Protein AF-0000000075742825 (afdb_homodimer)

Foldseek 3Di:
DAEEEEQPFFADPHDPLVLRLVLLVVCVVLPHQAYEYEDDDDDDTRGDHQLVVLLVSLVSDQGHAYEYAADLCLLDQLLVVLVSQQNSLVSNVRRYAYEYELDDQVDPSVVSPGDSVCSVVSRLLSLVQSLQLQAPDQFGAHDDPVDGDDGHGHDDHGNDPPGHFYEYEDQDLVSLLVCLVRGQEYEYELQDALVSLLVSLVSNVVSCVVVVHDVVRYAYAYEAEEFADQAQVVFQVQSVVLVCSVPNPDPPNSRRHQTYHLVSNLVRVLSSVVSPHPYYHYYYRGPDSVVSSVRSVCCSPRRPVSND/DAEEEEQPFFADPHDPLVLRLVLLVVCVVLPHQAYEYEDDPDDDTRGDHQLVVLLVSLVSDQGHAYEYAADLCLLDQLLVVLVSQQNSLVSNVRRYAYEYELDDPVDPSVVSPGDSVCSVVSRLLSLVQSLQLQAPDQFGAHDDPVDGDDGHGHDDHGNDPPGHFYEYEDQDLVSLLVCLVRGQEYEYELQDALVSLLVSLVSNVVSCVVVVHDVVRYAYAYEAEEFADQAQVVFQVQSVVLVCSVPNPDPPNSRRHQTYHLVRNLVRVLSSVVSPHPYYHYYYRGPDSVRSSVRSVCCSPRRVVSSD

Structure (mmCIF, N/CA/C/O backbone):
data_AF-0000000075742825-model_v1
#
loop_
_entity.id
_entity.type
_entity.pdbx_description
1 polymer 'Flavin-dependent oxidoreductase'
#
loop_
_atom_site.group_PDB
_atom_site.id
_atom_site.type_symbol
_atom_site.label_atom_id
_atom_site.label_alt_id
_atom_site.label_comp_id
_atom_site.label_asym_id
_atom_site.label_entity_id
_atom_site.label_seq_id
_atom_site.pdbx_PDB_ins_code
_atom_site.Cartn_x
_atom_site.Cartn_y
_atom_site.Cartn_z
_atom_site.occupancy
_atom_site.B_iso_or_equiv
_atom_site.auth_seq_id
_atom_site.auth_comp_id
_atom_site.auth_asym_id
_atom_site.auth_atom_id
_atom_site.pdbx_PDB_model_num
ATOM 1 N N . MET A 1 1 ? 10.305 21.297 21.188 1 94.44 1 MET A N 1
ATOM 2 C CA . MET A 1 1 ? 9.633 21.359 19.891 1 94.44 1 MET A CA 1
ATOM 3 C C . MET A 1 1 ? 10.164 20.297 18.938 1 94.44 1 MET A C 1
ATOM 5 O O . MET A 1 1 ? 11.375 20.062 18.875 1 94.44 1 MET A O 1
ATOM 9 N N . ARG A 1 2 ? 9.289 19.562 18.297 1 96.12 2 ARG A N 1
ATOM 10 C CA . ARG A 1 2 ? 9.656 18.547 17.312 1 96.12 2 ARG A CA 1
ATOM 11 C C . ARG A 1 2 ? 9.328 19.016 15.898 1 96.12 2 ARG A C 1
ATOM 13 O O . ARG A 1 2 ? 8.352 19.734 15.688 1 96.12 2 ARG A O 1
ATOM 20 N N . PHE A 1 3 ? 10.227 18.656 14.945 1 98.69 3 PHE A N 1
ATOM 21 C CA . PHE A 1 3 ? 10.047 19.078 13.555 1 98.69 3 PHE A CA 1
ATOM 22 C C . PHE A 1 3 ? 10.047 17.875 12.625 1 98.69 3 PHE A C 1
ATOM 24 O O . PHE A 1 3 ? 10.922 17.016 12.711 1 98.69 3 PHE A O 1
ATOM 31 N N . SER A 1 4 ? 9.062 17.781 11.844 1 98.88 4 SER A N 1
ATOM 32 C CA . SER A 1 4 ? 8.969 16.828 10.742 1 98.88 4 SER A CA 1
ATOM 33 C C . SER A 1 4 ? 8.945 17.531 9.398 1 98.88 4 SER A C 1
ATOM 35 O O . SER A 1 4 ? 8.773 18.75 9.336 1 98.88 4 SER A O 1
ATOM 37 N N . ILE A 1 5 ? 9.164 16.828 8.352 1 98.94 5 ILE A N 1
ATOM 38 C CA . ILE A 1 5 ? 9.25 17.406 7.02 1 98.94 5 ILE A CA 1
ATOM 39 C C . ILE A 1 5 ? 8.375 16.625 6.051 1 98.94 5 ILE A C 1
ATOM 41 O O . ILE A 1 5 ? 8.25 15.398 6.176 1 98.94 5 ILE A O 1
ATOM 45 N N . ALA A 1 6 ? 7.785 17.297 5.133 1 98.69 6 ALA A N 1
ATOM 46 C CA . ALA A 1 6 ? 7 16.609 4.105 1 98.69 6 ALA A CA 1
ATOM 47 C C . ALA A 1 6 ? 7.906 15.875 3.121 1 98.69 6 ALA A C 1
ATOM 49 O O . ALA A 1 6 ? 8.922 16.406 2.678 1 98.69 6 ALA A O 1
ATOM 50 N N . ILE A 1 7 ? 7.512 14.672 2.793 1 98.69 7 ILE A N 1
ATOM 51 C CA . ILE A 1 7 ? 8.203 13.891 1.774 1 98.69 7 ILE A CA 1
ATOM 52 C C . ILE A 1 7 ? 7.734 14.32 0.386 1 98.69 7 ILE A C 1
ATOM 54 O O . ILE A 1 7 ? 6.531 14.43 0.139 1 98.69 7 ILE A O 1
ATOM 58 N N . PRO A 1 8 ? 8.703 14.648 -0.526 1 96.69 8 PRO A N 1
ATOM 59 C CA . PRO A 1 8 ? 8.266 14.914 -1.898 1 96.69 8 PRO A CA 1
ATOM 60 C C . PRO A 1 8 ? 7.453 13.758 -2.486 1 96.69 8 PRO A C 1
ATOM 62 O O . PRO A 1 8 ? 7.961 12.641 -2.592 1 96.69 8 PRO A O 1
ATOM 65 N N . GLN A 1 9 ? 6.234 14.055 -2.83 1 95.5 9 GLN A N 1
ATOM 66 C CA . GLN A 1 9 ? 5.293 13 -3.191 1 95.5 9 GLN A CA 1
ATOM 67 C C . GLN A 1 9 ? 4.777 13.18 -4.617 1 95.5 9 GLN A C 1
ATOM 69 O O . GLN A 1 9 ? 4.25 12.242 -5.219 1 95.5 9 GLN A O 1
ATOM 74 N N . LEU A 1 10 ? 4.828 14.391 -5.152 1 92.88 10 LEU A N 1
ATOM 75 C CA . LEU A 1 10 ? 4.379 14.695 -6.504 1 92.88 10 LEU A CA 1
ATOM 76 C C . LEU A 1 10 ? 5.281 14.031 -7.539 1 92.88 10 LEU A C 1
ATOM 78 O O . LEU A 1 10 ? 6.492 14.266 -7.551 1 92.88 10 LEU A O 1
ATOM 82 N N . ASP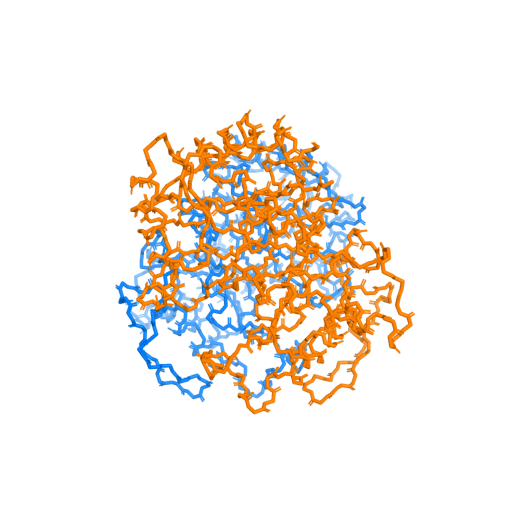 A 1 11 ? 4.699 13.188 -8.391 1 93.25 11 ASP A N 1
ATOM 83 C CA . ASP A 1 11 ? 5.449 12.492 -9.438 1 93.25 11 ASP A CA 1
ATOM 84 C C . ASP A 1 11 ? 4.992 12.938 -10.828 1 93.25 11 ASP A C 1
ATOM 86 O O . ASP A 1 11 ? 4.242 12.219 -11.5 1 93.25 11 ASP A O 1
ATOM 90 N N . THR A 1 12 ? 5.516 14.008 -11.32 1 86.62 12 THR A N 1
ATOM 91 C CA . THR A 1 12 ? 5.07 14.648 -12.547 1 86.62 12 THR A CA 1
ATOM 92 C C . THR A 1 12 ? 5.781 14.055 -13.766 1 86.62 12 THR A C 1
ATOM 94 O O . THR A 1 12 ? 5.141 13.734 -14.766 1 86.62 12 THR A O 1
ATOM 97 N N . ASP A 1 13 ? 7.121 13.938 -13.68 1 86.75 13 ASP A N 1
ATOM 98 C CA . ASP A 1 13 ? 7.934 13.586 -14.836 1 86.75 13 ASP A CA 1
ATOM 99 C C . ASP A 1 13 ? 8.633 12.242 -14.633 1 86.75 13 ASP A C 1
ATOM 101 O O . ASP A 1 13 ? 9.719 12.016 -15.164 1 86.75 13 ASP A O 1
ATOM 105 N N . GLY A 1 14 ? 8.117 11.469 -13.836 1 93.56 14 GLY A N 1
ATOM 106 C CA . GLY A 1 14 ? 8.797 10.211 -13.531 1 93.56 14 GLY A CA 1
ATOM 107 C C . GLY A 1 14 ? 9.352 10.172 -12.117 1 93.56 14 GLY A C 1
ATOM 108 O O . GLY A 1 14 ? 9.789 11.188 -11.586 1 93.56 14 GLY A O 1
ATOM 109 N N . PHE A 1 15 ? 9.43 9.039 -11.594 1 96.81 15 PHE A N 1
ATOM 110 C CA . PHE A 1 15 ? 9.828 8.875 -10.195 1 96.81 15 PHE A CA 1
ATOM 111 C C . PHE A 1 15 ? 11.32 9.102 -10.031 1 96.81 15 PHE A C 1
ATOM 113 O O . PHE A 1 15 ? 12.133 8.359 -10.578 1 96.81 15 PHE A O 1
ATOM 120 N N . ASP A 1 16 ? 11.711 10.117 -9.289 1 97.31 16 ASP A N 1
ATOM 121 C CA . ASP A 1 16 ? 13.102 10.461 -9.008 1 97.31 16 ASP A CA 1
ATOM 122 C C . ASP A 1 16 ? 13.625 9.688 -7.805 1 97.31 16 ASP A C 1
ATOM 124 O O . ASP A 1 16 ? 13.812 10.25 -6.727 1 97.31 16 ASP A O 1
ATOM 128 N N . ALA A 1 17 ? 14.008 8.453 -8.055 1 97.75 17 ALA A N 1
ATOM 129 C CA . ALA A 1 17 ? 14.438 7.551 -6.988 1 97.75 17 ALA A CA 1
ATOM 130 C C . ALA A 1 17 ? 15.68 8.094 -6.281 1 97.75 17 ALA A C 1
ATOM 132 O O . ALA A 1 17 ? 15.734 8.125 -5.051 1 97.75 17 ALA A O 1
ATOM 133 N N . ALA A 1 18 ? 16.641 8.5 -7.043 1 97.94 18 ALA A N 1
ATOM 134 C CA . ALA A 1 18 ? 17.891 8.992 -6.473 1 97.94 18 ALA A CA 1
ATOM 135 C C . ALA A 1 18 ? 17.656 10.258 -5.648 1 97.94 18 ALA A C 1
ATOM 137 O O . ALA A 1 18 ? 18.203 10.398 -4.551 1 97.94 18 ALA A O 1
ATOM 138 N N . GLY A 1 19 ? 16.844 11.156 -6.203 1 98.25 19 GLY A N 1
ATOM 139 C CA . GLY A 1 19 ? 16.516 12.383 -5.488 1 98.25 19 GLY A CA 1
ATOM 140 C C . GLY A 1 19 ? 15.797 12.141 -4.176 1 98.25 19 GLY A C 1
ATOM 141 O O . GLY A 1 19 ? 16.125 12.758 -3.162 1 98.25 19 GLY A O 1
ATOM 142 N N . LEU A 1 20 ? 14.875 11.219 -4.176 1 98.56 20 LEU A N 1
ATOM 143 C CA . LEU A 1 20 ? 14.125 10.914 -2.963 1 98.56 20 LEU A CA 1
ATOM 144 C C . LEU A 1 20 ? 15.023 10.273 -1.911 1 98.56 20 LEU A C 1
ATOM 146 O O . LEU A 1 20 ? 14.953 10.625 -0.73 1 98.56 20 LEU A O 1
ATOM 150 N N . ARG A 1 21 ? 15.844 9.344 -2.346 1 98.56 21 ARG A N 1
ATOM 151 C CA . ARG A 1 21 ? 16.766 8.695 -1.412 1 98.56 21 ARG A CA 1
ATOM 152 C C . ARG A 1 21 ? 17.688 9.711 -0.751 1 98.56 21 ARG A C 1
ATOM 154 O O . ARG A 1 21 ? 17.906 9.656 0.46 1 98.56 21 ARG A O 1
ATOM 161 N N . ALA A 1 22 ? 18.203 10.602 -1.573 1 98.81 22 ALA A N 1
ATOM 162 C CA . ALA A 1 22 ? 19.062 11.648 -1.041 1 98.81 22 ALA A CA 1
ATOM 163 C C . ALA A 1 22 ? 18.297 12.555 -0.08 1 98.81 22 ALA A C 1
ATOM 165 O O . ALA A 1 22 ? 18.828 12.953 0.96 1 98.81 22 ALA A O 1
ATOM 166 N N . TYR A 1 23 ? 17.078 12.883 -0.437 1 98.88 23 TYR A N 1
ATOM 167 C CA . TYR A 1 23 ? 16.203 13.711 0.397 1 98.88 23 TYR A CA 1
ATOM 168 C C . TYR A 1 23 ? 15.992 13.062 1.763 1 98.88 23 TYR A C 1
ATOM 170 O O . TYR A 1 23 ? 16.156 13.719 2.795 1 98.88 23 TYR A O 1
ATOM 178 N N . LEU A 1 24 ? 15.68 11.82 1.766 1 98.94 24 LEU A N 1
ATOM 179 C CA . LEU A 1 24 ? 15.375 11.094 2.992 1 98.94 24 LEU A CA 1
ATOM 180 C C . LEU A 1 24 ? 16.625 10.953 3.863 1 98.94 24 LEU A C 1
ATOM 182 O O . LEU A 1 24 ? 16.547 11.141 5.082 1 98.94 24 LEU A O 1
ATOM 186 N N . ALA A 1 25 ? 17.688 10.602 3.223 1 98.75 25 ALA A N 1
ATOM 187 C CA . ALA A 1 25 ? 18.953 10.5 3.957 1 98.75 25 ALA A CA 1
ATOM 188 C C . ALA A 1 25 ? 19.297 11.828 4.633 1 98.75 25 ALA A C 1
ATOM 190 O O . ALA A 1 25 ? 19.703 11.844 5.797 1 98.75 25 ALA A O 1
ATOM 191 N N . ARG A 1 26 ? 19.141 12.891 3.914 1 98.88 26 ARG A N 1
ATOM 192 C CA . ARG A 1 26 ? 19.453 14.211 4.441 1 98.88 26 ARG A CA 1
ATOM 193 C C . ARG A 1 26 ? 18.516 14.594 5.582 1 98.88 26 ARG A C 1
ATOM 195 O O . ARG A 1 26 ? 18.953 15.188 6.574 1 98.88 26 ARG A O 1
ATOM 202 N N . ALA A 1 27 ? 17.25 14.266 5.441 1 98.88 27 ALA A N 1
ATOM 203 C CA . ALA A 1 27 ? 16.281 14.523 6.508 1 98.88 27 ALA A CA 1
ATOM 204 C C . ALA A 1 27 ? 16.703 13.844 7.809 1 98.88 27 ALA A C 1
ATOM 206 O O . ALA A 1 27 ? 16.625 14.445 8.883 1 98.88 27 ALA A O 1
ATOM 207 N N . GLU A 1 28 ? 17.203 12.617 7.742 1 98.69 28 GLU A N 1
ATOM 208 C CA . GLU A 1 28 ? 17.703 11.914 8.914 1 98.69 28 GLU A CA 1
ATOM 209 C C . GLU A 1 28 ? 18.938 12.609 9.484 1 98.69 28 GLU A C 1
ATOM 211 O O . GLU A 1 28 ? 19.062 12.781 10.695 1 98.69 28 GLU A O 1
ATOM 216 N N . GLU A 1 29 ? 19.781 12.938 8.578 1 98.56 29 GLU A N 1
ATOM 217 C CA . GLU A 1 29 ? 21.031 13.578 8.984 1 98.56 29 GLU A CA 1
ATOM 218 C C . GLU A 1 29 ? 20.781 14.891 9.719 1 98.56 29 GLU A C 1
ATOM 220 O O . GLU A 1 29 ? 21.484 15.227 10.672 1 98.56 29 GLU A O 1
ATOM 225 N N . LEU A 1 30 ? 19.766 15.617 9.258 1 98.62 30 LEU A N 1
ATOM 226 C CA . LEU A 1 30 ? 19.469 16.938 9.812 1 98.62 30 LEU A CA 1
ATOM 227 C C . LEU A 1 30 ? 18.656 16.812 11.094 1 98.62 30 LEU A C 1
ATOM 229 O O . LEU A 1 30 ? 18.375 17.828 11.75 1 98.62 30 LEU A O 1
ATOM 233 N N . GLY A 1 31 ? 18.219 15.648 11.422 1 97.94 31 GLY A N 1
ATOM 234 C CA . GLY A 1 31 ? 17.609 15.398 12.719 1 97.94 31 GLY A CA 1
ATOM 235 C C . GLY A 1 31 ? 16.094 15.602 12.711 1 97.94 31 GLY A C 1
ATOM 236 O O . GLY A 1 31 ? 15.492 15.805 13.758 1 97.94 31 GLY A O 1
ATOM 237 N N . PHE A 1 32 ? 15.469 15.555 11.555 1 98.81 32 PHE A N 1
ATOM 238 C CA . PHE A 1 32 ? 14.016 15.594 11.523 1 98.81 32 PHE A CA 1
ATOM 239 C C . PHE A 1 32 ? 13.422 14.359 12.203 1 98.81 32 PHE A C 1
ATOM 241 O O . PHE A 1 32 ? 13.945 13.258 12.055 1 98.81 32 PHE A O 1
ATOM 248 N N . GLU A 1 33 ? 12.32 14.609 12.875 1 98.31 33 GLU A N 1
ATOM 249 C CA . GLU A 1 33 ? 11.648 13.531 13.602 1 98.31 33 GLU A CA 1
ATOM 250 C C . GLU A 1 33 ? 10.969 12.562 12.641 1 98.31 33 GLU A C 1
ATOM 252 O O . GLU A 1 33 ? 11.023 11.344 12.828 1 98.31 33 GLU A O 1
ATOM 257 N N . GLY A 1 34 ? 10.32 13.086 11.648 1 98.69 34 GLY A N 1
ATOM 258 C CA . GLY A 1 34 ? 9.57 12.242 10.734 1 98.69 34 GLY A CA 1
ATOM 259 C C . GLY A 1 34 ? 9.406 12.859 9.359 1 98.69 34 GLY A C 1
ATOM 260 O O . GLY A 1 34 ? 9.609 14.062 9.18 1 98.69 34 GLY A O 1
ATOM 261 N N . GLY A 1 35 ? 9.195 12.055 8.391 1 98.88 35 GLY A N 1
ATOM 262 C CA . GLY A 1 35 ? 8.727 12.414 7.062 1 98.88 35 GLY A CA 1
ATOM 263 C C . GLY A 1 35 ? 7.277 12.031 6.824 1 98.88 35 GLY A C 1
ATOM 264 O O . GLY A 1 35 ? 6.855 10.922 7.168 1 98.88 35 GLY A O 1
ATOM 265 N N . TRP A 1 36 ? 6.512 12.984 6.227 1 98.88 36 TRP A N 1
ATOM 266 C CA . TRP A 1 36 ? 5.07 12.781 6.137 1 98.88 36 TRP A CA 1
ATOM 267 C C . TRP A 1 36 ? 4.59 12.922 4.695 1 98.88 36 TRP A C 1
ATOM 269 O O . TRP A 1 36 ? 5.16 13.688 3.914 1 98.88 36 TRP A O 1
ATOM 279 N N . VAL A 1 37 ? 3.58 12.141 4.387 1 98.25 37 VAL A N 1
ATOM 280 C CA . VAL A 1 37 ? 2.902 12.195 3.098 1 98.25 37 VAL A CA 1
ATOM 281 C C . VAL A 1 37 ? 1.412 12.453 3.307 1 98.25 37 VAL A C 1
ATOM 283 O O . VAL A 1 37 ? 0.957 12.609 4.441 1 98.25 37 VAL A O 1
ATOM 286 N N . LEU A 1 38 ? 0.661 12.641 2.227 1 95.44 38 LEU A N 1
ATOM 287 C CA . LEU A 1 38 ? -0.788 12.812 2.256 1 95.44 38 LEU A CA 1
ATOM 288 C C . LEU A 1 38 ? -1.465 11.859 1.276 1 95.44 38 LEU A C 1
ATOM 290 O O . LEU A 1 38 ? -0.793 11.203 0.475 1 95.44 38 LEU A O 1
ATOM 294 N N . GLU A 1 39 ? -2.785 11.758 1.361 1 95.38 39 GLU A N 1
ATOM 295 C CA . GLU A 1 39 ? -3.547 10.914 0.442 1 95.38 39 GLU A CA 1
ATOM 296 C C . GLU A 1 39 ? -4.379 11.766 -0.52 1 95.38 39 GLU A C 1
ATOM 298 O O . GLU A 1 39 ? -5.004 12.742 -0.11 1 95.38 39 GLU A O 1
ATOM 303 N N . GLN A 1 40 ? -4.312 11.406 -1.759 1 90.88 40 GLN A N 1
ATOM 304 C CA . GLN A 1 40 ? -5.207 11.906 -2.801 1 90.88 40 GLN A CA 1
ATOM 305 C C . GLN A 1 40 ? -5.473 10.828 -3.854 1 90.88 40 GLN A C 1
ATOM 307 O O . GLN A 1 40 ? -4.605 10.531 -4.68 1 90.88 40 GLN A O 1
ATOM 312 N N . ILE A 1 41 ? -6.641 10.289 -3.861 1 88.06 41 ILE A N 1
ATOM 313 C CA . ILE A 1 41 ? -6.961 9.25 -4.832 1 88.06 41 ILE A CA 1
ATOM 314 C C . ILE A 1 41 ? -7.578 9.875 -6.078 1 88.06 41 ILE A C 1
ATOM 316 O O . ILE A 1 41 ? -7.262 9.484 -7.203 1 88.06 41 ILE A O 1
ATOM 320 N N . ILE A 1 42 ? -8.477 10.812 -5.801 1 90.19 42 ILE A N 1
ATOM 321 C CA . ILE A 1 42 ? -9.133 11.539 -6.883 1 90.19 42 ILE A CA 1
ATOM 322 C C . ILE A 1 42 ? -8.625 12.977 -6.918 1 90.19 42 ILE A C 1
ATOM 324 O O . ILE A 1 42 ? -8.734 13.711 -5.934 1 90.19 42 ILE A O 1
ATOM 328 N N . GLY A 1 43 ? -8.008 13.352 -7.941 1 89.31 43 GLY A N 1
ATOM 329 C CA . GLY A 1 43 ? -7.469 14.688 -8.125 1 89.31 43 GLY A CA 1
ATOM 330 C C . GLY A 1 43 ? -6.578 14.805 -9.352 1 89.31 43 GLY A C 1
ATOM 331 O O . GLY A 1 43 ? -6.172 13.797 -9.93 1 89.31 43 GLY A O 1
ATOM 332 N N . SER A 1 44 ? -6.234 16.016 -9.672 1 88.69 44 SER A N 1
ATOM 333 C CA . SER A 1 44 ? -5.453 16.25 -10.875 1 88.69 44 SER A CA 1
ATOM 334 C C . SER A 1 44 ? -3.955 16.25 -10.578 1 88.69 44 SER A C 1
ATOM 336 O O . SER A 1 44 ? -3.135 16.172 -11.492 1 88.69 44 SER A O 1
ATOM 338 N N . SER A 1 45 ? -3.604 16.375 -9.32 1 90.25 45 SER A N 1
ATOM 339 C CA . SER A 1 45 ? -2.188 16.344 -8.961 1 90.25 45 SER A CA 1
ATOM 340 C C . SER A 1 45 ? -1.659 14.914 -8.922 1 90.25 45 SER A C 1
ATOM 342 O O . SER A 1 45 ? -2.305 14.023 -8.367 1 90.25 45 SER A O 1
ATOM 344 N N . PRO A 1 46 ? -0.515 14.672 -9.523 1 93.12 46 PRO A N 1
ATOM 345 C CA . PRO A 1 46 ? 0.043 13.32 -9.57 1 93.12 46 PRO A CA 1
ATOM 346 C C . PRO A 1 46 ? 0.712 12.906 -8.258 1 93.12 46 PRO A C 1
ATOM 348 O O . PRO A 1 46 ? 1.939 12.805 -8.195 1 93.12 46 PRO A O 1
ATOM 351 N N . LEU A 1 47 ? -0.071 12.617 -7.254 1 95.06 47 LEU A N 1
ATOM 352 C CA . LEU A 1 47 ? 0.408 12.211 -5.938 1 95.06 47 LEU A CA 1
ATOM 353 C C . LEU A 1 47 ? 0.458 10.695 -5.824 1 95.06 47 LEU A C 1
ATOM 355 O O . LEU A 1 47 ? -0.533 10.016 -6.098 1 95.06 47 LEU A O 1
ATOM 359 N N . LEU A 1 48 ? 1.567 10.195 -5.441 1 97.31 48 LEU A N 1
ATOM 360 C CA . LEU A 1 48 ? 1.709 8.758 -5.234 1 97.31 48 LEU A CA 1
ATOM 361 C C . LEU A 1 48 ? 0.916 8.305 -4.012 1 97.31 48 LEU A C 1
ATOM 363 O O . LEU A 1 48 ? 0.853 9.023 -3.01 1 97.31 48 LEU A O 1
ATOM 367 N N . ALA A 1 49 ? 0.32 7.113 -4.09 1 98.31 49 ALA A N 1
ATOM 368 C CA . ALA A 1 49 ? -0.385 6.555 -2.941 1 98.31 49 ALA A CA 1
ATOM 369 C C . ALA A 1 49 ? 0.521 6.5 -1.714 1 98.31 49 ALA A C 1
ATOM 371 O O . ALA A 1 49 ? 1.675 6.078 -1.805 1 98.31 49 ALA A O 1
ATOM 372 N N . PRO A 1 50 ? 0.04 6.898 -0.623 1 98.5 50 PRO A N 1
ATOM 373 C CA . PRO A 1 50 ? 0.899 7.219 0.52 1 98.5 50 PRO A CA 1
ATOM 374 C C . PRO A 1 50 ? 1.506 5.977 1.167 1 98.5 50 PRO A C 1
ATOM 376 O O . PRO A 1 50 ? 2.691 5.969 1.51 1 98.5 50 PRO A O 1
ATOM 379 N N . LEU A 1 51 ? 0.745 4.871 1.344 1 98.88 51 LEU A N 1
ATOM 380 C CA . LEU A 1 51 ? 1.271 3.744 2.105 1 98.88 51 LEU A CA 1
ATOM 381 C C . LEU A 1 51 ? 2.352 3.012 1.317 1 98.88 51 LEU A C 1
ATOM 383 O O . LEU A 1 51 ? 3.354 2.574 1.888 1 98.88 51 LEU A O 1
ATOM 387 N N . GLU A 1 52 ? 2.174 2.895 0.006 1 98.88 52 GLU A N 1
ATOM 388 C CA . GLU A 1 52 ? 3.215 2.312 -0.834 1 98.88 52 GLU A CA 1
ATOM 389 C C . GLU A 1 52 ? 4.473 3.174 -0.832 1 98.88 52 GLU A C 1
ATOM 391 O O . GLU A 1 52 ? 5.586 2.656 -0.725 1 98.88 52 GLU A O 1
ATOM 396 N N . LEU A 1 53 ? 4.277 4.469 -0.9 1 98.94 53 LEU A N 1
ATOM 397 C CA . LEU A 1 53 ? 5.434 5.355 -0.852 1 98.94 53 LEU A CA 1
ATOM 398 C C . LEU A 1 53 ? 6.137 5.254 0.497 1 98.94 53 LEU A C 1
ATOM 400 O O . LEU A 1 53 ? 7.371 5.238 0.559 1 98.94 53 LEU A O 1
ATOM 404 N N . LEU A 1 54 ? 5.383 5.199 1.562 1 98.94 54 LEU A N 1
ATOM 405 C CA . LEU A 1 54 ? 5.984 5.078 2.885 1 98.94 54 LEU A CA 1
ATOM 406 C C . LEU A 1 54 ? 6.73 3.756 3.025 1 98.94 54 LEU A C 1
ATOM 408 O O . LEU A 1 54 ? 7.766 3.689 3.689 1 98.94 54 LEU A O 1
ATOM 412 N N . ALA A 1 55 ? 6.191 2.678 2.432 1 98.94 55 ALA A N 1
ATOM 413 C CA . ALA A 1 55 ? 6.91 1.405 2.43 1 98.94 55 ALA A CA 1
ATOM 414 C C . ALA A 1 55 ? 8.242 1.527 1.702 1 98.94 55 ALA A C 1
ATOM 416 O O . ALA A 1 55 ? 9.266 1.016 2.172 1 98.94 55 ALA A O 1
ATOM 417 N N . TYR A 1 56 ? 8.234 2.193 0.543 1 98.94 56 TYR A N 1
ATOM 418 C CA . TYR A 1 56 ? 9.469 2.488 -0.182 1 98.94 56 TYR A CA 1
ATOM 419 C C . TYR A 1 56 ? 10.438 3.268 0.692 1 98.94 56 TYR A C 1
ATOM 421 O O . TYR A 1 56 ? 11.625 2.936 0.758 1 98.94 56 TYR A O 1
ATOM 429 N N . CYS A 1 57 ? 9.93 4.281 1.434 1 98.94 57 CYS A N 1
ATOM 430 C CA . CYS A 1 57 ? 10.742 5.121 2.303 1 98.94 57 CYS A CA 1
ATOM 431 C C . CYS A 1 57 ? 11.305 4.312 3.467 1 98.94 57 CYS A C 1
ATOM 433 O O . CYS A 1 57 ? 12.414 4.582 3.936 1 98.94 57 CYS A O 1
ATOM 435 N N . ALA A 1 58 ? 10.539 3.348 3.951 1 98.94 58 ALA A N 1
ATOM 436 C CA . ALA A 1 58 ? 11.023 2.482 5.023 1 98.94 58 ALA A CA 1
ATOM 437 C C . ALA A 1 58 ? 12.312 1.771 4.617 1 98.94 58 ALA A C 1
ATOM 439 O O . ALA A 1 58 ? 13.203 1.569 5.445 1 98.94 58 ALA A O 1
ATOM 440 N N . ALA A 1 59 ? 12.43 1.393 3.355 1 98.88 59 ALA A N 1
ATOM 441 C CA . ALA A 1 59 ? 13.617 0.721 2.846 1 98.88 59 ALA A CA 1
ATOM 442 C C . ALA A 1 59 ? 14.797 1.686 2.76 1 98.88 59 ALA A C 1
ATOM 444 O O . ALA A 1 59 ? 15.953 1.261 2.721 1 98.88 59 ALA A O 1
ATOM 445 N N . CYS A 1 60 ? 14.523 3.014 2.762 1 98.69 60 CYS A N 1
ATOM 446 C CA . CYS A 1 60 ? 15.539 4.023 2.498 1 98.69 60 CYS A CA 1
ATOM 447 C C . CYS A 1 60 ? 15.984 4.699 3.789 1 98.69 60 CYS A C 1
ATOM 449 O O . CYS A 1 60 ? 16.891 5.539 3.775 1 98.69 60 CYS A O 1
ATOM 451 N N . THR A 1 61 ? 15.336 4.395 4.91 1 98.75 61 THR A N 1
ATOM 452 C CA . THR A 1 61 ? 15.602 5.105 6.156 1 98.75 61 THR A CA 1
ATOM 453 C C . THR A 1 61 ? 15.742 4.125 7.32 1 98.75 61 THR A C 1
ATOM 455 O O . THR A 1 61 ? 15.328 2.967 7.211 1 98.75 61 THR A O 1
ATOM 458 N N . ASN A 1 62 ? 16.281 4.621 8.422 1 97.62 62 ASN A N 1
ATOM 459 C CA . ASN A 1 62 ? 16.5 3.764 9.586 1 97.62 62 ASN A CA 1
ATOM 460 C C . ASN A 1 62 ? 15.883 4.367 10.844 1 97.62 62 ASN A C 1
ATOM 462 O O . ASN A 1 62 ? 15.562 3.648 11.789 1 97.62 62 ASN A O 1
ATOM 466 N N . ARG A 1 63 ? 15.742 5.691 10.859 1 98.06 63 ARG A N 1
ATOM 467 C CA . ARG A 1 63 ? 15.352 6.336 12.109 1 98.06 63 ARG A CA 1
ATOM 468 C C . ARG A 1 63 ? 14.141 7.238 11.906 1 98.06 63 ARG A C 1
ATOM 470 O O . ARG A 1 63 ? 13.352 7.441 12.828 1 98.06 63 ARG A O 1
ATOM 477 N N . LEU A 1 64 ? 14.062 7.812 10.711 1 98.81 64 LEU A N 1
ATOM 478 C CA . LEU A 1 64 ? 12.992 8.758 10.391 1 98.81 64 LEU A CA 1
ATOM 479 C C . LEU A 1 64 ? 11.625 8.117 10.586 1 98.81 64 LEU A C 1
ATOM 481 O O . LEU A 1 64 ? 11.352 7.047 10.039 1 98.81 64 LEU A O 1
ATOM 485 N N . ARG A 1 65 ? 10.789 8.656 11.484 1 98.88 65 ARG A N 1
ATOM 486 C CA . ARG A 1 65 ? 9.414 8.188 11.516 1 98.88 65 ARG A CA 1
ATOM 487 C C . ARG A 1 65 ? 8.711 8.469 10.188 1 98.88 65 ARG A C 1
ATOM 489 O O . ARG A 1 65 ? 9.094 9.383 9.461 1 98.88 65 ARG A O 1
ATOM 496 N N . LEU A 1 66 ? 7.785 7.664 9.875 1 98.94 66 LEU A N 1
ATOM 497 C CA . LEU A 1 66 ? 7.062 7.73 8.609 1 98.94 66 LEU A CA 1
ATOM 498 C C . LEU A 1 66 ? 5.574 7.973 8.844 1 98.94 66 LEU A C 1
ATOM 500 O O . LEU A 1 66 ? 4.883 7.125 9.406 1 98.94 66 LEU A O 1
ATOM 504 N N . GLY A 1 67 ? 5.078 9.141 8.398 1 98.88 67 GLY A N 1
ATOM 505 C CA . GLY A 1 67 ? 3.707 9.5 8.719 1 98.88 67 GLY A CA 1
ATOM 506 C C . GLY A 1 67 ? 2.854 9.758 7.492 1 98.88 67 GLY A C 1
ATOM 507 O O . GLY A 1 67 ? 3.375 10.102 6.43 1 98.88 67 GLY A O 1
ATOM 508 N N . VAL A 1 68 ? 1.587 9.531 7.59 1 98.75 68 VAL A N 1
ATOM 509 C CA . VAL A 1 68 ? 0.591 9.953 6.609 1 98.75 68 VAL A CA 1
ATOM 510 C C . VAL A 1 68 ? -0.474 10.805 7.289 1 98.75 68 VAL A C 1
ATOM 512 O O . VAL A 1 68 ? -1.079 10.391 8.281 1 98.75 68 VAL A O 1
ATOM 515 N N . ALA A 1 69 ? -0.665 12.07 6.809 1 97.06 69 ALA A N 1
ATOM 516 C CA . ALA A 1 69 ? -1.646 13 7.367 1 97.06 69 ALA A CA 1
ATOM 517 C C . ALA A 1 69 ? -2.469 13.656 6.262 1 97.06 69 ALA A C 1
ATOM 519 O O . ALA A 1 69 ? -2.037 14.641 5.652 1 97.06 69 ALA A O 1
ATOM 520 N N . VAL A 1 70 ? -3.482 13.055 5.941 1 96.25 70 VAL A N 1
ATOM 521 C CA . VAL A 1 70 ? -4.176 11.938 6.562 1 96.25 70 VAL A CA 1
ATOM 522 C C . VAL A 1 70 ? -4.703 10.992 5.48 1 96.25 70 VAL A C 1
ATOM 524 O O . VAL A 1 70 ? -4.797 11.367 4.312 1 96.25 70 VAL A O 1
ATOM 527 N N . LEU A 1 71 ? -4.949 9.75 5.867 1 97.81 71 LEU A N 1
ATOM 528 C CA . LEU A 1 71 ? -5.828 8.867 5.105 1 97.81 71 LEU A CA 1
ATOM 529 C C . LEU A 1 71 ? -7.293 9.203 5.363 1 97.81 71 LEU A C 1
ATOM 531 O O . LEU A 1 71 ? -7.703 9.367 6.52 1 97.81 71 LEU A O 1
ATOM 535 N N . VAL A 1 72 ? -8.039 9.383 4.297 1 96.81 72 VAL A N 1
ATOM 536 C CA . VAL A 1 72 ? -9.484 9.453 4.453 1 96.81 72 VAL A CA 1
ATOM 537 C C . VAL A 1 72 ? -10.062 8.047 4.555 1 96.81 72 VAL A C 1
ATOM 539 O O . VAL A 1 72 ? -10.523 7.484 3.557 1 96.81 72 VAL A O 1
ATOM 542 N N . THR A 1 73 ? -10.117 7.496 5.73 1 97.31 73 THR A N 1
ATOM 543 C CA . THR A 1 73 ? -10.289 6.059 5.934 1 97.31 73 THR A CA 1
ATOM 544 C C . THR A 1 73 ? -11.719 5.633 5.625 1 97.31 73 THR A C 1
ATOM 546 O O . THR A 1 73 ? -11.992 4.449 5.426 1 97.31 73 THR A O 1
ATOM 549 N N . SER A 1 74 ? -12.68 6.629 5.523 1 96.38 74 SER A N 1
ATOM 550 C CA . SER A 1 74 ? -14.047 6.316 5.125 1 96.38 74 SER A CA 1
ATOM 551 C C . SER A 1 74 ? -14.109 5.824 3.684 1 96.38 74 SER A C 1
ATOM 553 O O . SER A 1 74 ? -15.109 5.238 3.264 1 96.38 74 SER A O 1
ATOM 555 N N . LEU A 1 75 ? -13.055 6.039 2.973 1 95.88 75 LEU A N 1
ATOM 556 C CA . LEU A 1 75 ? -13.031 5.637 1.57 1 95.88 75 LEU A CA 1
ATOM 557 C C . LEU A 1 75 ? -12.328 4.293 1.401 1 95.88 75 LEU A C 1
ATOM 559 O O . LEU A 1 75 ? -12.219 3.783 0.284 1 95.88 75 LEU A O 1
ATOM 563 N N . HIS A 1 76 ? -11.859 3.748 2.477 1 96.88 76 HIS A N 1
ATOM 564 C CA . HIS A 1 76 ? -11.117 2.496 2.453 1 96.88 76 HIS A CA 1
ATOM 565 C C . HIS A 1 76 ? -11.922 1.359 3.07 1 96.88 76 HIS A C 1
ATOM 567 O O . HIS A 1 76 ? -12.82 1.6 3.883 1 96.88 76 HIS A O 1
ATOM 573 N N . ASP A 1 77 ? -11.609 0.142 2.645 1 96.69 77 ASP A N 1
ATOM 574 C CA . ASP A 1 77 ? -12.023 -1.014 3.436 1 96.69 77 ASP A CA 1
ATOM 575 C C . ASP A 1 77 ? -11.18 -1.139 4.703 1 96.69 77 ASP A C 1
ATOM 577 O O . ASP A 1 77 ? -9.953 -1.209 4.633 1 96.69 77 ASP A O 1
ATOM 581 N N . PRO A 1 78 ? -11.828 -1.253 5.824 1 97.31 78 PRO A N 1
ATOM 582 C CA . PRO A 1 78 ? -11.07 -1.187 7.078 1 97.31 78 PRO A CA 1
ATOM 583 C C . PRO A 1 78 ? -10.102 -2.355 7.242 1 97.31 78 PRO A C 1
ATOM 585 O O . PRO A 1 78 ? -8.984 -2.174 7.738 1 97.31 78 PRO A O 1
ATOM 588 N N . LEU A 1 79 ? -10.469 -3.547 6.836 1 97.19 79 LEU A N 1
ATOM 589 C CA . LEU A 1 79 ? -9.594 -4.699 7.039 1 97.19 79 LEU A CA 1
ATOM 590 C C . LEU A 1 79 ? -8.414 -4.664 6.07 1 97.19 79 LEU A C 1
ATOM 592 O O . LEU A 1 79 ? -7.285 -4.984 6.449 1 97.19 79 LEU A O 1
ATOM 596 N N . GLN A 1 80 ? -8.688 -4.289 4.828 1 97.31 80 GLN A N 1
ATOM 597 C CA . GLN A 1 80 ? -7.59 -4.09 3.885 1 97.31 80 GLN A CA 1
ATOM 598 C C . GLN A 1 80 ? -6.613 -3.035 4.391 1 97.31 80 GLN A C 1
ATOM 600 O O . GLN A 1 80 ? -5.398 -3.236 4.352 1 97.31 80 GLN A O 1
ATOM 605 N N . LEU A 1 81 ? -7.203 -1.976 4.867 1 98.31 81 LEU A N 1
ATOM 606 C CA . LEU A 1 81 ? -6.367 -0.878 5.348 1 98.31 81 LEU A CA 1
ATOM 607 C C . LEU A 1 81 ? -5.57 -1.298 6.574 1 98.31 81 LEU A C 1
ATOM 609 O O . LEU A 1 81 ? -4.391 -0.953 6.703 1 98.31 81 LEU A O 1
ATOM 613 N N . ALA A 1 82 ? -6.184 -2.023 7.469 1 98.31 82 ALA A N 1
ATOM 614 C CA . ALA A 1 82 ? -5.48 -2.514 8.648 1 98.31 82 ALA A CA 1
ATOM 615 C C . ALA A 1 82 ? -4.262 -3.348 8.258 1 98.31 82 ALA A C 1
ATOM 617 O O . ALA A 1 82 ? -3.197 -3.227 8.867 1 98.31 82 ALA A O 1
ATOM 618 N N . SER A 1 83 ? -4.414 -4.168 7.27 1 98.12 83 SER A N 1
ATOM 619 C CA . SER A 1 83 ? -3.318 -5.012 6.801 1 98.12 83 SER A CA 1
ATOM 620 C C . SER A 1 83 ? -2.197 -4.176 6.191 1 98.12 83 SER A C 1
ATOM 622 O O . SER A 1 83 ? -1.02 -4.414 6.469 1 98.12 83 SER A O 1
ATOM 624 N N . SER A 1 84 ? -2.543 -3.213 5.375 1 98.69 84 SER A N 1
ATOM 625 C CA . SER A 1 84 ? -1.561 -2.332 4.754 1 98.69 84 SER A CA 1
ATOM 626 C C . SER A 1 84 ? -0.788 -1.538 5.805 1 98.69 84 SER A C 1
ATOM 628 O O . SER A 1 84 ? 0.436 -1.413 5.719 1 98.69 84 SER A O 1
ATOM 630 N N . VAL A 1 85 ? -1.505 -1.026 6.758 1 98.88 85 VAL A N 1
ATOM 631 C CA . VAL A 1 85 ? -0.908 -0.264 7.852 1 98.88 85 VAL A CA 1
ATOM 632 C C . VAL A 1 85 ? 0.069 -1.147 8.625 1 98.88 85 VAL A C 1
ATOM 634 O O . VAL A 1 85 ? 1.191 -0.731 8.922 1 98.88 85 VAL A O 1
ATOM 637 N N . THR A 1 86 ? -0.361 -2.33 8.922 1 98.62 86 THR A N 1
ATOM 638 C CA . THR A 1 86 ? 0.502 -3.277 9.617 1 98.62 86 THR A CA 1
ATOM 639 C C . THR A 1 86 ? 1.776 -3.537 8.82 1 98.62 86 THR A C 1
ATOM 641 O O . THR A 1 86 ? 2.873 -3.564 9.383 1 98.62 86 THR A O 1
ATOM 644 N N . ALA A 1 87 ? 1.616 -3.721 7.527 1 98.75 87 ALA A N 1
ATOM 645 C CA . ALA A 1 87 ? 2.777 -3.982 6.68 1 98.75 87 ALA A CA 1
ATOM 646 C C . ALA A 1 87 ? 3.789 -2.844 6.773 1 98.75 87 ALA A C 1
ATOM 648 O O . ALA A 1 87 ? 4.98 -3.08 6.984 1 98.75 87 ALA A O 1
ATOM 649 N N . VAL A 1 88 ? 3.344 -1.601 6.672 1 98.94 88 VAL A N 1
ATOM 650 C CA . VAL A 1 88 ? 4.262 -0.467 6.711 1 98.94 88 VAL A CA 1
ATOM 651 C C . VAL A 1 88 ? 4.898 -0.365 8.094 1 98.94 88 VAL A C 1
ATOM 653 O O . VAL A 1 88 ? 6.09 -0.069 8.219 1 98.94 88 VAL A O 1
ATOM 656 N N . ASP A 1 89 ? 4.098 -0.568 9.125 1 98.88 89 ASP A N 1
ATOM 657 C CA . ASP A 1 89 ? 4.625 -0.546 10.492 1 98.88 89 ASP A CA 1
ATOM 658 C C . ASP A 1 89 ? 5.734 -1.579 10.664 1 98.88 89 ASP A C 1
ATOM 660 O O . ASP A 1 89 ? 6.777 -1.283 11.25 1 98.88 89 ASP A O 1
ATOM 664 N N . ARG A 1 90 ? 5.531 -2.734 10.148 1 98.81 90 ARG A N 1
ATOM 665 C CA . ARG A 1 90 ? 6.508 -3.809 10.297 1 98.81 90 ARG A CA 1
ATOM 666 C C . ARG A 1 90 ? 7.73 -3.566 9.414 1 98.81 90 ARG A C 1
ATOM 668 O O . ARG A 1 90 ? 8.867 -3.715 9.867 1 98.81 90 ARG A O 1
ATOM 675 N N . LEU A 1 91 ? 7.496 -3.125 8.156 1 98.81 91 LEU A N 1
ATOM 676 C CA . LEU A 1 91 ? 8.586 -2.867 7.227 1 98.81 91 LEU A CA 1
ATOM 677 C C . LEU A 1 91 ? 9.492 -1.752 7.746 1 98.81 91 LEU A C 1
ATOM 679 O O . LEU A 1 91 ? 10.68 -1.708 7.422 1 98.81 91 LEU A O 1
ATOM 683 N N . SER A 1 92 ? 8.953 -0.85 8.57 1 98.75 92 SER A N 1
ATOM 684 C CA . SER A 1 92 ? 9.703 0.265 9.133 1 98.75 92 SER A CA 1
ATOM 685 C C . SER A 1 92 ? 10.188 -0.051 10.547 1 98.75 92 SER A C 1
ATOM 687 O O . SER A 1 92 ? 10.852 0.775 11.18 1 98.75 92 SER A O 1
ATOM 689 N N . ASN A 1 93 ? 9.867 -1.195 11.055 1 98.38 93 ASN A N 1
ATOM 690 C CA . ASN A 1 93 ? 10.211 -1.637 12.398 1 98.38 93 ASN A CA 1
ATOM 691 C C . ASN A 1 93 ? 9.617 -0.717 13.461 1 98.38 93 ASN A C 1
ATOM 693 O O . ASN A 1 93 ? 10.312 -0.306 14.391 1 98.38 93 ASN A O 1
ATOM 697 N N . GLY A 1 94 ? 8.367 -0.33 13.25 1 98.56 94 GLY A N 1
ATOM 698 C CA . GLY A 1 94 ? 7.613 0.372 14.281 1 98.56 94 GLY A CA 1
ATOM 699 C C . GLY A 1 94 ? 7.785 1.878 14.219 1 98.56 94 GLY A C 1
ATOM 700 O O . GLY A 1 94 ? 7.824 2.543 15.258 1 98.56 94 GLY A O 1
ATOM 701 N N . ARG A 1 95 ? 7.84 2.449 13.047 1 98.81 95 ARG A N 1
ATOM 702 C CA . ARG A 1 95 ? 8.094 3.883 12.945 1 98.81 95 ARG A CA 1
ATOM 703 C C . ARG A 1 95 ? 6.922 4.605 12.305 1 98.81 95 ARG A C 1
ATOM 705 O O . ARG A 1 95 ? 7.023 5.785 11.961 1 98.81 95 ARG A O 1
ATOM 712 N N . LEU A 1 96 ? 5.773 3.949 12.117 1 98.88 96 LEU A N 1
ATOM 713 C CA . LEU A 1 96 ? 4.648 4.52 11.383 1 98.88 96 LEU A CA 1
ATOM 714 C C . LEU A 1 96 ? 3.801 5.406 12.289 1 98.88 96 LEU A C 1
ATOM 716 O O . LEU A 1 96 ? 3.518 5.043 13.43 1 98.88 96 LEU A O 1
ATOM 720 N N . ASP A 1 97 ? 3.441 6.598 11.836 1 98.94 97 ASP A N 1
ATOM 721 C CA . ASP A 1 97 ? 2.381 7.438 12.383 1 98.94 97 ASP A CA 1
ATOM 722 C C . ASP A 1 97 ? 1.188 7.5 11.43 1 98.94 97 ASP A C 1
ATOM 724 O O . ASP A 1 97 ? 1.333 7.879 10.266 1 98.94 97 ASP A O 1
ATOM 728 N N . LEU A 1 98 ? 0.032 7.145 11.922 1 98.88 98 LEU A N 1
ATOM 729 C CA . LEU A 1 98 ? -1.141 6.98 11.07 1 98.88 98 LEU A CA 1
ATOM 730 C C . LEU A 1 98 ? -2.117 8.141 11.258 1 98.88 98 LEU A C 1
ATOM 732 O O . LEU A 1 98 ? -2.822 8.203 12.273 1 98.88 98 LEU A O 1
ATOM 736 N N . GLY A 1 99 ? -2.176 9.016 10.305 1 98.75 99 GLY A N 1
ATOM 737 C CA . GLY A 1 99 ? -3.211 10.039 10.297 1 98.75 99 GLY A CA 1
ATOM 738 C C . GLY A 1 99 ? -4.496 9.586 9.633 1 98.75 99 GLY A C 1
ATOM 739 O O . GLY A 1 99 ? -4.469 9.016 8.539 1 98.75 99 GLY A O 1
ATOM 740 N N . VAL A 1 100 ? -5.629 9.859 10.266 1 98.56 100 VAL A N 1
ATOM 741 C CA . VAL A 1 100 ? -6.922 9.43 9.75 1 98.56 100 VAL A CA 1
ATOM 742 C C . VAL A 1 100 ? -7.91 10.594 9.797 1 98.56 100 VAL A C 1
ATOM 744 O O . VAL A 1 100 ? -7.781 11.492 10.625 1 98.56 100 VAL A O 1
ATOM 747 N N . ALA A 1 101 ? -8.844 10.57 8.922 1 97 101 ALA A N 1
ATOM 748 C CA . ALA A 1 101 ? -9.984 11.477 8.914 1 97 101 ALA A CA 1
ATOM 749 C C . ALA A 1 101 ? -11.195 10.844 8.227 1 97 101 ALA A C 1
ATOM 751 O O . ALA A 1 101 ? -11.047 9.906 7.438 1 97 101 ALA A O 1
ATOM 752 N N . ALA A 1 102 ? -12.391 11.359 8.461 1 95.56 102 ALA A N 1
ATOM 753 C CA . ALA A 1 102 ? -13.625 10.875 7.84 1 95.56 102 ALA A CA 1
ATOM 754 C C . ALA A 1 102 ? -13.82 11.477 6.453 1 95.56 102 ALA A C 1
ATOM 756 O O . ALA A 1 102 ? -14.477 10.883 5.594 1 95.56 102 ALA A O 1
ATOM 757 N N . GLY A 1 103 ? -13.195 12.539 6.277 1 91.19 103 GLY A N 1
ATOM 758 C CA . GLY A 1 103 ? -13.391 13.258 5.027 1 91.19 103 GLY A CA 1
ATOM 759 C C . GLY A 1 103 ? -14.562 14.219 5.074 1 91.19 103 GLY A C 1
ATOM 760 O O . GLY A 1 103 ? -15.531 13.992 5.793 1 91.19 103 GLY A O 1
ATOM 761 N N . GLY A 1 104 ? -14.492 15.312 4.289 1 83.19 104 GLY A N 1
ATOM 762 C CA . GLY A 1 104 ? -15.516 16.344 4.266 1 83.19 104 GLY A CA 1
ATOM 763 C C . GLY A 1 104 ? -16.578 16.109 3.209 1 83.19 104 GLY A C 1
ATOM 764 O O . GLY A 1 104 ? -16.516 15.133 2.465 1 83.19 104 GLY A O 1
ATOM 765 N N . GLY A 1 105 ? -17.562 16.906 3.229 1 73.62 105 GLY A N 1
ATOM 766 C CA . GLY A 1 105 ? -18.75 16.75 2.414 1 73.62 105 GLY A CA 1
ATOM 767 C C . GLY A 1 105 ? -18.484 16.875 0.926 1 73.62 105 GLY A C 1
ATOM 768 O O . GLY A 1 105 ? -19.312 16.469 0.103 1 73.62 105 GLY A O 1
ATOM 769 N N . SER A 1 106 ? -17.359 17.359 0.479 1 79.06 106 SER A N 1
ATOM 770 C CA . SER A 1 106 ? -17.094 17.547 -0.942 1 79.06 106 SER A CA 1
ATOM 771 C C . SER A 1 106 ? -16.438 16.312 -1.548 1 79.06 106 SER A C 1
ATOM 773 O O . SER A 1 106 ? -16.25 16.234 -2.764 1 79.06 106 SER A O 1
ATOM 775 N N . ARG A 1 107 ? -16.266 15.367 -0.773 1 83 107 ARG A N 1
ATOM 776 C CA . ARG A 1 107 ? -15.617 14.148 -1.253 1 83 107 ARG A CA 1
ATOM 777 C C . ARG A 1 107 ? -16.562 13.328 -2.123 1 83 107 ARG A C 1
ATOM 779 O O . ARG A 1 107 ? -17.781 13.344 -1.916 1 83 107 ARG A O 1
ATOM 786 N N . LYS A 1 108 ? -15.984 12.625 -3.031 1 89.75 108 LYS A N 1
ATOM 787 C CA . LYS A 1 108 ? -16.75 11.766 -3.932 1 89.75 108 LYS A CA 1
ATOM 788 C C . LYS A 1 108 ? -16.984 10.398 -3.307 1 89.75 108 LYS A C 1
ATOM 790 O O . LYS A 1 108 ? -16.578 9.375 -3.855 1 89.75 108 LYS A O 1
ATOM 795 N N . PHE A 1 109 ? -17.75 10.359 -2.297 1 92.94 109 PHE A N 1
ATOM 796 C CA . PHE A 1 109 ? -17.984 9.148 -1.513 1 92.94 109 PHE A CA 1
ATOM 797 C C . PHE A 1 109 ? -18.578 8.047 -2.383 1 92.94 109 PHE A C 1
ATOM 799 O O . PHE A 1 109 ? -18.172 6.887 -2.279 1 92.94 109 PHE A O 1
ATOM 806 N N . ALA A 1 110 ? -19.422 8.438 -3.283 1 91.94 110 ALA A N 1
ATOM 807 C CA . ALA A 1 110 ? -20.125 7.465 -4.117 1 91.94 110 ALA A CA 1
ATOM 808 C C . ALA A 1 110 ? -19.156 6.711 -5.02 1 91.94 110 ALA A C 1
ATOM 810 O O . ALA A 1 110 ? -19.344 5.527 -5.309 1 91.94 110 ALA A O 1
ATOM 811 N N . ALA A 1 111 ? -18.078 7.355 -5.398 1 94.19 111 ALA A N 1
ATOM 812 C CA . ALA A 1 111 ? -17.062 6.727 -6.25 1 94.19 111 ALA A CA 1
ATOM 813 C C . ALA A 1 111 ? -16.391 5.562 -5.531 1 94.19 111 ALA A C 1
ATOM 815 O O . ALA A 1 111 ? -15.789 4.695 -6.172 1 94.19 111 ALA A O 1
ATOM 816 N N . PHE A 1 112 ? -16.547 5.527 -4.223 1 94.69 112 PHE A N 1
ATOM 817 C CA . PHE A 1 112 ? -15.914 4.492 -3.412 1 94.69 112 PHE A CA 1
ATOM 818 C C . PHE A 1 112 ? -16.969 3.594 -2.77 1 94.69 112 PHE A C 1
ATOM 820 O O . PHE A 1 112 ? -16.656 2.795 -1.886 1 94.69 112 PHE A O 1
ATOM 827 N N . GLY A 1 113 ? -18.203 3.748 -3.137 1 92.5 113 GLY A N 1
ATOM 828 C CA . GLY A 1 113 ? -19.281 2.928 -2.615 1 92.5 113 GLY A CA 1
ATOM 829 C C . GLY A 1 113 ? -19.672 3.293 -1.197 1 92.5 113 GLY A C 1
ATOM 830 O O . GLY A 1 113 ? -20.219 2.463 -0.465 1 92.5 113 GLY A O 1
ATOM 831 N N . VAL A 1 114 ? -19.344 4.449 -0.774 1 93.88 114 VAL A N 1
ATOM 832 C CA . VAL A 1 114 ? -19.656 4.914 0.576 1 93.88 114 VAL A CA 1
ATOM 833 C C . VAL A 1 114 ? -20.828 5.875 0.537 1 93.88 114 VAL A C 1
ATOM 835 O O . VAL A 1 114 ? -20.906 6.754 -0.328 1 93.88 114 VAL A O 1
ATOM 838 N N . ASP A 1 115 ? -21.797 5.66 1.45 1 94.25 115 ASP A N 1
ATOM 839 C CA . ASP A 1 115 ? -22.922 6.566 1.587 1 94.25 115 ASP A CA 1
ATOM 840 C C . ASP A 1 115 ? -22.531 7.836 2.336 1 94.25 115 ASP A C 1
ATOM 842 O O . ASP A 1 115 ? -22.109 7.777 3.494 1 94.25 115 ASP A O 1
ATOM 846 N N . ARG A 1 116 ? -22.734 8.938 1.664 1 94.69 116 ARG A N 1
ATOM 847 C CA . ARG A 1 116 ? -22.375 10.227 2.25 1 94.69 116 ARG A CA 1
ATOM 848 C C . ARG A 1 116 ? -23.094 10.438 3.582 1 94.69 116 ARG A C 1
ATOM 850 O O . ARG A 1 116 ? -22.516 11 4.516 1 94.69 116 ARG A O 1
ATOM 857 N N . ALA A 1 117 ? -24.266 9.922 3.707 1 95.25 117 ALA A N 1
ATOM 858 C CA . ALA A 1 117 ? -25.109 10.164 4.879 1 95.25 117 ALA A CA 1
ATOM 859 C C . ALA A 1 117 ? -24.531 9.453 6.109 1 95.25 117 ALA A C 1
ATOM 861 O O . ALA A 1 117 ? -24.797 9.867 7.242 1 95.25 117 ALA A O 1
ATOM 862 N N . THR A 1 118 ? -23.734 8.445 5.867 1 95.5 118 THR A N 1
ATOM 863 C CA . THR A 1 118 ? -23.297 7.645 7.004 1 95.5 118 THR A CA 1
ATOM 864 C C . THR A 1 118 ? -21.766 7.57 7.055 1 95.5 118 THR A C 1
ATOM 866 O O . THR A 1 118 ? -21.203 6.711 7.738 1 95.5 118 THR A O 1
ATOM 869 N N . HIS A 1 119 ? -21.078 8.453 6.297 1 96.12 119 HIS A N 1
ATOM 870 C CA . HIS A 1 119 ? -19.641 8.305 6.121 1 96.12 119 HIS A CA 1
ATOM 871 C C . HIS A 1 119 ? -18.906 8.484 7.445 1 96.12 119 HIS A C 1
ATOM 873 O O . HIS A 1 119 ? -17.891 7.824 7.688 1 96.12 119 HIS A O 1
ATOM 879 N N . VAL A 1 120 ? -19.438 9.305 8.375 1 96.88 120 VAL A N 1
ATOM 880 C CA . VAL A 1 120 ? -18.766 9.523 9.648 1 96.88 120 VAL A CA 1
ATOM 881 C C . VAL A 1 120 ? -18.906 8.281 10.523 1 96.88 120 VAL A C 1
ATOM 883 O O . VAL A 1 120 ? -17.938 7.855 11.164 1 96.88 120 VAL A O 1
ATOM 886 N N . SER A 1 121 ? -20.156 7.703 10.539 1 97.12 121 SER A N 1
ATOM 887 C CA . SER A 1 121 ? -20.359 6.465 11.289 1 97.12 121 SER A CA 1
ATOM 888 C C . SER A 1 121 ? -19.516 5.328 10.711 1 97.12 121 SER A C 1
ATOM 890 O O . SER A 1 121 ? -18.953 4.523 11.461 1 97.12 121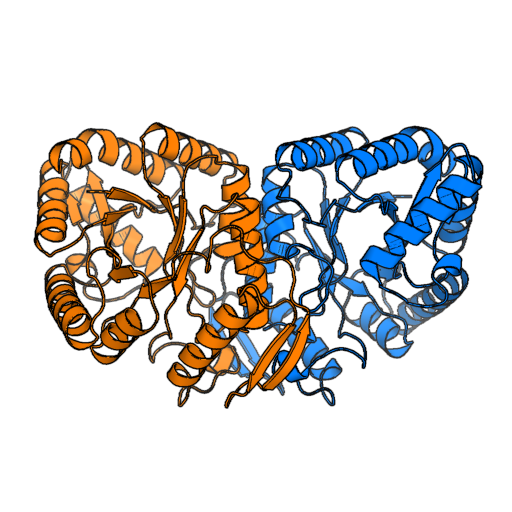 SER A O 1
ATOM 892 N N . TYR A 1 122 ? -19.484 5.324 9.398 1 97 122 TYR A N 1
ATOM 893 C CA . TYR A 1 122 ? -18.672 4.316 8.734 1 97 122 TYR A CA 1
ATOM 894 C C . TYR A 1 122 ? -17.203 4.48 9.102 1 97 122 TYR A C 1
ATOM 896 O O . TYR A 1 122 ? -16.516 3.498 9.398 1 97 122 TYR A O 1
ATOM 904 N N . PHE A 1 123 ? -16.766 5.668 9.188 1 98 123 PHE A N 1
ATOM 905 C CA . PHE A 1 123 ? -15.398 6.008 9.594 1 98 123 PHE A CA 1
ATOM 906 C C . PHE A 1 123 ? -15.117 5.516 11.008 1 98 123 PHE A C 1
ATOM 908 O O . PHE A 1 123 ? -14.125 4.82 11.242 1 98 123 PHE A O 1
ATOM 915 N N . THR A 1 124 ? -15.922 5.844 11.922 1 98.06 124 THR A N 1
ATOM 916 C CA . THR A 1 124 ? -15.703 5.523 13.328 1 98.06 124 THR A CA 1
ATOM 917 C C . THR A 1 124 ? -15.727 4.016 13.555 1 98.06 124 THR A C 1
ATOM 919 O O . THR A 1 124 ? -14.836 3.469 14.211 1 98.06 124 THR A O 1
ATOM 922 N N . GLU A 1 125 ? -16.75 3.365 12.961 1 97.94 125 GLU A N 1
ATOM 923 C CA . GLU A 1 125 ? -16.828 1.911 13.078 1 97.94 125 GLU A CA 1
ATOM 924 C C . GLU A 1 125 ? -15.625 1.238 12.414 1 97.94 125 GLU A C 1
ATOM 926 O O . GLU A 1 125 ? -15.094 0.257 12.93 1 97.94 125 GLU A O 1
ATOM 931 N N . GLY A 1 126 ? -15.211 1.761 11.258 1 98.12 126 GLY A N 1
ATOM 932 C CA . GLY A 1 126 ? -14.031 1.237 10.586 1 98.12 126 GLY A CA 1
ATOM 933 C C . GLY A 1 126 ? -12.781 1.318 11.43 1 98.12 126 GLY A C 1
ATOM 934 O O . GLY A 1 126 ? -12 0.366 11.484 1 98.12 126 GLY A O 1
ATOM 935 N N . LEU A 1 127 ? -12.609 2.428 12.07 1 98.62 127 LEU A N 1
ATOM 936 C CA . LEU A 1 127 ? -11.461 2.602 12.961 1 98.62 127 LEU A CA 1
ATOM 937 C C . LEU A 1 127 ? -11.5 1.59 14.102 1 98.62 127 LEU A C 1
ATOM 939 O O . LEU A 1 127 ? -10.461 1.02 14.461 1 98.62 127 LEU A O 1
ATOM 943 N N . GLN A 1 128 ? -12.672 1.351 14.648 1 98.19 128 GLN A N 1
ATOM 944 C CA . GLN A 1 128 ? -12.82 0.363 15.711 1 98.19 128 GLN A CA 1
ATOM 945 C C . GLN A 1 128 ? -12.469 -1.037 15.211 1 98.19 128 GLN A C 1
ATOM 947 O O . GLN A 1 128 ? -11.82 -1.809 15.93 1 98.19 128 GLN A O 1
ATOM 952 N N . LEU A 1 129 ? -12.906 -1.326 14.039 1 97.94 129 LEU A N 1
ATOM 953 C CA . LEU A 1 129 ? -12.586 -2.623 13.453 1 97.94 129 LEU A CA 1
ATOM 954 C C . 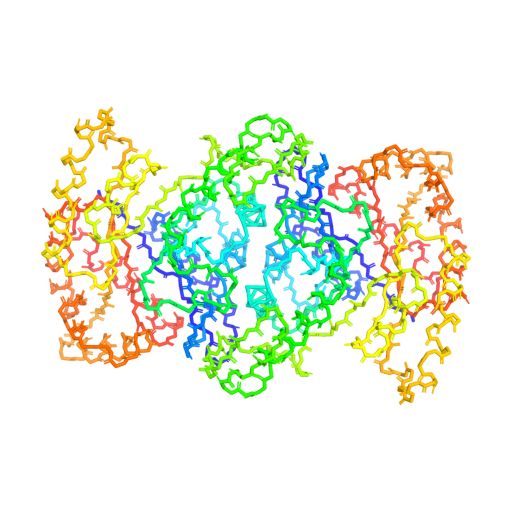LEU A 1 129 ? -11.086 -2.762 13.211 1 97.94 129 LEU A C 1
ATOM 956 O O . LEU A 1 129 ? -10.516 -3.824 13.461 1 97.94 129 LEU A O 1
ATOM 960 N N . MET A 1 130 ? -10.438 -1.722 12.742 1 98.5 130 MET A N 1
ATOM 961 C CA . MET A 1 130 ? -8.992 -1.739 12.555 1 98.5 130 MET A CA 1
ATOM 962 C C . MET A 1 130 ? -8.273 -1.976 13.875 1 98.5 130 MET A C 1
ATOM 964 O O . MET A 1 130 ? -7.336 -2.777 13.945 1 98.5 130 MET A O 1
ATOM 968 N N . LYS A 1 131 ? -8.695 -1.302 14.93 1 98.38 131 LYS A N 1
ATOM 969 C CA . LYS A 1 131 ? -8.102 -1.495 16.25 1 98.38 131 LYS A CA 1
ATOM 970 C C . LYS A 1 131 ? -8.273 -2.934 16.719 1 98.38 131 LYS A C 1
ATOM 972 O O . LYS A 1 131 ? -7.355 -3.516 17.312 1 98.38 131 LYS A O 1
ATOM 977 N N . ALA A 1 132 ? -9.445 -3.51 16.438 1 97.75 132 ALA A N 1
ATOM 978 C CA . ALA A 1 132 ? -9.68 -4.91 16.781 1 97.75 132 ALA A CA 1
ATOM 979 C C . ALA A 1 132 ? -8.719 -5.828 16.016 1 97.75 132 ALA A C 1
ATOM 981 O O . ALA A 1 132 ? -8.156 -6.762 16.594 1 97.75 132 ALA A O 1
ATOM 982 N N . ALA A 1 133 ? -8.531 -5.531 14.773 1 97.31 133 ALA A N 1
ATOM 983 C CA . ALA A 1 133 ? -7.633 -6.32 13.93 1 97.31 133 ALA A CA 1
ATOM 984 C C . ALA A 1 133 ? -6.195 -6.23 14.438 1 97.31 133 ALA A C 1
ATOM 986 O O . ALA A 1 133 ? -5.422 -7.176 14.281 1 97.31 133 ALA A O 1
ATOM 987 N N . TRP A 1 134 ? -5.824 -5.09 15.055 1 98 134 TRP A N 1
ATOM 988 C CA . TRP A 1 134 ? -4.457 -4.84 15.5 1 98 134 TRP A CA 1
ATOM 989 C C . TRP A 1 134 ? -4.246 -5.363 16.922 1 98 134 TRP A C 1
ATOM 991 O O . TRP A 1 134 ? -3.107 -5.473 17.375 1 98 134 TRP A O 1
ATOM 1001 N N . SER A 1 135 ? -5.32 -5.691 17.594 1 96.88 135 SER A N 1
ATOM 1002 C CA . SER A 1 135 ? -5.23 -6.09 19 1 96.88 135 SER A CA 1
ATOM 1003 C C . SER A 1 135 ? -4.477 -7.406 19.156 1 96.88 135 SER A C 1
ATOM 1005 O O . SER A 1 135 ? -4.141 -8.055 18.156 1 96.88 135 SER A O 1
ATOM 1007 N N . ASP A 1 136 ? -4.227 -7.816 20.344 1 94.75 136 ASP A N 1
ATOM 1008 C CA . ASP A 1 136 ? -3.475 -9.031 20.641 1 94.75 136 ASP A CA 1
ATOM 1009 C C . ASP A 1 136 ? -4.352 -10.273 20.484 1 94.75 136 ASP A C 1
ATOM 1011 O O . ASP A 1 136 ? -3.861 -11.398 20.562 1 94.75 136 ASP A O 1
ATOM 1015 N N . GLU A 1 137 ? -5.609 -10.086 20.219 1 91.81 137 GLU A N 1
ATOM 1016 C CA . GLU A 1 137 ? -6.504 -11.219 20.016 1 91.81 137 GLU A CA 1
ATOM 1017 C C . GLU A 1 137 ? -6.203 -11.938 18.703 1 91.81 137 GLU A C 1
ATOM 1019 O O . GLU A 1 137 ? -6.223 -11.32 17.641 1 91.81 137 GLU A O 1
ATOM 1024 N N . PRO A 1 138 ? -5.938 -13.188 18.75 1 87.31 138 PRO A N 1
ATOM 1025 C CA . PRO A 1 138 ? -5.562 -13.906 17.531 1 87.31 138 PRO A CA 1
ATOM 1026 C C . PRO A 1 138 ? -6.715 -14.016 16.531 1 87.31 138 PRO A C 1
ATOM 1028 O O . PRO A 1 138 ? -6.48 -14.234 15.344 1 87.31 138 PRO A O 1
ATOM 1031 N N . ARG A 1 139 ? -7.957 -14.008 1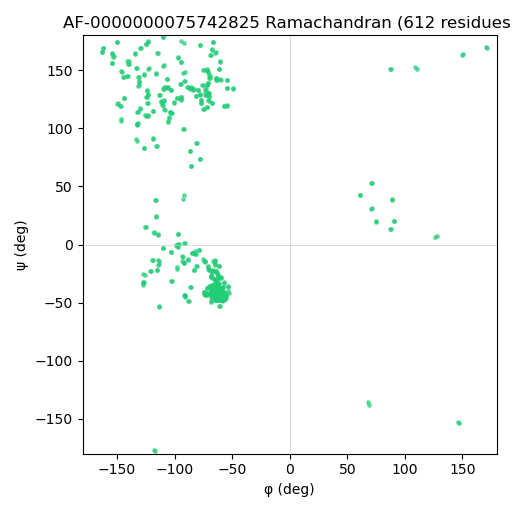7.062 1 94.31 139 ARG A N 1
ATOM 1032 C CA . ARG A 1 139 ? -9.148 -14.039 16.219 1 94.31 139 ARG A CA 1
ATOM 1033 C C . ARG A 1 139 ? -10.062 -12.852 16.516 1 94.31 139 ARG A C 1
ATOM 1035 O O . ARG A 1 139 ? -10.367 -12.578 17.672 1 94.31 139 ARG A O 1
ATOM 1042 N N . VAL A 1 140 ? -10.477 -12.227 15.484 1 95 140 VAL A N 1
ATOM 1043 C CA . VAL A 1 140 ? -11.203 -10.969 15.602 1 95 140 VAL A CA 1
ATOM 1044 C C . VAL A 1 140 ? -12.711 -11.242 15.594 1 95 140 VAL A C 1
ATOM 1046 O O . VAL A 1 140 ? -13.203 -11.992 14.75 1 95 140 VAL A O 1
ATOM 1049 N N . ARG A 1 141 ? -13.453 -10.812 16.562 1 95.69 141 ARG A N 1
ATOM 1050 C CA . ARG A 1 141 ? -14.914 -10.711 16.609 1 95.69 141 ARG A CA 1
ATOM 1051 C C . ARG A 1 141 ? -15.359 -9.25 16.625 1 95.69 141 ARG A C 1
ATOM 1053 O O . ARG A 1 141 ? -14.852 -8.445 17.406 1 95.69 141 ARG A O 1
ATOM 1060 N N . PHE A 1 142 ? -16.156 -8.805 15.711 1 96.69 142 PHE A N 1
ATOM 1061 C CA . PHE A 1 142 ? -16.641 -7.438 15.57 1 96.69 142 PHE A CA 1
ATOM 1062 C C . PHE A 1 142 ? -18.062 -7.414 15.008 1 96.69 142 PHE A C 1
ATOM 1064 O O . PHE A 1 142 ? -18.297 -7.918 13.906 1 96.69 142 PHE A O 1
ATOM 1071 N N . HIS A 1 143 ? -18.984 -6.875 15.75 1 96.06 143 HIS A N 1
ATOM 1072 C CA . HIS A 1 143 ? -20.391 -6.789 15.336 1 96.06 143 HIS A CA 1
ATOM 1073 C C . HIS A 1 143 ? -20.844 -5.336 15.25 1 96.06 143 HIS A C 1
ATOM 1075 O O . HIS A 1 143 ? -21.328 -4.773 16.234 1 96.06 143 HIS A O 1
ATOM 1081 N N . GLY A 1 144 ? -20.703 -4.781 14.039 1 96.12 144 GLY A N 1
ATOM 1082 C CA . GLY A 1 144 ? -21.125 -3.404 13.82 1 96.12 144 GLY A CA 1
ATOM 1083 C C . GLY A 1 144 ? -22.234 -3.275 12.805 1 96.12 144 GLY A C 1
ATOM 1084 O O . GLY A 1 144 ? -22.75 -4.281 12.305 1 96.12 144 GLY A O 1
ATOM 1085 N N . ARG A 1 145 ? -22.609 -2.041 12.523 1 96.19 145 ARG A N 1
ATOM 1086 C CA . ARG A 1 145 ? -23.656 -1.712 11.562 1 96.19 145 ARG A CA 1
ATOM 1087 C C . ARG A 1 145 ? -23.219 -2.039 10.141 1 96.19 145 ARG A C 1
ATOM 1089 O O . ARG A 1 145 ? -24.016 -2.518 9.336 1 96.19 145 ARG A O 1
ATOM 1096 N N . PHE A 1 146 ? -21.953 -1.823 9.852 1 96 146 PHE A N 1
ATOM 1097 C CA . PHE A 1 146 ? -21.469 -1.903 8.484 1 96 146 PHE A CA 1
ATOM 1098 C C . PHE A 1 146 ? -20.734 -3.215 8.242 1 96 146 PHE A C 1
ATOM 1100 O O . PHE A 1 146 ? -20.672 -3.699 7.109 1 96 146 PHE A O 1
ATOM 1107 N N . ARG A 1 147 ? -20.109 -3.711 9.281 1 96.25 147 ARG A N 1
ATOM 1108 C CA . ARG A 1 147 ? -19.344 -4.953 9.188 1 96.25 147 ARG A CA 1
ATOM 1109 C C . ARG A 1 147 ? -19.719 -5.906 10.32 1 96.25 147 ARG A C 1
ATOM 1111 O O . ARG A 1 147 ? -19.922 -5.477 11.461 1 96.25 147 ARG A O 1
ATOM 1118 N N . ASP A 1 148 ? -19.781 -7.164 9.922 1 94.5 148 ASP A N 1
ATOM 1119 C CA . ASP A 1 148 ? -20.031 -8.242 10.867 1 94.5 148 ASP A CA 1
ATOM 1120 C C . ASP A 1 148 ? -19.047 -9.391 10.656 1 94.5 148 ASP A C 1
ATOM 1122 O O . ASP A 1 148 ? -19.141 -10.117 9.664 1 94.5 148 ASP A O 1
ATOM 1126 N N . VAL A 1 149 ? -18.094 -9.461 11.539 1 92.81 149 VAL A N 1
ATOM 1127 C CA . VAL A 1 149 ? -17.031 -10.445 11.43 1 92.81 149 VAL A CA 1
ATOM 1128 C C . VAL A 1 149 ? -16.984 -11.305 12.688 1 92.81 149 VAL A C 1
ATOM 1130 O O . VAL A 1 149 ? -17.094 -10.789 13.805 1 92.81 149 VAL A O 1
ATOM 1133 N N . ASP A 1 150 ? -16.984 -12.641 12.438 1 90.88 150 ASP A N 1
ATOM 1134 C CA . ASP A 1 150 ? -16.953 -13.57 13.57 1 90.88 150 ASP A CA 1
ATOM 1135 C C . ASP A 1 150 ? -15.797 -14.555 13.438 1 90.88 150 ASP A C 1
ATOM 1137 O O . ASP A 1 150 ? -15.766 -15.359 12.508 1 90.88 150 ASP A O 1
ATOM 1141 N N . ASP A 1 151 ? -14.812 -14.367 14.367 1 92.44 151 ASP A N 1
ATOM 1142 C CA . ASP A 1 151 ? -13.766 -15.367 14.547 1 92.44 151 ASP A CA 1
ATOM 1143 C C . ASP A 1 151 ? -12.812 -15.383 13.352 1 92.44 151 ASP A C 1
ATOM 1145 O O . ASP A 1 151 ? -12.547 -16.438 12.773 1 92.44 151 ASP A O 1
ATOM 1149 N N . LEU A 1 152 ? -12.281 -14.273 13.008 1 93.81 152 LEU A N 1
ATOM 1150 C CA . LEU A 1 152 ? -11.375 -14.172 11.867 1 93.81 152 LEU A CA 1
ATOM 1151 C C . LEU A 1 152 ? -9.922 -14.133 12.328 1 93.81 152 LEU A C 1
ATOM 1153 O O . LEU A 1 152 ? -9.555 -13.305 13.164 1 93.81 152 LEU A O 1
ATOM 1157 N N . PRO A 1 153 ? -9.172 -15.109 11.828 1 93.56 153 PRO A N 1
ATOM 1158 C CA . PRO A 1 153 ? -7.734 -14.953 12.078 1 93.56 153 PRO A CA 1
ATOM 1159 C C . PRO A 1 153 ? -7.117 -13.805 11.281 1 93.56 153 PRO A C 1
ATOM 1161 O O . PRO A 1 153 ? -7.355 -13.688 10.078 1 93.56 153 PRO A O 1
ATOM 1164 N N . ILE A 1 154 ? -6.395 -12.898 11.969 1 93.88 154 ILE A N 1
ATOM 1165 C CA . ILE A 1 154 ? -5.715 -11.789 11.305 1 93.88 154 ILE A CA 1
ATOM 1166 C C . ILE A 1 154 ? -4.277 -11.688 11.805 1 93.88 154 ILE A C 1
ATOM 1168 O O . ILE A 1 154 ? -4.043 -11.484 13 1 93.88 154 ILE A O 1
ATOM 1172 N N . GLN A 1 155 ? -3.396 -11.93 10.938 1 93.75 155 GLN A N 1
ATOM 1173 C CA . GLN A 1 155 ? -1.957 -11.828 11.164 1 93.75 155 GLN A CA 1
ATOM 1174 C C . GLN A 1 155 ? -1.254 -11.234 9.945 1 93.75 155 GLN A C 1
ATOM 1176 O O . GLN A 1 155 ? -1.742 -11.344 8.82 1 93.75 155 GLN A O 1
ATOM 1181 N N . PRO A 1 156 ? -0.102 -10.633 10.148 1 95.44 156 PRO A N 1
ATOM 1182 C CA . PRO A 1 156 ? 0.574 -10.328 11.414 1 95.44 156 PRO A CA 1
ATOM 1183 C C . PRO A 1 156 ? -0.021 -9.117 12.125 1 95.44 156 PRO A C 1
ATOM 1185 O O . PRO A 1 156 ? -0.899 -8.445 11.578 1 95.44 156 PRO A O 1
ATOM 1188 N N . LYS A 1 157 ? 0.418 -8.875 13.375 1 97.12 157 LYS A N 1
ATOM 1189 C CA . LYS A 1 157 ? 0.077 -7.684 14.141 1 97.12 157 LYS A CA 1
ATOM 1190 C C . LYS A 1 157 ? 1.149 -6.609 13.992 1 97.12 157 LYS A C 1
ATOM 1192 O O . LYS A 1 157 ? 2.291 -6.91 13.641 1 97.12 157 LYS A O 1
ATOM 1197 N N . PRO A 1 158 ? 0.808 -5.332 14.219 1 97.88 158 PRO A N 1
ATOM 1198 C CA . PRO A 1 158 ? 1.828 -4.281 14.18 1 97.88 158 PRO A CA 1
ATOM 1199 C C . PRO A 1 158 ? 2.928 -4.488 15.219 1 97.88 158 PRO A C 1
ATOM 1201 O O . PRO A 1 158 ? 2.727 -5.211 16.203 1 97.88 158 PRO A O 1
ATOM 1204 N N . VAL A 1 159 ? 4.094 -3.879 14.961 1 98.31 159 VAL A N 1
ATOM 1205 C CA . VAL A 1 159 ? 5.195 -3.84 15.914 1 98.31 159 VAL A CA 1
ATOM 1206 C C . VAL A 1 159 ? 4.816 -2.963 17.109 1 98.31 159 VAL A C 1
ATOM 1208 O O . VAL A 1 159 ? 4.984 -3.365 18.266 1 98.31 159 VAL A O 1
ATOM 1211 N N . GLN A 1 160 ? 4.324 -1.807 16.797 1 98.38 160 GLN A N 1
ATOM 1212 C CA . GLN A 1 160 ? 3.941 -0.859 17.844 1 98.38 160 GLN A CA 1
ATOM 1213 C C . GLN A 1 160 ? 2.688 -1.325 18.578 1 98.38 160 GLN A C 1
ATOM 1215 O O . GLN A 1 160 ? 1.759 -1.85 17.953 1 98.38 160 GLN A O 1
ATOM 1220 N N . ARG A 1 161 ? 2.707 -1.167 19.812 1 97.38 161 ARG A N 1
ATOM 1221 C CA . ARG A 1 161 ? 1.566 -1.549 20.641 1 97.38 161 ARG A CA 1
ATOM 1222 C C . ARG A 1 161 ? 0.955 -0.332 21.328 1 97.38 161 ARG A C 1
ATOM 1224 O O . ARG A 1 161 ? 1.675 0.564 21.766 1 97.38 161 ARG A O 1
ATOM 1231 N N . PRO A 1 162 ? -0.327 -0.307 21.547 1 97.25 162 PRO A N 1
ATOM 1232 C CA . PRO A 1 162 ? -1.322 -1.266 21.062 1 97.25 162 PRO A CA 1
ATOM 1233 C C . PRO A 1 162 ? -1.492 -1.224 19.547 1 97.25 162 PRO A C 1
ATOM 1235 O O . PRO A 1 162 ? -2.023 -2.166 18.953 1 97.25 162 PRO A O 1
ATOM 1238 N N . HIS A 1 163 ? -1.207 -0.269 18.859 1 98.19 163 HIS A N 1
ATOM 1239 C CA . HIS A 1 163 ? -1.156 -0.005 17.422 1 98.19 163 HIS A CA 1
ATOM 1240 C C . HIS A 1 163 ? -0.323 1.236 17.109 1 98.19 163 HIS A C 1
ATOM 1242 O O . HIS A 1 163 ? 0.112 1.937 18.031 1 98.19 163 HIS A O 1
ATOM 1248 N N . PRO A 1 164 ? 0.006 1.493 15.797 1 98.69 164 PRO A N 1
ATOM 1249 C CA . PRO A 1 164 ? 0.655 2.773 15.508 1 98.69 164 PRO A CA 1
ATOM 1250 C C . PRO A 1 164 ? -0.141 3.969 16.031 1 98.69 164 PRO A C 1
ATOM 1252 O O . PRO A 1 164 ? -1.374 3.941 16.031 1 98.69 164 PRO A O 1
ATOM 1255 N N . PRO A 1 165 ? 0.598 4.984 16.547 1 98.69 165 PRO A N 1
ATOM 1256 C CA . PRO A 1 165 ? -0.131 6.18 16.969 1 98.69 165 PRO A CA 1
ATOM 1257 C C . PRO A 1 165 ? -1.101 6.699 15.914 1 98.69 165 PRO A C 1
ATOM 1259 O O . PRO A 1 165 ? -0.748 6.777 14.734 1 98.69 165 PRO A O 1
ATOM 1262 N N . ILE A 1 166 ? -2.262 7.004 16.359 1 98.81 166 ILE A N 1
ATOM 1263 C CA . ILE A 1 166 ? -3.314 7.465 15.469 1 98.81 166 ILE A CA 1
ATOM 1264 C C . ILE A 1 166 ? -3.486 8.977 15.609 1 98.81 166 ILE A C 1
ATOM 1266 O O . ILE A 1 166 ? -3.887 9.469 16.672 1 98.81 166 ILE A O 1
ATOM 1270 N N . TRP A 1 167 ? -3.166 9.664 14.562 1 98.81 167 TRP A N 1
ATOM 1271 C CA . TRP A 1 167 ? -3.357 11.102 14.438 1 98.81 167 TRP A CA 1
ATOM 1272 C C . TRP A 1 167 ? -4.684 11.422 13.758 1 98.81 167 TRP A C 1
ATOM 1274 O O . TRP A 1 167 ? -5.074 10.742 12.805 1 98.81 167 TRP A O 1
ATOM 1284 N N . PHE A 1 168 ? -5.367 12.422 14.281 1 98.5 168 PHE A N 1
ATOM 1285 C CA . PHE A 1 168 ? -6.621 12.828 13.648 1 98.5 168 PHE A CA 1
ATOM 1286 C C . PHE A 1 168 ? -6.465 14.172 12.953 1 98.5 168 PHE A C 1
ATOM 1288 O O . PHE A 1 168 ? -5.805 15.078 13.469 1 98.5 168 PHE A O 1
ATOM 1295 N N . GLY A 1 169 ? -6.98 14.273 11.773 1 96.12 169 GLY A N 1
ATOM 1296 C CA . GLY A 1 169 ? -7.285 15.562 11.164 1 96.12 169 GLY A CA 1
ATOM 1297 C C . GLY A 1 169 ? -8.742 15.961 11.32 1 96.12 169 GLY A C 1
ATOM 1298 O O . GLY A 1 169 ? -9.594 15.125 11.617 1 96.12 169 GLY A O 1
ATOM 1299 N N . GLY A 1 170 ? -9.023 17.234 11.148 1 93.19 170 GLY A N 1
ATOM 1300 C CA . GLY A 1 170 ? -10.375 17.75 11.25 1 93.19 170 GLY A CA 1
ATOM 1301 C C . GLY A 1 170 ? -10.438 19.188 11.75 1 93.19 170 GLY A C 1
ATOM 1302 O O . GLY A 1 170 ? -9.469 19.688 12.328 1 93.19 170 GLY A O 1
ATOM 1303 N N . ARG A 1 171 ? -11.625 19.797 11.516 1 92.19 171 ARG A N 1
ATOM 1304 C CA . ARG A 1 171 ? -11.766 21.188 11.922 1 92.19 171 ARG A CA 1
ATOM 1305 C C . ARG A 1 171 ? -13.008 21.391 12.789 1 92.19 171 ARG A C 1
ATOM 1307 O O . ARG A 1 171 ? -13 22.188 13.719 1 92.19 171 ARG A O 1
ATOM 1314 N N . ALA A 1 172 ? -14.023 20.594 12.469 1 93.5 172 ALA A N 1
ATOM 1315 C CA . ALA A 1 172 ? -15.297 20.766 13.164 1 93.5 172 ALA A CA 1
ATOM 1316 C C . ALA A 1 172 ? -15.203 20.312 14.609 1 93.5 172 ALA A C 1
ATOM 1318 O O . ALA A 1 172 ? -14.508 19.344 14.922 1 93.5 172 ALA A O 1
ATOM 1319 N N . PRO A 1 173 ? -15.945 21.016 15.492 1 96.06 173 PRO A N 1
ATOM 1320 C CA . PRO A 1 173 ? -15.898 20.656 16.906 1 96.06 173 PRO A CA 1
ATOM 1321 C C . PRO A 1 173 ? -16.203 19.172 17.156 1 96.06 173 PRO A C 1
ATOM 1323 O O . PRO A 1 173 ? -15.516 18.531 17.953 1 96.06 173 PRO A O 1
ATOM 1326 N N . LYS A 1 174 ? -17.141 18.625 16.469 1 95.75 174 LYS A N 1
ATOM 1327 C CA . LYS A 1 174 ? -17.469 17.219 16.641 1 95.75 174 LYS A CA 1
ATOM 1328 C C . LYS A 1 174 ? -16.297 16.328 16.203 1 95.75 174 LYS A C 1
ATOM 1330 O O . LYS A 1 174 ? -16.078 15.266 16.781 1 95.75 174 LYS A O 1
ATOM 1335 N N . ALA A 1 175 ? -15.617 16.766 15.156 1 96.25 175 ALA A N 1
ATOM 1336 C CA . ALA A 1 175 ? -14.438 16.031 14.703 1 96.25 175 ALA A CA 1
ATOM 1337 C C . ALA A 1 175 ? -13.32 16.078 15.742 1 96.25 175 ALA A C 1
ATOM 1339 O O . ALA A 1 175 ? -12.617 15.094 15.961 1 96.25 175 ALA A O 1
ATOM 1340 N N . LEU A 1 176 ? -13.156 17.219 16.391 1 98.31 176 LEU A N 1
ATOM 1341 C CA . LEU A 1 176 ? -12.133 17.391 17.406 1 98.31 176 LEU A CA 1
ATOM 1342 C C . LEU A 1 176 ? -12.461 16.547 18.641 1 98.31 176 LEU A C 1
ATOM 1344 O O . LEU A 1 176 ? -11.57 15.938 19.25 1 98.31 176 LEU A O 1
ATOM 1348 N N . ALA A 1 177 ? -13.711 16.516 18.984 1 98.31 177 ALA A N 1
ATOM 1349 C CA . ALA A 1 177 ? -14.133 15.656 20.078 1 98.31 177 ALA A CA 1
ATOM 1350 C C . ALA A 1 177 ? -13.844 14.188 19.766 1 98.31 177 ALA A C 1
ATOM 1352 O O . ALA A 1 177 ? -13.375 13.445 20.625 1 98.31 177 ALA A O 1
ATOM 1353 N N . ARG A 1 178 ? -14.102 13.789 18.531 1 97.5 178 ARG A N 1
ATOM 1354 C CA . ARG A 1 178 ? -13.82 12.422 18.094 1 97.5 178 ARG A CA 1
ATOM 1355 C C . ARG A 1 178 ? -12.32 12.133 18.141 1 97.5 178 ARG A C 1
ATOM 1357 O O . ARG A 1 178 ? -11.914 11.016 18.469 1 97.5 178 ARG A O 1
ATOM 1364 N N . ALA A 1 179 ? -11.516 13.102 17.75 1 98.31 179 ALA A N 1
ATOM 1365 C CA . ALA A 1 179 ? -10.062 12.961 17.797 1 98.31 179 ALA A CA 1
ATOM 1366 C C . ALA A 1 179 ? -9.594 12.609 19.203 1 98.31 179 ALA A C 1
ATOM 1368 O O . ALA A 1 179 ? -8.781 11.695 19.391 1 98.31 179 ALA A O 1
ATOM 1369 N N . VAL A 1 180 ? -10.102 13.312 20.156 1 98.56 180 VAL A N 1
ATOM 1370 C CA . VAL A 1 180 ? -9.711 13.086 21.547 1 98.56 180 VAL A CA 1
ATOM 1371 C C . VAL A 1 180 ? -10.203 11.719 22.016 1 98.56 180 VAL A C 1
ATOM 1373 O O . VAL A 1 180 ? -9.477 10.984 22.688 1 98.56 180 VAL A O 1
ATOM 1376 N N . ARG A 1 181 ? -11.383 11.352 21.594 1 97.88 181 ARG A N 1
ATOM 1377 C CA . ARG A 1 181 ? -12.016 10.117 22.062 1 97.88 181 ARG A CA 1
ATOM 1378 C C . ARG A 1 181 ? -11.297 8.891 21.5 1 97.88 181 ARG A C 1
ATOM 1380 O O . ARG A 1 181 ? -11.148 7.887 22.203 1 97.88 181 ARG A O 1
ATOM 1387 N N . HIS A 1 182 ? -10.82 9.016 20.234 1 97.75 182 HIS A N 1
ATOM 1388 C CA . HIS A 1 182 ? -10.398 7.797 19.547 1 97.75 182 HIS A CA 1
ATOM 1389 C C . HIS A 1 182 ? -8.922 7.855 19.172 1 97.75 182 HIS A C 1
ATOM 1391 O O . HIS A 1 182 ? -8.328 6.836 18.828 1 97.75 182 HIS A O 1
ATOM 1397 N N . GLY A 1 183 ? -8.344 9.023 19.25 1 98.06 183 GLY A N 1
ATOM 1398 C CA . GLY A 1 183 ? -7.008 9.188 18.703 1 98.06 183 GLY A CA 1
ATOM 1399 C C . GLY A 1 183 ? -5.949 9.383 19.766 1 98.06 183 GLY A C 1
ATOM 1400 O O . GLY A 1 183 ? -6.246 9.32 20.969 1 98.06 183 GLY A O 1
ATOM 1401 N N . ASP A 1 184 ? -4.711 9.5 19.297 1 98.38 184 ASP A N 1
ATOM 1402 C CA . ASP A 1 184 ? -3.545 9.703 20.156 1 98.38 184 ASP A CA 1
ATOM 1403 C C . ASP A 1 184 ? -2.928 11.078 19.922 1 98.38 184 ASP A C 1
ATOM 1405 O O . ASP A 1 184 ? -2.1 11.539 20.719 1 98.38 184 ASP A O 1
ATOM 1409 N N . ALA A 1 185 ? -3.318 11.68 18.891 1 98.69 185 ALA A N 1
ATOM 1410 C CA . ALA A 1 185 ? -2.727 12.953 18.484 1 98.69 185 ALA A CA 1
ATOM 1411 C C . ALA A 1 185 ? -3.627 13.68 17.484 1 98.69 185 ALA A C 1
ATOM 1413 O O . ALA A 1 185 ? -4.609 13.117 17 1 98.69 185 ALA A O 1
ATOM 1414 N N . PHE A 1 186 ? -3.338 14.922 17.281 1 98.75 186 PHE A N 1
ATOM 1415 C CA . PHE A 1 186 ? -4.039 15.773 16.328 1 98.75 186 PHE A CA 1
ATOM 1416 C C . PHE A 1 186 ? -3.049 16.516 15.445 1 98.75 186 PHE A C 1
ATOM 1418 O O . PHE A 1 186 ? -2.018 17 15.922 1 98.75 186 PHE A O 1
ATOM 1425 N N . LEU A 1 187 ? -3.373 16.562 14.141 1 98.62 187 LEU A N 1
ATOM 1426 C CA . LEU A 1 187 ? -2.57 17.359 13.219 1 98.62 187 LEU A CA 1
ATOM 1427 C C . LEU A 1 187 ? -3.438 18.391 12.492 1 98.62 187 LEU A C 1
ATOM 1429 O O . LEU A 1 187 ? -4.254 18.016 11.641 1 98.62 187 LEU A O 1
ATOM 1433 N N . GLY A 1 188 ? -3.232 19.625 12.82 1 97.69 188 GLY A N 1
ATOM 1434 C CA . GLY A 1 188 ? -3.912 20.688 12.094 1 97.69 188 GLY A CA 1
ATOM 1435 C C . GLY A 1 188 ? -3.521 20.75 10.633 1 97.69 188 GLY A C 1
ATOM 1436 O O . GLY A 1 188 ? -2.344 20.625 10.289 1 97.69 188 GLY A O 1
ATOM 1437 N N . ALA A 1 189 ? -4.516 21.031 9.812 1 94.31 189 ALA A N 1
ATOM 1438 C CA . ALA A 1 189 ? -4.324 21.031 8.367 1 94.31 189 ALA A CA 1
ATOM 1439 C C . ALA A 1 189 ? -3.5 22.234 7.922 1 94.31 189 ALA A C 1
ATOM 1441 O O . ALA A 1 189 ? -3.566 23.297 8.539 1 94.31 189 ALA A O 1
ATOM 1442 N N . GLY A 1 190 ? -2.789 21.984 6.801 1 92.44 190 GLY A N 1
ATOM 1443 C CA . GLY A 1 190 ? -2.074 23.094 6.199 1 92.44 190 GLY A CA 1
ATOM 1444 C C . GLY A 1 190 ? -2.992 24.188 5.691 1 92.44 190 GLY A C 1
ATOM 1445 O O . GLY A 1 190 ? -2.596 25.359 5.609 1 92.44 190 GLY A O 1
ATOM 1446 N N . SER A 1 191 ? -4.215 23.828 5.43 1 90.5 191 SER A N 1
ATOM 1447 C CA . SER A 1 191 ? -5.191 24.766 4.887 1 90.5 191 SER A CA 1
ATOM 1448 C C . SER A 1 191 ? -5.855 25.578 5.996 1 90.5 191 SER A C 1
ATOM 1450 O O . SER A 1 191 ? -6.641 26.484 5.723 1 90.5 191 SER A O 1
ATOM 1452 N N . SER A 1 192 ? -5.613 25.281 7.195 1 92.25 192 SER A N 1
ATOM 1453 C CA . SER A 1 192 ? -6.148 26.031 8.328 1 92.25 192 SER A CA 1
ATOM 1454 C C . SER A 1 192 ? -5.227 27.172 8.727 1 92.25 192 SER A C 1
ATOM 1456 O O . SER A 1 192 ? -4.008 27 8.797 1 92.25 192 SER A O 1
ATOM 1458 N N . THR A 1 193 ? -5.805 28.328 8.977 1 95.19 193 THR A N 1
ATOM 1459 C CA . THR A 1 193 ? -5.008 29.469 9.422 1 95.19 193 THR A CA 1
ATOM 1460 C C . THR A 1 193 ? -4.473 29.234 10.836 1 95.19 193 THR A C 1
ATOM 1462 O O . THR A 1 193 ? -4.969 28.359 11.547 1 95.19 193 THR A O 1
ATOM 1465 N N . THR A 1 194 ? -3.488 30.016 11.203 1 96.88 194 THR A N 1
ATOM 1466 C CA . THR A 1 194 ? -2.963 29.922 12.562 1 96.88 194 THR A CA 1
ATOM 1467 C C . THR A 1 194 ? -4.047 30.25 13.586 1 96.88 194 THR A C 1
ATOM 1469 O O . THR A 1 194 ? -4.129 29.609 14.633 1 96.88 194 THR A O 1
ATOM 1472 N N . ALA A 1 195 ? -4.879 31.219 13.289 1 96.75 195 ALA A N 1
ATOM 1473 C CA . ALA A 1 195 ? -5.973 31.578 14.18 1 96.75 195 ALA A CA 1
ATOM 1474 C C . ALA A 1 195 ? -6.961 30.422 14.344 1 96.75 195 ALA A C 1
ATOM 1476 O O . ALA A 1 195 ? -7.387 30.125 15.461 1 96.75 195 ALA A O 1
ATOM 1477 N N . ASP A 1 196 ? -7.352 29.812 13.242 1 96.5 196 ASP A N 1
ATOM 1478 C CA . ASP A 1 196 ? -8.242 28.656 13.297 1 96.5 196 ASP A CA 1
ATOM 1479 C C . ASP A 1 196 ? -7.609 27.5 14.07 1 96.5 196 ASP A C 1
ATOM 1481 O O . ASP A 1 196 ? -8.289 26.797 14.812 1 96.5 196 ASP A O 1
ATOM 1485 N N . PHE A 1 197 ? -6.316 27.344 13.852 1 97.94 197 PHE A N 1
ATOM 1486 C CA . PHE A 1 197 ? -5.586 26.312 14.586 1 97.94 197 PHE A CA 1
ATOM 1487 C C . PHE A 1 197 ? -5.617 26.594 16.078 1 97.94 197 PHE A C 1
ATOM 1489 O O . PHE A 1 197 ? -5.844 25.688 16.891 1 97.94 197 PHE A O 1
ATOM 1496 N N . ALA A 1 198 ? -5.43 27.812 16.469 1 98.5 198 ALA A N 1
ATOM 1497 C CA . ALA A 1 198 ? -5.492 28.188 17.875 1 98.5 198 ALA A CA 1
ATOM 1498 C C . ALA A 1 198 ? -6.859 27.859 18.469 1 98.5 198 ALA A C 1
ATOM 1500 O O . ALA A 1 198 ? -6.949 27.391 19.609 1 98.5 198 ALA A O 1
ATOM 1501 N N . THR A 1 199 ? -7.859 28.125 17.734 1 98.38 199 THR A N 1
ATOM 1502 C CA . THR A 1 199 ? -9.211 27.781 18.156 1 98.38 199 THR A CA 1
ATOM 1503 C C . THR A 1 199 ? -9.367 26.281 18.344 1 98.38 199 THR A C 1
ATOM 1505 O O . THR A 1 199 ? -9.953 25.812 19.328 1 98.38 199 THR A O 1
ATOM 1508 N N . ALA A 1 200 ? -8.828 25.516 17.375 1 98.56 200 ALA A N 1
ATOM 1509 C CA . ALA A 1 200 ? -8.867 24.062 17.484 1 98.56 200 ALA A CA 1
ATOM 1510 C C . ALA A 1 200 ? -8.141 23.562 18.719 1 98.56 200 ALA A C 1
ATOM 1512 O O . ALA A 1 200 ? -8.625 22.672 19.422 1 98.56 200 ALA A O 1
ATOM 1513 N N . VAL A 1 201 ? -6.988 24.188 19.016 1 98.69 201 VAL A N 1
ATOM 1514 C CA . VAL A 1 201 ? -6.191 23.797 20.172 1 98.69 201 VAL A CA 1
ATOM 1515 C C . VAL A 1 201 ? -7.004 24.016 21.453 1 98.69 201 VAL A C 1
ATOM 1517 O O . VAL A 1 201 ? -7.027 23.156 22.344 1 98.69 201 VAL A O 1
ATOM 1520 N N . THR A 1 202 ? -7.648 25.141 21.516 1 98.56 202 THR A N 1
ATOM 1521 C CA . THR A 1 202 ? -8.484 25.438 22.672 1 98.56 202 THR A CA 1
ATOM 1522 C C . THR A 1 202 ? -9.578 24.391 22.828 1 98.56 202 THR A C 1
ATOM 1524 O O . THR A 1 202 ? -9.805 23.875 23.938 1 98.56 202 THR A O 1
ATOM 1527 N N . THR A 1 203 ? -10.211 24.047 21.734 1 98.62 203 THR A N 1
ATOM 1528 C CA . THR A 1 203 ? -11.266 23.031 21.75 1 98.62 203 THR A CA 1
ATOM 1529 C C . THR A 1 203 ? -10.711 21.672 22.156 1 98.62 203 THR A C 1
ATOM 1531 O O . THR A 1 203 ? -11.328 20.969 22.953 1 98.62 203 THR A O 1
ATOM 1534 N N . LEU A 1 204 ? -9.562 21.297 21.656 1 98.81 204 LEU A N 1
ATOM 1535 C CA . LEU A 1 204 ? -8.93 20.016 21.969 1 98.81 204 LEU A CA 1
ATOM 1536 C C . LEU A 1 204 ? -8.617 19.922 23.469 1 98.81 204 LEU A C 1
ATOM 1538 O O . LEU A 1 204 ? -8.891 18.906 24.094 1 98.81 204 LEU A O 1
ATOM 1542 N N . ARG A 1 205 ? -8.039 21.016 24.016 1 98.5 205 ARG A N 1
ATOM 1543 C CA . ARG A 1 205 ? -7.711 21.031 25.438 1 98.5 205 ARG A CA 1
ATOM 1544 C C . ARG A 1 205 ? -8.969 20.891 26.297 1 98.5 205 ARG A C 1
ATOM 1546 O O . ARG A 1 205 ? -8.961 20.188 27.297 1 98.5 205 ARG A O 1
ATOM 1553 N N . HIS A 1 206 ? -9.969 21.578 25.859 1 98.5 206 HIS A N 1
ATOM 1554 C CA . HIS A 1 206 ? -11.25 21.453 26.547 1 98.5 206 HIS A CA 1
ATOM 1555 C C . HIS A 1 206 ? -11.758 20.016 26.5 1 98.5 206 HIS A C 1
ATOM 1557 O O . HIS A 1 206 ? -12.18 19.469 27.516 1 98.5 206 HIS A O 1
ATOM 1563 N N . GLU A 1 207 ? -11.734 19.406 25.312 1 98.69 207 GLU A N 1
ATOM 1564 C CA . GLU A 1 207 ? -12.211 18.047 25.141 1 98.69 207 GLU A CA 1
ATOM 1565 C C . GLU A 1 207 ? -11.367 17.047 25.922 1 98.69 207 GLU A C 1
ATOM 1567 O O . GLU A 1 207 ? -11.891 16.078 26.469 1 98.69 207 GLU A O 1
ATOM 1572 N N . LEU A 1 208 ? -10.055 17.266 25.984 1 98.69 208 LEU A N 1
ATOM 1573 C CA . LEU A 1 208 ? -9.18 16.406 26.766 1 98.69 208 LEU A CA 1
ATOM 1574 C C . LEU A 1 208 ? -9.594 16.406 28.234 1 98.69 208 LEU A C 1
ATOM 1576 O O . LEU A 1 208 ? -9.688 15.344 28.859 1 98.69 208 LEU A O 1
ATOM 1580 N N . ALA A 1 209 ? -9.844 17.578 28.719 1 98.56 209 ALA A N 1
ATOM 1581 C CA . ALA A 1 209 ? -10.289 17.719 30.109 1 98.56 209 ALA A CA 1
ATOM 1582 C C . ALA A 1 209 ? -11.648 17.062 30.312 1 98.56 209 ALA A C 1
ATOM 1584 O O . ALA A 1 209 ? -11.836 16.281 31.25 1 98.56 209 ALA A O 1
ATOM 1585 N N . GLU A 1 210 ? -12.578 17.312 29.469 1 98.44 210 GLU A N 1
ATOM 1586 C CA . GLU A 1 210 ? -13.945 16.828 29.578 1 98.44 210 GLU A CA 1
ATOM 1587 C C . GLU A 1 210 ? -14 15.305 29.516 1 98.44 210 GLU A C 1
ATOM 1589 O O . GLU A 1 210 ? -14.812 14.672 30.188 1 98.44 210 GLU A O 1
ATOM 1594 N N . GLN A 1 211 ? -13.117 14.742 28.75 1 98.31 211 GLN A N 1
ATOM 1595 C CA . GLN A 1 211 ? -13.148 13.305 28.531 1 98.31 211 GLN A CA 1
ATOM 1596 C C . GLN A 1 211 ? -12.164 12.586 29.453 1 98.31 211 GLN A C 1
ATOM 1598 O O . GLN A 1 211 ? -12.008 11.367 29.375 1 98.31 211 GLN A O 1
ATOM 1603 N N . GLY A 1 212 ? -11.5 13.297 30.25 1 98.31 212 GLY A N 1
ATOM 1604 C CA . GLY A 1 212 ? -10.594 12.734 31.234 1 98.31 212 GLY A CA 1
ATOM 1605 C C . GLY A 1 212 ? -9.344 12.133 30.625 1 98.31 212 GLY A C 1
ATOM 1606 O O . GLY A 1 212 ? -8.828 11.125 31.125 1 98.31 212 GLY A O 1
ATOM 1607 N N . ARG A 1 213 ? -8.906 12.672 29.531 1 97.81 213 ARG A N 1
ATOM 1608 C CA . ARG A 1 213 ? -7.699 12.203 28.844 1 97.81 213 ARG A CA 1
ATOM 1609 C C . ARG A 1 213 ? -6.469 12.961 29.328 1 97.81 213 ARG A C 1
ATOM 1611 O O . ARG A 1 213 ? -6.527 14.172 29.562 1 97.81 213 ARG A O 1
ATOM 1618 N N . ASP A 1 214 ? -5.363 12.273 29.484 1 97.25 214 ASP A N 1
ATOM 1619 C CA . ASP A 1 214 ? -4.098 12.898 29.859 1 97.25 214 ASP A CA 1
ATOM 1620 C C . ASP A 1 214 ? -3.518 13.711 28.703 1 97.25 214 ASP A C 1
ATOM 1622 O O . ASP A 1 214 ? -3.164 13.156 27.672 1 97.25 214 ASP A O 1
ATOM 1626 N N . PRO A 1 215 ? -3.359 14.992 28.875 1 96.62 215 PRO A N 1
ATOM 1627 C CA . PRO A 1 215 ? -2.811 15.82 27.797 1 96.62 215 PRO A CA 1
ATOM 1628 C C . PRO A 1 215 ? -1.406 15.391 27.375 1 96.62 215 PRO A C 1
ATOM 1630 O O . PRO A 1 215 ? -1.018 15.578 26.219 1 96.62 215 PRO A O 1
ATOM 1633 N N . ALA A 1 216 ? -0.669 14.844 28.25 1 95.5 216 ALA A N 1
ATOM 1634 C CA . ALA A 1 216 ? 0.694 14.414 27.953 1 95.5 216 ALA A CA 1
ATOM 1635 C C . ALA A 1 216 ? 0.699 13.266 26.953 1 95.5 216 ALA A C 1
ATOM 1637 O O . ALA A 1 216 ? 1.703 13.023 26.281 1 95.5 216 ALA A O 1
ATOM 1638 N N . GLY A 1 217 ? -0.397 12.57 26.859 1 95.88 217 GLY A N 1
ATOM 1639 C CA . GLY A 1 217 ? -0.502 11.445 25.953 1 95.88 217 GLY A CA 1
ATOM 1640 C C . GLY A 1 217 ? -1.165 11.797 24.625 1 95.88 217 GLY A C 1
ATOM 1641 O O . GLY A 1 217 ? -1.483 10.914 23.828 1 95.88 217 GLY A O 1
ATOM 1642 N N . PHE A 1 218 ? -1.393 13.07 24.391 1 98.25 218 PHE A N 1
ATO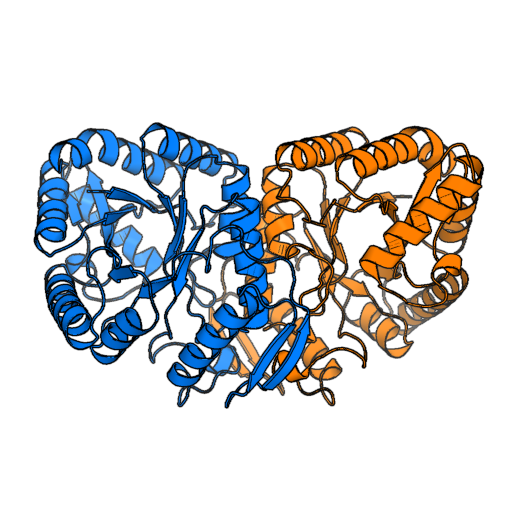M 1643 C CA . PHE A 1 218 ? -2.078 13.547 23.188 1 98.25 218 PHE A CA 1
ATOM 1644 C C . PHE A 1 218 ? -1.312 14.695 22.562 1 98.25 218 PHE A C 1
ATOM 1646 O O . PHE A 1 218 ? -1.485 15.852 22.938 1 98.25 218 PHE A O 1
ATOM 1653 N N . THR A 1 219 ? -0.61 14.391 21.516 1 98.31 219 THR A N 1
ATOM 1654 C CA . THR A 1 219 ? 0.248 15.383 20.875 1 98.31 219 THR A CA 1
ATOM 1655 C C . THR A 1 219 ? -0.55 16.234 19.875 1 98.31 219 THR A C 1
ATOM 1657 O O . THR A 1 219 ? -1.361 15.711 19.109 1 98.31 219 THR A O 1
ATOM 1660 N N . ILE A 1 220 ? -0.338 17.5 19.922 1 98.69 220 ILE A N 1
ATOM 1661 C CA . ILE A 1 220 ? -0.963 18.438 18.984 1 98.69 220 ILE A CA 1
ATOM 1662 C C . ILE A 1 220 ? 0.091 19 18.047 1 98.69 220 ILE A C 1
ATOM 1664 O O . ILE A 1 220 ? 1.068 19.609 18.484 1 98.69 220 ILE A O 1
ATOM 1668 N N . GLY A 1 221 ? -0.103 18.766 16.734 1 98.62 221 GLY A N 1
ATOM 1669 C CA . GLY A 1 221 ? 0.81 19.281 15.727 1 98.62 221 GLY A CA 1
ATOM 1670 C C . GLY A 1 221 ? 0.116 20.109 14.664 1 98.62 221 GLY A C 1
ATOM 1671 O O . GLY A 1 221 ? -1.109 20.234 14.672 1 98.62 221 GLY A O 1
ATOM 1672 N N . LYS A 1 222 ? 0.904 20.719 13.812 1 98.56 222 LYS A N 1
ATOM 1673 C CA . LYS A 1 222 ? 0.396 21.562 12.727 1 98.56 222 LYS A CA 1
ATOM 1674 C C . LYS A 1 222 ? 1.257 21.406 11.477 1 98.56 222 LYS A C 1
ATOM 1676 O O . LYS A 1 222 ? 2.484 21.5 11.547 1 98.56 222 LYS A O 1
ATOM 1681 N N . ARG A 1 223 ? 0.575 21.078 10.375 1 98.38 223 ARG A N 1
ATOM 1682 C CA . ARG A 1 223 ? 1.25 21.219 9.086 1 98.38 223 ARG A CA 1
ATOM 1683 C C . ARG A 1 223 ? 1.326 22.672 8.648 1 98.38 223 ARG A C 1
ATOM 1685 O O . ARG A 1 223 ? 0.349 23.406 8.773 1 98.38 223 ARG A O 1
ATOM 1692 N N . VAL A 1 224 ? 2.438 23.078 8.141 1 98.12 224 VAL A N 1
ATOM 1693 C CA . VAL A 1 224 ? 2.609 24.438 7.645 1 98.12 224 VAL A CA 1
ATOM 1694 C C . VAL A 1 224 ? 3.205 24.406 6.238 1 98.12 224 VAL A C 1
ATOM 1696 O O . VAL A 1 224 ? 4.32 23.922 6.039 1 98.12 224 VAL A O 1
ATOM 1699 N N . TYR A 1 225 ? 2.449 24.906 5.277 1 97.69 225 TYR A N 1
ATOM 1700 C CA . TYR A 1 225 ? 3.016 25.156 3.957 1 97.69 225 TYR A CA 1
ATOM 1701 C C . TYR A 1 225 ? 3.932 26.375 3.975 1 97.69 225 TYR A C 1
ATOM 1703 O O . TYR A 1 225 ? 3.588 27.406 4.547 1 97.69 225 TYR A O 1
ATOM 1711 N N . LEU A 1 226 ? 5.082 26.172 3.361 1 98 226 LEU A N 1
ATOM 1712 C CA . LEU A 1 226 ? 5.992 27.312 3.508 1 98 226 LEU A CA 1
ATOM 1713 C C . LEU A 1 226 ? 6.98 27.359 2.35 1 98 226 LEU A C 1
ATOM 1715 O O . LEU A 1 226 ? 7.078 26.422 1.565 1 98 226 LEU A O 1
ATOM 1719 N N . MET A 1 227 ? 7.625 28.5 2.205 1 98.44 227 MET A N 1
ATOM 1720 C CA . MET A 1 227 ? 8.688 28.766 1.241 1 98.44 227 MET A CA 1
ATOM 1721 C C . MET A 1 227 ? 9.672 29.797 1.789 1 98.44 227 MET A C 1
ATOM 1723 O O . MET A 1 227 ? 9.273 30.906 2.17 1 98.44 227 MET A O 1
ATOM 1727 N N . VAL A 1 228 ? 10.953 29.375 1.868 1 98.62 228 VAL A N 1
ATOM 1728 C CA . VAL A 1 228 ? 12.008 30.297 2.281 1 98.62 228 VAL A CA 1
ATOM 1729 C C . VAL A 1 228 ? 12.727 30.844 1.051 1 98.62 228 VAL A C 1
ATOM 1731 O O . VAL A 1 228 ? 13.133 30.078 0.172 1 98.62 228 VAL A O 1
ATOM 1734 N N . ASP A 1 229 ? 12.797 32.094 0.941 1 98.5 229 ASP A N 1
ATOM 1735 C CA . ASP A 1 229 ? 13.586 32.781 -0.082 1 98.5 229 ASP A CA 1
ATOM 1736 C C . ASP A 1 229 ? 14.164 34.094 0.449 1 98.5 229 ASP A C 1
ATOM 1738 O O . ASP A 1 229 ? 13.586 34.719 1.347 1 98.5 229 ASP A O 1
ATOM 1742 N N . ASP A 1 230 ? 15.352 34.5 -0.052 1 98.25 230 ASP A N 1
ATOM 1743 C CA . ASP A 1 230 ? 15.961 35.781 0.38 1 98.25 230 ASP A CA 1
ATOM 1744 C C . ASP A 1 230 ? 15.156 36.969 -0.123 1 98.25 230 ASP A C 1
ATOM 1746 O O . ASP A 1 230 ? 15.258 38.062 0.435 1 98.25 230 ASP A O 1
ATOM 1750 N N . ASP A 1 231 ? 14.422 36.75 -1.137 1 98.31 231 ASP A N 1
ATOM 1751 C CA . ASP A 1 231 ? 13.484 37.719 -1.658 1 98.31 231 ASP A CA 1
ATOM 1752 C C . ASP A 1 231 ? 12.047 37.375 -1.253 1 98.31 231 ASP A C 1
ATOM 1754 O O . ASP A 1 231 ? 11.469 36.438 -1.76 1 98.31 231 ASP A O 1
ATOM 1758 N N . PRO A 1 232 ? 11.422 38.219 -0.406 1 97 232 PRO A N 1
ATOM 1759 C CA . PRO A 1 232 ? 10.078 37.906 0.098 1 97 232 PRO A CA 1
ATOM 1760 C C . PRO A 1 232 ? 9.039 37.812 -1.013 1 97 232 PRO A C 1
ATOM 1762 O O . PRO A 1 232 ? 8.094 37.031 -0.918 1 97 232 PRO A O 1
ATOM 1765 N N . GLU A 1 233 ? 9.188 38.594 -2.035 1 97.12 233 GLU A N 1
ATOM 1766 C CA . GLU A 1 233 ? 8.234 38.562 -3.141 1 97.12 233 GLU A CA 1
ATOM 1767 C C . GLU A 1 233 ? 8.336 37.25 -3.912 1 97.12 233 GLU A C 1
ATOM 1769 O O . GLU A 1 233 ? 7.32 36.656 -4.293 1 97.12 233 GLU A O 1
ATOM 1774 N N . ARG A 1 234 ? 9.539 36.812 -4.121 1 97.56 234 ARG A N 1
ATOM 1775 C CA . ARG A 1 234 ? 9.742 35.531 -4.785 1 97.56 234 ARG A CA 1
ATOM 1776 C C . ARG A 1 234 ? 9.195 34.375 -3.939 1 97.56 234 ARG A C 1
ATOM 1778 O O . ARG A 1 234 ? 8.609 33.438 -4.469 1 97.56 234 ARG A O 1
ATOM 1785 N N . ALA A 1 235 ? 9.438 34.438 -2.641 1 97.62 235 ALA A N 1
ATOM 1786 C CA . ALA A 1 235 ? 8.906 33.406 -1.737 1 97.62 235 ALA A CA 1
ATOM 1787 C C . ALA A 1 235 ? 7.387 33.312 -1.867 1 97.62 235 ALA A C 1
ATOM 1789 O O . ALA A 1 235 ? 6.844 32.188 -1.949 1 97.62 235 ALA A O 1
ATOM 1790 N N . ARG A 1 236 ? 6.766 34.469 -1.901 1 95.56 236 ARG A N 1
ATOM 1791 C CA . ARG A 1 236 ? 5.309 34.5 -1.989 1 95.56 236 ARG A CA 1
ATOM 1792 C C . ARG A 1 236 ? 4.824 33.906 -3.312 1 95.56 236 ARG A C 1
ATOM 1794 O O . ARG A 1 236 ? 3.867 33.125 -3.34 1 95.56 236 ARG A O 1
ATOM 1801 N N . GLU A 1 237 ? 5.527 34.25 -4.352 1 95.62 237 GLU A N 1
ATOM 1802 C CA . GLU A 1 237 ? 5.156 33.719 -5.664 1 95.62 237 GLU A CA 1
ATOM 1803 C C . GLU A 1 237 ? 5.309 32.219 -5.719 1 95.62 237 GLU A C 1
ATOM 1805 O O . GLU A 1 237 ? 4.426 31.516 -6.215 1 95.62 237 GLU A O 1
ATOM 1810 N N . ARG A 1 238 ? 6.371 31.75 -5.184 1 95.75 238 ARG A N 1
ATOM 1811 C CA . ARG A 1 238 ? 6.688 30.328 -5.242 1 95.75 238 ARG A CA 1
ATOM 1812 C C . ARG A 1 238 ? 5.719 29.516 -4.387 1 95.75 238 ARG A C 1
ATOM 1814 O O . ARG A 1 238 ? 5.273 28.438 -4.789 1 95.75 238 ARG A O 1
ATOM 1821 N N . VAL A 1 239 ? 5.41 30.016 -3.215 1 96.06 239 VAL A N 1
ATOM 1822 C CA . VAL A 1 239 ? 4.539 29.266 -2.322 1 96.06 239 VAL A CA 1
ATOM 1823 C C . VAL A 1 239 ? 3.131 29.188 -2.908 1 96.06 239 VAL A C 1
ATOM 1825 O O . VAL A 1 239 ? 2.463 28.156 -2.811 1 96.06 239 VAL A O 1
ATOM 1828 N N . LEU A 1 240 ? 2.709 30.281 -3.523 1 93.88 240 LEU A N 1
ATOM 1829 C CA . LEU A 1 240 ? 1.383 30.312 -4.129 1 93.88 240 LEU A CA 1
ATOM 1830 C C . LEU A 1 240 ? 1.313 29.359 -5.316 1 93.88 240 LEU A C 1
ATOM 1832 O O . LEU A 1 240 ? 0.306 28.672 -5.512 1 93.88 240 LEU A O 1
ATOM 1836 N N . ALA A 1 241 ? 2.373 29.344 -6.086 1 92.56 241 ALA A N 1
ATOM 1837 C CA . ALA A 1 241 ? 2.439 28.391 -7.199 1 92.56 241 ALA A CA 1
ATOM 1838 C C . ALA A 1 241 ? 2.346 26.953 -6.699 1 92.56 241 ALA A C 1
ATOM 1840 O O . ALA A 1 241 ? 1.645 26.125 -7.289 1 92.56 241 ALA A O 1
ATOM 1841 N N . GLY A 1 242 ? 3.039 26.672 -5.645 1 92.5 242 GLY A N 1
ATOM 1842 C CA . GLY A 1 242 ? 2.994 25.344 -5.055 1 92.5 242 GLY A CA 1
ATOM 1843 C C . GLY A 1 242 ? 1.624 24.969 -4.52 1 92.5 242 GLY A C 1
ATOM 1844 O O . GLY A 1 242 ? 1.145 23.859 -4.746 1 92.5 242 GLY A O 1
ATOM 1845 N N . LEU A 1 243 ? 0.985 25.891 -3.844 1 91.38 243 LEU A N 1
ATOM 1846 C CA . LEU A 1 243 ? -0.335 25.656 -3.271 1 91.38 243 LEU A CA 1
ATOM 1847 C C . LEU A 1 243 ? -1.371 25.438 -4.371 1 91.38 243 LEU A C 1
ATOM 1849 O O . LEU A 1 243 ? -2.287 24.625 -4.211 1 91.38 243 LEU A O 1
ATOM 1853 N N . ARG A 1 244 ? -1.191 26.141 -5.426 1 86.62 244 ARG A N 1
ATOM 1854 C CA . ARG A 1 244 ? -2.096 25.953 -6.559 1 86.62 244 ARG A CA 1
ATOM 1855 C C . ARG A 1 244 ? -1.969 24.562 -7.145 1 86.62 244 ARG A C 1
ATOM 1857 O O . ARG A 1 244 ? -2.955 23.984 -7.613 1 86.62 244 ARG A O 1
ATOM 1864 N N . SER A 1 245 ? -0.805 24.062 -7.094 1 82.06 245 SER A N 1
ATOM 1865 C CA . SER A 1 245 ? -0.583 22.703 -7.586 1 82.06 245 SER A CA 1
ATOM 1866 C C . SER A 1 245 ? -1.261 21.672 -6.691 1 82.06 245 SER A C 1
ATOM 1868 O O . SER A 1 245 ? -1.646 20.594 -7.152 1 82.06 245 SER A O 1
ATOM 1870 N N . ILE A 1 246 ? -1.418 22 -5.484 1 81.12 246 ILE A N 1
ATOM 1871 C CA . ILE A 1 246 ? -1.991 21.094 -4.508 1 81.12 246 ILE A CA 1
ATOM 1872 C C . ILE A 1 246 ? -3.506 21.281 -4.449 1 81.12 246 ILE A C 1
ATOM 1874 O O . ILE A 1 246 ? -4.258 20.297 -4.469 1 81.12 246 ILE A O 1
ATOM 1878 N N . TYR A 1 247 ? -3.951 22.484 -4.422 1 79.44 247 TYR A N 1
ATOM 1879 C CA . TYR A 1 247 ? -5.352 22.766 -4.125 1 79.44 247 TYR A CA 1
ATOM 1880 C C . TYR A 1 247 ? -6.082 23.281 -5.363 1 79.44 247 TYR A C 1
ATOM 1882 O O . TYR A 1 247 ? -7.305 23.422 -5.352 1 79.44 247 TYR A O 1
ATOM 1890 N N . GLY A 1 248 ? -5.355 23.422 -6.363 1 77.06 248 GLY A N 1
ATOM 1891 C CA . GLY A 1 248 ? -5.973 24.078 -7.5 1 77.06 248 GLY A CA 1
ATOM 1892 C C . GLY A 1 248 ? -6.258 25.547 -7.25 1 77.06 248 GLY A C 1
ATOM 1893 O O . GLY A 1 248 ? -5.379 26.281 -6.801 1 77.06 248 GLY A O 1
ATOM 1894 N N . LYS A 1 249 ? -7.492 26.078 -7.688 1 71.44 249 LYS A N 1
ATOM 1895 C CA . LYS A 1 249 ? -7.871 27.484 -7.605 1 71.44 249 LYS A CA 1
ATOM 1896 C C . LYS A 1 249 ? -8.609 27.781 -6.301 1 71.44 249 LYS A C 1
ATOM 1898 O O . LYS A 1 249 ? -9.422 28.703 -6.238 1 71.44 249 LYS A O 1
ATOM 1903 N N . MET A 1 250 ? -8.156 27.25 -5.219 1 69.12 250 MET A N 1
ATOM 1904 C CA . MET A 1 250 ? -8.82 27.5 -3.943 1 69.12 250 MET A CA 1
ATOM 1905 C C . MET A 1 250 ? -8.539 28.922 -3.453 1 69.12 250 MET A C 1
ATOM 1907 O O . MET A 1 250 ? -7.398 29.375 -3.514 1 69.12 250 MET A O 1
ATOM 1911 N N . GLY A 1 251 ? -9.477 29.656 -3.064 1 70.12 251 GLY A N 1
ATOM 1912 C CA . GLY A 1 251 ? -9.312 30.984 -2.514 1 70.12 251 GLY A CA 1
ATOM 1913 C C . GLY A 1 251 ? -8.688 30.984 -1.129 1 70.12 251 GLY A C 1
ATOM 1914 O O . GLY A 1 251 ? -8.789 30 -0.399 1 70.12 251 GLY A O 1
ATOM 1915 N N . GLY A 1 252 ? -7.938 31.938 -0.696 1 78.06 252 GLY A N 1
ATOM 1916 C CA . GLY A 1 252 ? -7.445 32.156 0.657 1 78.06 252 GLY A CA 1
ATOM 1917 C C . GLY A 1 252 ? -6.145 31.422 0.938 1 78.06 252 GLY A C 1
ATOM 1918 O O . GLY A 1 252 ? -5.738 31.297 2.094 1 78.06 252 GLY A O 1
ATOM 1919 N N . LEU A 1 253 ? -5.578 30.969 -0.125 1 78.31 253 LEU A N 1
ATOM 1920 C CA . LEU A 1 253 ? -4.336 30.219 0.032 1 78.31 253 LEU A CA 1
ATOM 1921 C C . LEU A 1 253 ? -3.236 31.109 0.616 1 78.31 253 LEU A C 1
ATOM 1923 O O . LEU A 1 253 ? -2.354 30.609 1.324 1 78.31 253 LEU A O 1
ATOM 1927 N N . ASP A 1 254 ? -3.381 32.344 0.414 1 79.44 254 ASP A N 1
ATOM 1928 C CA . ASP A 1 254 ? -2.373 33.281 0.896 1 79.44 254 ASP A CA 1
ATOM 1929 C C . ASP A 1 254 ? -2.379 33.344 2.42 1 79.44 254 ASP A C 1
ATOM 1931 O O . ASP A 1 254 ? -1.352 33.656 3.035 1 79.44 254 ASP A O 1
ATOM 1935 N N . ALA A 1 255 ? -3.477 33.062 2.982 1 84.19 255 ALA A N 1
ATOM 1936 C CA . ALA A 1 255 ? -3.641 33.25 4.422 1 84.19 255 ALA A CA 1
ATOM 1937 C C . ALA A 1 255 ? -3.088 32.062 5.195 1 84.19 255 ALA A C 1
ATOM 1939 O O . ALA A 1 255 ? -2.918 32.125 6.418 1 84.19 255 ALA A O 1
ATOM 1940 N N . VAL A 1 256 ? -2.711 31.062 4.492 1 89.25 256 VAL A N 1
ATOM 1941 C CA . VAL A 1 256 ? -2.406 29.859 5.242 1 89.25 256 VAL A CA 1
ATOM 1942 C C . VAL A 1 256 ? -0.916 29.547 5.133 1 89.25 256 VAL A C 1
ATOM 1944 O O . VAL A 1 256 ? -0.365 28.828 5.969 1 89.25 256 VAL A O 1
ATOM 1947 N N . ALA A 1 257 ? -0.205 30.125 4.188 1 94.19 257 ALA A N 1
ATOM 1948 C CA . ALA A 1 257 ? 1.199 29.781 3.975 1 94.19 257 ALA A CA 1
ATOM 1949 C C . ALA A 1 257 ? 2.113 30.719 4.762 1 94.19 257 ALA A C 1
ATOM 1951 O O . ALA A 1 257 ? 1.728 31.844 5.09 1 94.19 257 ALA A O 1
ATOM 1952 N N . VAL A 1 258 ? 3.209 30.219 5.191 1 96.75 258 VAL A N 1
ATOM 1953 C CA . VAL A 1 258 ? 4.293 31 5.777 1 96.75 258 VAL A CA 1
ATOM 1954 C C . VAL A 1 258 ? 5.438 31.125 4.773 1 96.75 258 VAL A C 1
ATOM 1956 O O . VAL A 1 258 ? 6.141 30.156 4.492 1 96.75 258 VAL A O 1
ATOM 1959 N N . ALA A 1 259 ? 5.648 32.375 4.211 1 97.81 259 ALA A N 1
ATOM 1960 C CA . ALA A 1 259 ? 6.629 32.531 3.139 1 97.81 259 ALA A CA 1
ATOM 1961 C C . ALA A 1 259 ? 7.402 33.844 3.297 1 97.81 259 ALA A C 1
ATOM 1963 O O . ALA A 1 259 ? 6.852 34.844 3.748 1 97.81 259 ALA A O 1
ATOM 1964 N N . GLY A 1 260 ? 8.648 33.875 2.957 1 98.38 260 GLY A N 1
ATOM 1965 C CA . GLY A 1 260 ? 9.508 35.062 2.99 1 98.38 260 GLY A CA 1
ATOM 1966 C C . GLY A 1 260 ? 10.953 34.719 3.32 1 98.38 260 GLY A C 1
ATOM 1967 O O . GLY A 1 260 ? 11.461 33.656 2.936 1 98.38 260 GLY A O 1
ATOM 1968 N N . THR A 1 261 ? 11.617 35.719 3.9 1 98.5 261 THR A N 1
ATOM 1969 C CA . THR A 1 261 ? 12.977 35.5 4.375 1 98.5 261 THR A CA 1
ATOM 1970 C C . THR A 1 261 ? 13 34.531 5.551 1 98.5 261 THR A C 1
ATOM 1972 O O . THR A 1 261 ? 11.953 34.188 6.117 1 98.5 261 THR A O 1
ATOM 1975 N N . PRO A 1 262 ? 14.219 34.062 5.895 1 98.44 262 PRO A N 1
ATOM 1976 C CA . PRO A 1 262 ? 14.297 33.219 7.094 1 98.44 262 PRO A CA 1
ATOM 1977 C C . PRO A 1 262 ? 13.672 33.906 8.32 1 98.44 262 PRO A C 1
ATOM 1979 O O . PRO A 1 262 ? 13.023 33.219 9.125 1 98.44 262 PRO A O 1
ATOM 1982 N N . ASP A 1 263 ? 13.828 35.219 8.414 1 98.38 263 ASP A N 1
ATOM 1983 C CA . ASP A 1 263 ? 13.211 35.938 9.516 1 98.38 263 ASP A CA 1
ATOM 1984 C C . ASP A 1 263 ? 11.688 35.875 9.453 1 98.38 263 ASP A C 1
ATOM 1986 O O . ASP A 1 263 ? 11.031 35.656 10.477 1 98.38 263 ASP A O 1
ATOM 1990 N N . ASP A 1 264 ? 11.148 36 8.297 1 98.25 264 ASP A N 1
ATOM 1991 C CA . ASP A 1 264 ? 9.703 35.938 8.109 1 98.25 264 ASP A CA 1
ATOM 1992 C C . ASP A 1 264 ? 9.156 34.562 8.477 1 98.25 264 ASP A C 1
ATOM 1994 O O . ASP A 1 264 ? 8.156 34.438 9.188 1 98.25 264 ASP A O 1
ATOM 1998 N N . VAL A 1 265 ? 9.797 33.562 7.98 1 98.62 265 VAL A N 1
ATOM 1999 C CA . VAL A 1 265 ? 9.336 32.188 8.211 1 98.62 265 VAL A CA 1
ATOM 2000 C C . VAL A 1 265 ? 9.484 31.844 9.688 1 98.62 265 VAL A C 1
ATOM 2002 O O . VAL A 1 265 ? 8.594 31.203 10.273 1 98.62 265 VAL A O 1
ATOM 2005 N N . THR A 1 266 ? 10.578 32.281 10.297 1 98.69 266 THR A N 1
ATOM 2006 C CA . THR A 1 266 ? 10.766 32.062 11.727 1 98.69 266 THR A CA 1
ATOM 2007 C C . THR A 1 266 ? 9.625 32.688 12.523 1 98.69 266 THR A C 1
ATOM 2009 O O . THR A 1 266 ? 9.062 32.031 13.414 1 98.69 266 THR A O 1
ATOM 2012 N N . ARG A 1 267 ? 9.328 33.875 12.219 1 98.25 267 ARG A N 1
ATOM 2013 C CA . ARG A 1 267 ? 8.234 34.562 12.906 1 98.25 267 ARG A CA 1
ATOM 2014 C C . ARG A 1 267 ? 6.918 33.844 12.727 1 98.25 267 ARG A C 1
ATOM 2016 O O . ARG A 1 267 ? 6.176 33.625 13.688 1 98.25 267 ARG A O 1
ATOM 2023 N N . GLY A 1 268 ? 6.621 33.469 11.477 1 97.88 268 GLY A N 1
ATOM 2024 C CA . GLY A 1 268 ? 5.395 32.719 11.195 1 97.88 268 GLY A CA 1
ATOM 2025 C C . GLY A 1 268 ? 5.293 31.422 11.953 1 97.88 268 GLY A C 1
ATOM 2026 O O . GLY A 1 268 ? 4.242 31.109 12.523 1 97.88 268 GLY A O 1
ATOM 2027 N N . LEU A 1 269 ? 6.316 30.641 11.969 1 98.62 269 LEU A N 1
ATOM 2028 C CA . LEU A 1 269 ? 6.32 29.359 12.664 1 98.62 269 LEU A CA 1
ATOM 2029 C C . LEU A 1 269 ? 6.238 29.562 14.172 1 98.62 269 LEU A C 1
ATOM 2031 O O . LEU A 1 269 ? 5.617 28.766 14.875 1 98.62 269 LEU A O 1
ATOM 2035 N N . ALA A 1 270 ? 6.898 30.625 14.68 1 98.62 270 ALA A N 1
ATOM 2036 C CA . ALA A 1 270 ? 6.805 30.953 16.109 1 98.62 270 ALA A CA 1
ATOM 2037 C C . ALA A 1 270 ? 5.359 31.219 16.516 1 98.62 270 ALA A C 1
ATOM 2039 O O . ALA A 1 270 ? 4.941 30.859 17.609 1 98.62 270 ALA A O 1
ATOM 2040 N N . GLU A 1 271 ? 4.637 31.891 15.648 1 98.31 271 GLU A N 1
ATOM 2041 C CA . GLU A 1 271 ? 3.223 32.125 15.914 1 98.31 271 GLU A CA 1
ATOM 2042 C C . GLU A 1 271 ? 2.441 30.828 16.016 1 98.31 271 GLU A C 1
ATOM 2044 O O . GLU A 1 271 ? 1.545 30.688 16.859 1 98.31 271 GLU A O 1
ATOM 2049 N N . VAL A 1 272 ? 2.744 29.875 15.148 1 98.38 272 VAL A N 1
ATOM 2050 C CA . VAL A 1 272 ? 2.076 28.578 15.172 1 98.38 272 VAL A CA 1
ATOM 2051 C C . VAL A 1 272 ? 2.408 27.844 16.469 1 98.38 272 VAL A C 1
ATOM 2053 O O . VAL A 1 272 ? 1.534 27.219 17.078 1 98.38 272 VAL A O 1
ATOM 2056 N N . ILE A 1 273 ? 3.639 27.922 16.875 1 98.62 273 ILE A N 1
ATOM 2057 C CA . ILE A 1 273 ? 4.066 27.312 18.141 1 98.62 273 ILE A CA 1
ATOM 2058 C C . ILE A 1 273 ? 3.328 27.969 19.297 1 98.62 273 ILE A C 1
ATOM 2060 O O . ILE A 1 273 ? 2.812 27.281 20.188 1 98.62 273 ILE A O 1
ATOM 2064 N N . ALA A 1 274 ? 3.25 29.281 19.281 1 98.25 274 ALA A N 1
ATOM 2065 C CA . ALA A 1 274 ? 2.557 30.031 20.328 1 98.25 274 ALA A CA 1
ATOM 2066 C C . ALA A 1 274 ? 1.076 29.656 20.375 1 98.25 274 ALA A C 1
ATOM 2068 O O . ALA A 1 274 ? 0.453 29.688 21.438 1 98.25 274 ALA A O 1
ATOM 2069 N N . ALA A 1 275 ? 0.575 29.266 19.203 1 98.31 275 ALA A N 1
ATOM 2070 C CA . ALA A 1 275 ? -0.833 28.891 19.094 1 98.31 275 ALA A CA 1
ATOM 2071 C C . ALA A 1 275 ? -1.082 27.516 19.719 1 98.31 275 ALA A C 1
ATOM 2073 O O . ALA A 1 275 ? -2.232 27.109 19.906 1 98.31 275 ALA A O 1
ATOM 2074 N N . GLY A 1 276 ? -0.032 26.766 19.984 1 98.12 276 GLY A N 1
ATOM 2075 C CA . GLY A 1 276 ? -0.219 25.547 20.766 1 98.12 276 GLY A CA 1
ATOM 2076 C C . GLY A 1 276 ? 0.383 24.328 20.094 1 98.12 276 GLY A C 1
ATOM 2077 O O . GLY A 1 276 ? 0.239 23.219 20.594 1 98.12 276 GLY A O 1
ATOM 2078 N N . ALA A 1 277 ? 1.105 24.5 19 1 98.38 277 ALA A N 1
ATOM 2079 C CA . ALA A 1 277 ? 1.72 23.359 18.328 1 98.38 277 ALA A CA 1
ATOM 2080 C C . ALA A 1 277 ? 2.873 22.797 19.141 1 98.38 277 ALA A C 1
ATOM 2082 O O . ALA A 1 277 ? 3.736 23.547 19.609 1 98.38 277 ALA A O 1
ATOM 2083 N N . GLN A 1 278 ? 2.818 21.531 19.312 1 97.88 278 GLN A N 1
ATOM 2084 C CA . GLN A 1 278 ? 3.9 20.828 20 1 97.88 278 GLN A CA 1
ATOM 2085 C C . GLN A 1 278 ? 4.875 20.203 19 1 97.88 278 GLN A C 1
ATOM 2087 O O . GLN A 1 278 ? 5.996 19.844 19.375 1 97.88 278 GLN A O 1
ATOM 2092 N N . THR A 1 279 ? 4.449 20.016 17.844 1 98.06 279 THR A N 1
ATOM 2093 C CA . THR A 1 279 ? 5.262 19.562 16.703 1 98.06 279 THR A CA 1
ATOM 2094 C C . THR A 1 279 ? 4.809 20.234 15.414 1 98.06 279 THR A C 1
ATOM 2096 O O . THR A 1 279 ? 3.629 20.562 15.266 1 98.06 279 THR A O 1
ATOM 2099 N N . LEU A 1 280 ? 5.793 20.531 14.555 1 98.69 280 LEU A N 1
ATOM 2100 C CA . LEU A 1 280 ? 5.504 21.141 13.258 1 98.69 280 LEU A CA 1
ATOM 2101 C C . LEU A 1 280 ? 5.844 20.188 12.125 1 98.69 280 LEU A C 1
ATOM 2103 O O . LEU A 1 280 ? 6.918 19.578 12.117 1 98.69 280 LEU A O 1
ATOM 2107 N N . LEU A 1 281 ? 4.906 19.984 11.242 1 98.81 281 LEU A N 1
ATOM 2108 C CA . LEU A 1 281 ? 5.18 19.391 9.945 1 98.81 281 LEU A CA 1
ATOM 2109 C C . LEU A 1 281 ? 5.461 20.453 8.898 1 98.81 281 LEU A C 1
ATOM 2111 O O . LEU A 1 281 ? 4.535 21.094 8.391 1 98.81 281 LEU A O 1
ATOM 2115 N N . LEU A 1 282 ? 6.734 20.641 8.656 1 98.88 282 LEU A N 1
ATOM 2116 C CA . LEU A 1 282 ? 7.156 21.609 7.66 1 98.88 282 LEU A CA 1
ATOM 2117 C C . LEU A 1 282 ? 6.965 21.062 6.25 1 98.88 282 LEU A C 1
ATOM 2119 O O . LEU A 1 282 ? 7.508 20 5.91 1 98.88 282 LEU A O 1
ATOM 2123 N N . ASN A 1 283 ? 6.227 21.797 5.43 1 98.5 283 ASN A N 1
ATOM 2124 C CA . ASN A 1 283 ? 5.848 21.312 4.109 1 98.5 283 ASN A CA 1
ATOM 2125 C C . ASN A 1 283 ? 6.227 22.312 3.014 1 98.5 283 ASN A C 1
ATOM 2127 O O . ASN A 1 283 ? 5.363 23.016 2.486 1 98.5 283 ASN A O 1
ATOM 2131 N N . PRO A 1 284 ? 7.5 22.25 2.6 1 97.94 284 PRO A N 1
ATOM 2132 C CA . PRO A 1 284 ? 7.844 23.031 1.407 1 97.94 284 PRO A CA 1
ATOM 2133 C C . PRO A 1 284 ? 7.051 22.609 0.175 1 97.94 284 PRO A C 1
ATOM 2135 O O . PRO A 1 284 ? 6.785 21.422 -0.014 1 97.94 284 PRO A O 1
ATOM 2138 N N . VAL A 1 285 ? 6.672 23.562 -0.633 1 96.19 285 VAL A N 1
ATOM 2139 C CA . VAL A 1 285 ? 5.812 23.281 -1.777 1 96.19 285 VAL A CA 1
ATOM 2140 C C . VAL A 1 285 ? 6.555 23.594 -3.074 1 96.19 285 VAL A C 1
ATOM 2142 O O . VAL A 1 285 ? 5.984 24.203 -3.988 1 96.19 285 VAL A O 1
ATOM 2145 N N . GLY A 1 286 ? 7.812 23.281 -3.053 1 94.12 286 GLY A N 1
ATOM 2146 C CA . GLY A 1 286 ? 8.555 23.391 -4.297 1 94.12 286 GLY A CA 1
ATOM 2147 C C . GLY A 1 286 ? 8.078 22.438 -5.371 1 94.12 286 GLY A C 1
ATOM 2148 O O . GLY A 1 286 ? 7.371 21.469 -5.078 1 94.12 286 GLY A O 1
ATOM 2149 N N . PRO A 1 287 ? 8.484 22.641 -6.613 1 91.44 287 PRO A N 1
ATOM 2150 C CA . PRO A 1 287 ? 7.922 21.906 -7.746 1 91.44 287 PRO A CA 1
ATOM 2151 C C . PRO A 1 287 ? 8.539 20.531 -7.918 1 91.44 287 PRO A C 1
ATOM 2153 O O . PRO A 1 287 ? 8.016 19.703 -8.664 1 91.44 287 PRO A O 1
ATOM 2156 N N . ASP A 1 288 ? 9.695 20.328 -7.324 1 93.81 288 ASP A N 1
ATOM 2157 C CA . ASP A 1 288 ? 10.352 19.031 -7.504 1 93.81 288 ASP A CA 1
ATOM 2158 C C . ASP A 1 288 ? 11.195 18.672 -6.281 1 93.81 288 ASP A C 1
ATOM 2160 O O . ASP A 1 288 ? 11.305 19.453 -5.344 1 93.81 288 ASP A O 1
ATOM 2164 N N . VAL A 1 289 ? 11.734 17.469 -6.297 1 97.06 289 VAL A N 1
ATOM 2165 C CA . VAL A 1 289 ? 12.469 16.906 -5.164 1 97.06 289 VAL A CA 1
ATOM 2166 C C . VAL A 1 289 ? 13.68 17.781 -4.852 1 97.06 289 VAL A C 1
ATOM 2168 O O . VAL A 1 289 ? 13.977 18.047 -3.684 1 97.06 289 VAL A O 1
ATOM 2171 N N . GLY A 1 290 ? 14.383 18.25 -5.914 1 97.25 290 GLY A N 1
ATOM 2172 C CA . GLY A 1 290 ? 15.578 19.062 -5.723 1 97.25 290 GLY A CA 1
ATOM 2173 C C . GLY A 1 290 ? 15.297 20.359 -4.996 1 97.25 290 GLY A C 1
ATOM 2174 O O . GLY A 1 290 ? 16 20.719 -4.051 1 97.25 290 GLY A O 1
ATOM 2175 N N . GLN A 1 291 ? 14.305 21.062 -5.379 1 96.94 291 GLN A N 1
ATOM 2176 C CA . GLN A 1 291 ? 13.969 22.344 -4.754 1 96.94 291 GLN A CA 1
ATOM 2177 C C . GLN A 1 291 ? 13.445 22.125 -3.336 1 96.94 291 GLN A C 1
ATOM 2179 O O . GLN A 1 291 ? 13.703 22.953 -2.449 1 96.94 291 GLN A O 1
ATOM 2184 N N . ASN A 1 292 ? 12.719 21.078 -3.117 1 98.25 292 ASN A N 1
ATOM 2185 C CA . ASN A 1 292 ? 12.273 20.766 -1.763 1 98.25 292 ASN A CA 1
ATOM 2186 C C . ASN A 1 292 ? 13.445 20.375 -0.862 1 98.25 292 ASN A C 1
ATOM 2188 O O . ASN A 1 292 ? 13.43 20.672 0.335 1 98.25 292 ASN A O 1
ATOM 2192 N N . HIS A 1 293 ? 14.391 19.719 -1.455 1 98.75 293 HIS A N 1
ATOM 2193 C CA . HIS A 1 293 ? 15.617 19.391 -0.731 1 98.75 293 HIS A CA 1
ATOM 2194 C C . HIS A 1 293 ? 16.328 20.672 -0.273 1 98.75 293 HIS A C 1
ATOM 2196 O O . HIS A 1 293 ? 16.75 20.766 0.884 1 98.75 293 HIS A O 1
ATOM 2202 N N . GLU A 1 294 ? 16.453 21.625 -1.17 1 98.5 294 GLU A N 1
ATOM 2203 C CA . GLU A 1 294 ? 17.047 22.906 -0.834 1 98.5 294 GLU A CA 1
ATOM 2204 C C . GLU A 1 294 ? 16.281 23.594 0.287 1 98.5 294 GLU A C 1
ATOM 2206 O O . GLU A 1 294 ? 16.891 24.141 1.212 1 98.5 294 GLU A O 1
ATOM 2211 N N . GLN A 1 295 ? 15 23.578 0.181 1 98.81 295 GLN A N 1
ATOM 2212 C CA . GLN A 1 295 ? 14.156 24.172 1.209 1 98.81 295 GLN A CA 1
ATOM 2213 C C . GLN A 1 295 ? 14.375 23.5 2.562 1 98.81 295 GLN A C 1
ATOM 2215 O O . GLN A 1 295 ? 14.477 24.188 3.586 1 98.81 295 GLN A O 1
ATOM 2220 N N . MET A 1 296 ? 14.406 22.172 2.568 1 98.88 296 MET A N 1
ATOM 2221 C CA . MET A 1 296 ? 14.656 21.438 3.799 1 98.88 296 MET A CA 1
ATOM 2222 C C . MET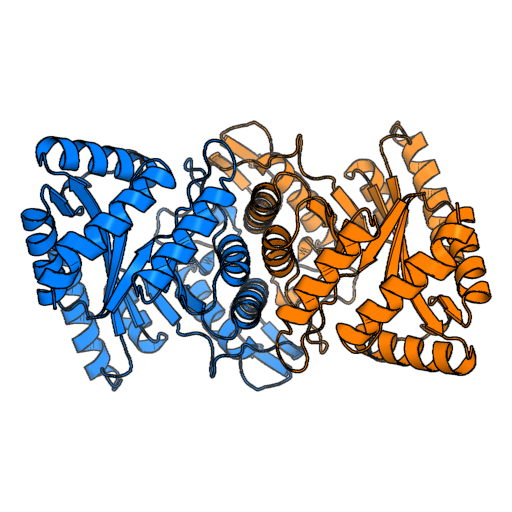 A 1 296 ? 15.961 21.875 4.445 1 98.88 296 MET A C 1
ATOM 2224 O O . MET A 1 296 ? 16.016 22.109 5.656 1 98.88 296 MET A O 1
ATOM 2228 N N . GLU A 1 297 ? 17 22.031 3.67 1 98.81 297 GLU A N 1
ATOM 2229 C CA . GLU A 1 297 ? 18.297 22.438 4.184 1 98.81 297 GLU A CA 1
ATOM 2230 C C . GLU A 1 297 ? 18.266 23.844 4.746 1 98.81 297 GLU A C 1
ATOM 2232 O O . GLU A 1 297 ? 18.844 24.125 5.797 1 98.81 297 GLU A O 1
ATOM 2237 N N . ARG A 1 298 ? 17.609 24.703 4.031 1 98.69 298 ARG A N 1
ATOM 2238 C CA . ARG A 1 298 ? 17.5 26.078 4.512 1 98.69 298 ARG A CA 1
ATOM 2239 C C . ARG A 1 298 ? 16.734 26.156 5.824 1 98.69 298 ARG A C 1
ATOM 2241 O O . ARG A 1 298 ? 17.125 26.875 6.746 1 98.69 298 ARG A O 1
ATOM 2248 N N . LEU A 1 299 ? 15.633 25.406 5.875 1 98.81 299 LEU A N 1
ATOM 2249 C CA . LEU A 1 299 ? 14.844 25.375 7.105 1 98.81 299 LEU A CA 1
ATOM 2250 C C . LEU A 1 299 ? 15.695 24.906 8.281 1 98.81 299 LEU A C 1
ATOM 2252 O O . LEU A 1 299 ? 15.672 25.516 9.352 1 98.81 299 LEU A O 1
ATOM 2256 N N . ALA A 1 300 ? 16.406 23.844 8.086 1 98.69 300 ALA A N 1
ATOM 2257 C CA . ALA A 1 300 ? 17.219 23.25 9.141 1 98.69 300 ALA A CA 1
ATOM 2258 C C . ALA A 1 300 ? 18.344 24.203 9.562 1 98.69 300 ALA A C 1
ATOM 2260 O O . ALA A 1 300 ? 18.688 24.266 10.742 1 98.69 300 ALA A O 1
ATOM 2261 N N . ALA A 1 301 ? 18.906 24.922 8.625 1 98.44 301 ALA A N 1
ATOM 2262 C CA . ALA A 1 301 ? 20.078 25.75 8.883 1 98.44 301 ALA A CA 1
ATOM 2263 C C . ALA A 1 301 ? 19.688 27.125 9.406 1 98.44 301 ALA A C 1
ATOM 2265 O O . ALA A 1 301 ? 20.344 27.688 10.281 1 98.44 301 ALA A O 1
ATOM 2266 N N . GLU A 1 302 ? 18.547 27.688 8.891 1 98.56 302 GLU A N 1
ATOM 2267 C CA . GLU A 1 302 ? 18.328 29.109 9.047 1 98.56 302 GLU A CA 1
ATOM 2268 C C . GLU A 1 302 ? 17.109 29.391 9.914 1 98.56 302 GLU A C 1
ATOM 2270 O O . GLU A 1 302 ? 16.953 30.484 10.461 1 98.56 302 GLU A O 1
ATOM 2275 N N . VAL A 1 303 ? 16.219 28.438 10.008 1 98.81 303 VAL A N 1
ATOM 2276 C CA . VAL A 1 303 ? 14.93 28.734 10.617 1 98.81 303 VAL A CA 1
ATOM 2277 C C . VAL A 1 303 ? 14.781 27.969 11.93 1 98.81 303 VAL A C 1
ATOM 2279 O O . VAL A 1 303 ? 14.617 28.578 12.992 1 98.81 303 VAL A O 1
ATOM 2282 N N . ILE A 1 304 ? 14.961 26.672 11.922 1 98.62 304 ILE A N 1
ATOM 2283 C CA . ILE A 1 304 ? 14.672 25.781 13.039 1 98.62 304 ILE A CA 1
ATOM 2284 C C . ILE A 1 304 ? 15.523 26.188 14.25 1 98.62 304 ILE A C 1
ATOM 2286 O O . ILE A 1 304 ? 15.016 26.266 15.367 1 98.62 304 ILE A O 1
ATOM 2290 N N . PRO A 1 305 ? 16.859 26.516 14.078 1 98.06 305 PRO A N 1
ATOM 2291 C CA . PRO A 1 305 ? 17.688 26.875 15.234 1 98.06 305 PRO A CA 1
ATOM 2292 C C . PRO A 1 305 ? 17.188 28.109 15.969 1 98.06 305 PRO A C 1
ATOM 2294 O O . PRO A 1 305 ? 17.531 28.328 17.141 1 98.06 305 PRO A O 1
ATOM 2297 N N . ARG A 1 306 ? 16.359 28.859 15.273 1 97.75 306 ARG A N 1
ATOM 2298 C CA . ARG A 1 306 ? 15.867 30.109 15.844 1 97.75 306 ARG A CA 1
ATOM 2299 C C . ARG A 1 306 ? 14.539 29.891 16.562 1 97.75 306 ARG A C 1
ATOM 2301 O O . ARG A 1 306 ? 13.992 30.828 17.156 1 97.75 306 ARG A O 1
ATOM 2308 N N . LEU A 1 307 ? 13.906 28.734 16.406 1 97.19 307 LEU A N 1
ATOM 2309 C CA . LEU A 1 307 ? 12.633 28.406 17.047 1 97.19 307 LEU A CA 1
ATOM 2310 C C . LEU A 1 307 ? 12.852 27.703 18.375 1 97.19 307 LEU A C 1
ATOM 2312 O O . LEU A 1 307 ? 11.906 27.484 19.141 1 97.19 307 LEU A O 1
ATOM 2316 N N . ARG A 1 308 ? 14.141 27.141 18.734 1 75.5 308 ARG A N 1
ATOM 2317 C CA . ARG A 1 308 ? 14.469 26.422 19.969 1 75.5 308 ARG A CA 1
ATOM 2318 C C . ARG A 1 308 ? 14.742 27.406 21.109 1 75.5 308 ARG A C 1
ATOM 2320 O O . ARG A 1 308 ? 15.164 28.531 20.875 1 75.5 308 ARG A O 1
ATOM 2327 N N . MET B 1 1 ? 12.75 -20.359 -21.594 1 94.5 1 MET B N 1
ATOM 2328 C CA . MET B 1 1 ? 12.109 -20.516 -20.297 1 94.5 1 MET B CA 1
ATOM 2329 C C . MET B 1 1 ? 12.508 -19.391 -19.359 1 94.5 1 MET B C 1
ATOM 2331 O O . MET B 1 1 ? 13.68 -19.016 -19.297 1 94.5 1 MET B O 1
ATOM 2335 N N . ARG B 1 2 ? 11.562 -18.766 -18.703 1 96.25 2 ARG B N 1
ATOM 2336 C CA . ARG B 1 2 ? 11.812 -17.719 -17.719 1 96.25 2 ARG B CA 1
ATOM 2337 C C . ARG B 1 2 ? 11.562 -18.219 -16.297 1 96.25 2 ARG B C 1
ATOM 2339 O O . ARG B 1 2 ? 10.688 -19.062 -16.078 1 96.25 2 ARG B O 1
ATOM 2346 N N . PHE B 1 3 ? 12.414 -17.75 -15.367 1 98.69 3 PHE B N 1
ATOM 2347 C CA . PHE B 1 3 ? 12.312 -18.188 -13.977 1 98.69 3 PHE B CA 1
ATOM 2348 C C . PHE B 1 3 ? 12.156 -16.984 -13.047 1 98.69 3 PHE B C 1
ATOM 2350 O O . PHE B 1 3 ? 12.914 -16.016 -13.148 1 98.69 3 PHE B O 1
ATOM 2357 N N . SER B 1 4 ? 11.18 -17.016 -12.258 1 98.88 4 SER B N 1
ATOM 2358 C CA . SER B 1 4 ? 10.977 -16.078 -11.156 1 98.88 4 SER B CA 1
ATOM 2359 C C . SER B 1 4 ? 11.047 -16.797 -9.812 1 98.88 4 SER B C 1
ATOM 2361 O O . SER B 1 4 ? 11.039 -18.016 -9.75 1 98.88 4 SER B O 1
ATOM 2363 N N . ILE B 1 5 ? 11.18 -16.062 -8.773 1 98.94 5 ILE B N 1
ATOM 2364 C CA . ILE B 1 5 ? 11.359 -16.625 -7.438 1 98.94 5 ILE B CA 1
ATOM 2365 C C . ILE B 1 5 ? 10.398 -15.945 -6.461 1 98.94 5 ILE B C 1
ATOM 2367 O O . ILE B 1 5 ? 10.117 -14.75 -6.586 1 98.94 5 ILE B O 1
ATOM 2371 N N . ALA B 1 6 ? 9.898 -16.688 -5.535 1 98.69 6 ALA B N 1
ATOM 2372 C CA . ALA B 1 6 ? 9.047 -16.109 -4.504 1 98.69 6 ALA B CA 1
ATOM 2373 C C . ALA B 1 6 ? 9.859 -15.266 -3.527 1 98.69 6 ALA B C 1
ATOM 2375 O O . ALA B 1 6 ? 10.938 -15.672 -3.094 1 98.69 6 ALA B O 1
ATOM 2376 N N . ILE B 1 7 ? 9.328 -14.125 -3.188 1 98.69 7 ILE B N 1
ATOM 2377 C CA . ILE B 1 7 ? 9.922 -13.258 -2.176 1 98.69 7 ILE B CA 1
ATOM 2378 C C . ILE B 1 7 ? 9.523 -13.742 -0.784 1 98.69 7 ILE B C 1
ATOM 2380 O O . ILE B 1 7 ? 8.344 -14.008 -0.528 1 98.69 7 ILE B O 1
ATOM 2384 N N . PRO B 1 8 ? 10.531 -13.945 0.114 1 96.75 8 PRO B N 1
ATOM 2385 C CA . PRO B 1 8 ? 10.133 -14.25 1.49 1 96.75 8 PRO B CA 1
ATOM 2386 C C . PRO B 1 8 ? 9.188 -13.211 2.08 1 96.75 8 PRO B C 1
ATOM 2388 O O . PRO B 1 8 ? 9.539 -12.031 2.166 1 96.75 8 PRO B O 1
ATOM 2391 N N . GLN B 1 9 ? 8.031 -13.656 2.451 1 95.56 9 GLN B N 1
ATOM 2392 C CA . GLN B 1 9 ? 6.961 -12.734 2.816 1 95.56 9 GLN B CA 1
ATOM 2393 C C . GLN B 1 9 ? 6.484 -12.984 4.246 1 95.56 9 GLN B C 1
ATOM 2395 O O . GLN B 1 9 ? 5.844 -12.117 4.848 1 95.56 9 GLN B O 1
ATOM 2400 N N . LEU B 1 10 ? 6.688 -14.172 4.781 1 92.94 10 LEU B N 1
ATOM 2401 C CA . LEU B 1 10 ? 6.293 -14.523 6.141 1 92.94 10 LEU B CA 1
ATOM 2402 C C . LEU B 1 10 ? 7.109 -13.75 7.164 1 92.94 10 LEU B C 1
ATOM 2404 O O . LEU B 1 10 ? 8.344 -13.812 7.16 1 92.94 10 LEU B O 1
ATOM 2408 N N . ASP B 1 11 ? 6.434 -12.992 8.031 1 93.19 11 ASP B N 1
ATOM 2409 C CA . ASP B 1 11 ? 7.098 -12.203 9.062 1 93.19 11 ASP B CA 1
ATOM 2410 C C . ASP B 1 11 ? 6.711 -12.695 10.461 1 93.19 11 ASP B C 1
ATOM 2412 O O . ASP B 1 11 ? 5.895 -12.07 11.141 1 93.19 11 ASP B O 1
ATOM 2416 N N . THR B 1 12 ? 7.367 -13.68 10.945 1 86.62 12 THR B N 1
ATOM 2417 C CA . THR B 1 12 ? 7.02 -14.367 12.18 1 86.62 12 THR B CA 1
ATOM 2418 C C . THR B 1 12 ? 7.672 -13.695 13.383 1 86.62 12 THR B C 1
ATOM 2420 O O . THR B 1 12 ? 7.02 -13.461 14.406 1 86.62 12 THR B O 1
ATOM 2423 N N . ASP B 1 13 ? 8.977 -13.422 13.281 1 86.81 13 ASP B N 1
ATOM 2424 C CA . ASP B 1 13 ? 9.758 -12.969 14.43 1 86.81 13 ASP B CA 1
ATOM 2425 C C . ASP B 1 13 ? 10.281 -11.547 14.211 1 86.81 13 ASP B C 1
ATOM 2427 O O . ASP B 1 13 ? 11.352 -11.188 14.703 1 86.81 13 ASP B O 1
ATOM 2431 N N . GLY B 1 14 ? 9.656 -10.836 13.438 1 93.44 14 GLY B N 1
ATOM 2432 C CA . GLY B 1 14 ? 10.156 -9.508 13.117 1 93.44 14 GLY B CA 1
ATOM 2433 C C . GLY B 1 14 ? 10.688 -9.398 11.703 1 93.44 14 GLY B C 1
ATOM 2434 O O . GLY B 1 14 ? 11.234 -10.359 11.156 1 93.44 14 GLY B O 1
ATOM 2435 N N . PHE B 1 15 ? 10.633 -8.266 11.18 1 96.81 15 PHE B N 1
ATOM 2436 C CA . PHE B 1 15 ? 10.992 -8.055 9.781 1 96.81 15 PHE B CA 1
ATOM 2437 C C . PHE B 1 15 ? 12.5 -8.094 9.602 1 96.81 15 PHE B C 1
ATOM 2439 O O . PHE B 1 15 ? 13.219 -7.254 10.148 1 96.81 15 PHE B O 1
ATOM 2446 N N . ASP B 1 16 ? 13 -9.047 8.859 1 97.31 16 ASP B N 1
ATOM 2447 C CA . ASP B 1 16 ? 14.422 -9.219 8.57 1 97.31 16 ASP B CA 1
ATOM 2448 C C . ASP B 1 16 ? 14.836 -8.383 7.355 1 97.31 16 ASP B C 1
ATOM 2450 O O . ASP B 1 16 ? 15.094 -8.93 6.281 1 97.31 16 ASP B O 1
ATOM 2454 N N . ALA B 1 17 ? 15.062 -7.117 7.605 1 97.75 17 ALA B N 1
ATOM 2455 C CA . ALA B 1 17 ? 15.359 -6.176 6.531 1 97.75 17 ALA B CA 1
ATOM 2456 C C . ALA B 1 17 ? 16.656 -6.555 5.816 1 97.75 17 ALA B C 1
ATOM 2458 O O . ALA B 1 17 ? 16.703 -6.586 4.586 1 97.75 17 ALA B O 1
ATOM 2459 N N . ALA B 1 18 ? 17.672 -6.832 6.57 1 98 18 ALA B N 1
ATOM 2460 C CA . ALA B 1 18 ? 18.969 -7.168 5.988 1 98 18 ALA B CA 1
ATOM 2461 C C . ALA B 1 18 ? 18.891 -8.453 5.172 1 98 18 ALA B C 1
ATOM 2463 O O . ALA B 1 18 ? 19.438 -8.531 4.066 1 98 18 ALA B O 1
ATOM 2464 N N . GLY B 1 19 ? 18.203 -9.453 5.734 1 98.31 19 GLY B N 1
ATOM 2465 C CA . GLY B 1 19 ? 18.016 -10.711 5.027 1 98.31 19 GLY B CA 1
ATOM 2466 C C . GLY B 1 19 ? 17.266 -10.555 3.719 1 98.31 19 GLY B C 1
ATOM 2467 O O . GLY B 1 19 ? 17.656 -11.133 2.701 1 98.31 19 GLY B O 1
ATOM 2468 N N . LEU B 1 20 ? 16.25 -9.758 3.719 1 98.56 20 LEU B N 1
ATOM 2469 C CA . LEU B 1 20 ? 15.453 -9.555 2.51 1 98.56 20 LEU B CA 1
ATOM 2470 C C . LEU B 1 20 ? 16.266 -8.812 1.452 1 98.56 20 LEU B C 1
ATOM 2472 O O . LEU B 1 20 ? 16.219 -9.164 0.271 1 98.56 20 LEU B O 1
ATOM 2476 N N . ARG B 1 21 ? 16.953 -7.773 1.886 1 98.56 21 ARG B N 1
ATOM 2477 C CA . ARG B 1 21 ? 17.781 -7.02 0.945 1 98.56 21 ARG B CA 1
ATOM 2478 C C . ARG B 1 21 ? 18.812 -7.914 0.277 1 98.56 21 ARG B C 1
ATOM 2480 O O . ARG B 1 21 ? 19.016 -7.836 -0.936 1 98.56 21 ARG B O 1
ATOM 2487 N N . ALA B 1 22 ? 19.453 -8.734 1.094 1 98.81 22 ALA B N 1
ATOM 2488 C CA . ALA B 1 22 ? 20.438 -9.672 0.556 1 98.81 22 ALA B CA 1
ATOM 2489 C C . ALA B 1 22 ? 19.781 -10.664 -0.399 1 98.81 22 ALA B C 1
ATOM 2491 O O . ALA B 1 22 ? 20.344 -10.992 -1.445 1 98.81 22 ALA B O 1
ATOM 2492 N N . TYR B 1 23 ? 18.609 -11.141 -0.037 1 98.88 23 TYR B N 1
ATOM 2493 C CA . TYR B 1 23 ? 17.844 -12.07 -0.864 1 98.88 23 TYR B CA 1
ATOM 2494 C C . TYR B 1 23 ? 17.547 -11.461 -2.229 1 98.88 23 TYR B C 1
ATOM 2496 O O . TYR B 1 23 ? 17.781 -12.086 -3.262 1 98.88 23 TYR B O 1
ATOM 2504 N N . LEU B 1 24 ? 17.078 -10.273 -2.229 1 98.94 24 LEU B N 1
ATOM 2505 C CA . LEU B 1 24 ? 16.672 -9.586 -3.451 1 98.94 24 LEU B CA 1
ATOM 2506 C C . LEU B 1 24 ? 17.875 -9.289 -4.332 1 98.94 24 LEU B C 1
ATOM 2508 O O . LEU B 1 24 ? 17.828 -9.484 -5.551 1 98.94 24 LEU B O 1
ATOM 2512 N N . ALA B 1 25 ? 18.906 -8.805 -3.703 1 98.81 25 ALA B N 1
ATOM 2513 C CA . ALA B 1 25 ? 20.125 -8.547 -4.449 1 98.81 25 ALA B CA 1
ATOM 2514 C C . ALA B 1 25 ? 20.641 -9.812 -5.129 1 98.81 25 ALA B C 1
ATOM 2516 O O . ALA B 1 25 ? 21.031 -9.781 -6.297 1 98.81 25 ALA B O 1
ATOM 2517 N N . ARG B 1 26 ? 20.609 -10.891 -4.406 1 98.88 26 ARG B N 1
ATOM 2518 C CA . ARG B 1 26 ? 21.094 -12.164 -4.938 1 98.88 26 ARG B CA 1
ATOM 2519 C C . ARG B 1 26 ? 20.203 -12.656 -6.07 1 98.88 26 ARG B C 1
ATOM 2521 O O . ARG B 1 26 ? 20.703 -13.195 -7.066 1 98.88 26 ARG B O 1
ATOM 2528 N N . ALA B 1 27 ? 18.906 -12.484 -5.918 1 98.88 27 ALA B N 1
ATOM 2529 C CA . ALA B 1 27 ? 17.969 -12.867 -6.973 1 98.88 27 ALA B CA 1
ATOM 2530 C C . ALA B 1 27 ? 18.297 -12.148 -8.281 1 98.88 27 ALA B C 1
ATOM 2532 O O . ALA B 1 27 ? 18.281 -12.758 -9.352 1 98.88 27 ALA B O 1
ATOM 2533 N N . GLU B 1 28 ? 18.625 -10.867 -8.219 1 98.69 28 GLU B N 1
ATOM 2534 C CA . GLU B 1 28 ? 19.031 -10.109 -9.398 1 98.69 28 GLU B CA 1
ATOM 2535 C C . GLU B 1 28 ? 20.328 -10.641 -9.977 1 98.69 28 GLU B C 1
ATOM 2537 O O . GLU B 1 28 ? 20.469 -10.805 -11.188 1 98.69 28 GLU B O 1
ATOM 2542 N N . GLU B 1 29 ? 21.219 -10.867 -9.07 1 98.56 29 GLU B N 1
ATOM 2543 C CA . GLU B 1 29 ? 22.547 -11.344 -9.492 1 98.56 29 GLU B CA 1
ATOM 2544 C C . GLU B 1 29 ? 22.438 -12.68 -10.219 1 98.56 29 GLU B C 1
ATOM 2546 O O . GLU B 1 29 ? 23.172 -12.93 -11.18 1 98.56 29 GLU B O 1
ATOM 2551 N N . LEU B 1 30 ? 21.547 -13.523 -9.758 1 98.62 30 LEU B N 1
ATOM 2552 C CA . LEU B 1 30 ? 21.406 -14.867 -10.305 1 98.62 30 LEU B CA 1
ATOM 2553 C C . LEU B 1 30 ? 20.578 -14.859 -11.578 1 98.62 30 LEU B C 1
ATOM 2555 O O . LEU B 1 30 ? 20.422 -15.891 -12.234 1 98.62 30 LEU B O 1
ATOM 2559 N N . GLY B 1 31 ? 19.984 -13.75 -11.914 1 98 31 GLY B N 1
ATOM 2560 C CA . GLY B 1 31 ? 19.328 -13.586 -13.195 1 98 31 GLY B CA 1
ATOM 2561 C C . GLY B 1 31 ? 17.859 -13.969 -13.18 1 98 31 GLY B C 1
ATOM 2562 O O . GLY B 1 31 ? 17.281 -14.258 -14.227 1 98 31 GLY B O 1
ATOM 2563 N N . PHE B 1 32 ? 17.25 -14.008 -12.016 1 98.81 32 PHE B N 1
ATOM 2564 C CA . PHE B 1 32 ? 15.805 -14.227 -11.977 1 98.81 32 PHE B CA 1
ATOM 2565 C C . PHE B 1 32 ? 15.062 -13.086 -12.648 1 98.81 32 PHE B C 1
ATOM 2567 O O . PHE B 1 32 ? 15.438 -11.914 -12.508 1 98.81 32 PHE B O 1
ATOM 2574 N N . GLU B 1 33 ? 13.992 -13.469 -13.32 1 98.31 33 GLU B N 1
ATOM 2575 C CA . GLU B 1 33 ? 13.188 -12.477 -14.039 1 98.31 33 GLU B CA 1
ATOM 2576 C C . GLU B 1 33 ? 12.391 -11.602 -13.07 1 98.31 33 GLU B C 1
ATOM 2578 O O . GLU B 1 33 ? 12.297 -10.391 -13.258 1 98.31 33 GLU B O 1
ATOM 2583 N N . GLY B 1 34 ? 11.828 -12.203 -12.078 1 98.69 34 GLY B N 1
ATOM 2584 C CA . GLY B 1 34 ? 10.984 -11.461 -11.148 1 98.69 34 GLY B CA 1
ATOM 2585 C C . GLY B 1 34 ? 10.914 -12.094 -9.773 1 98.69 34 GLY B C 1
ATOM 2586 O O . GLY B 1 34 ? 11.266 -13.258 -9.602 1 98.69 34 GLY B O 1
ATOM 2587 N N . GLY B 1 35 ? 10.617 -11.32 -8.812 1 98.88 35 GLY B N 1
ATOM 2588 C CA . GLY B 1 35 ? 10.211 -11.734 -7.48 1 98.88 35 GLY B CA 1
ATOM 2589 C C . GLY B 1 35 ? 8.727 -11.539 -7.227 1 98.88 35 GLY B C 1
ATOM 2590 O O . GLY B 1 35 ? 8.172 -10.492 -7.562 1 98.88 35 GLY B O 1
ATOM 2591 N N . TRP B 1 36 ? 8.094 -12.578 -6.621 1 98.88 36 TRP B N 1
ATOM 2592 C CA . TRP B 1 36 ? 6.637 -12.562 -6.52 1 98.88 36 TRP B CA 1
ATOM 2593 C C . TRP B 1 36 ? 6.188 -12.758 -5.074 1 98.88 36 TRP B C 1
ATOM 2595 O O . TRP B 1 36 ? 6.855 -13.445 -4.297 1 98.88 36 TRP B O 1
ATOM 2605 N N . VAL B 1 37 ? 5.086 -12.102 -4.762 1 98.25 37 VAL B N 1
ATOM 2606 C CA . VAL B 1 37 ? 4.43 -12.25 -3.467 1 98.25 37 VAL B CA 1
ATOM 2607 C C . VAL B 1 37 ? 2.982 -12.688 -3.668 1 98.25 37 VAL B C 1
ATOM 2609 O O . VAL B 1 37 ? 2.543 -12.898 -4.801 1 98.25 37 VAL B O 1
ATOM 2612 N N . LEU B 1 38 ? 2.268 -12.961 -2.584 1 95.38 38 LEU B N 1
ATOM 2613 C CA . LEU B 1 38 ? 0.851 -13.312 -2.607 1 95.38 38 LEU B CA 1
ATOM 2614 C C . LEU B 1 38 ? 0.067 -12.461 -1.611 1 95.38 38 LEU B C 1
ATOM 2616 O O . LEU B 1 38 ? 0.658 -11.742 -0.805 1 95.38 38 LEU B O 1
ATOM 2620 N N . GLU B 1 39 ? -1.249 -12.523 -1.69 1 95.31 39 GLU B N 1
ATOM 2621 C CA . GLU B 1 39 ? -2.104 -11.789 -0.76 1 95.31 39 GLU B CA 1
ATOM 2622 C C . GLU B 1 39 ? -2.814 -12.742 0.2 1 95.31 39 GLU B C 1
ATOM 2624 O O . GLU B 1 39 ? -3.324 -13.781 -0.214 1 95.31 39 GLU B O 1
ATOM 2629 N N . GLN B 1 40 ? -2.791 -12.398 1.442 1 90.56 40 GLN B N 1
ATOM 2630 C CA . GLN B 1 40 ? -3.605 -13.008 2.49 1 90.56 40 GLN B CA 1
ATOM 2631 C C . GLN B 1 40 ? -3.994 -11.977 3.549 1 90.56 40 GLN B C 1
ATOM 2633 O O . GLN B 1 40 ? -3.17 -11.594 4.383 1 90.56 40 GLN B O 1
ATOM 2638 N N . ILE B 1 41 ? -5.203 -11.57 3.551 1 87.62 41 ILE B N 1
ATOM 2639 C CA . ILE B 1 41 ? -5.641 -10.578 4.523 1 87.62 41 ILE B CA 1
ATOM 2640 C C . ILE B 1 41 ? -6.164 -11.273 5.777 1 87.62 41 ILE B C 1
ATOM 2642 O O . ILE B 1 41 ? -5.875 -10.844 6.898 1 87.62 41 ILE B O 1
ATOM 2646 N N . ILE B 1 42 ? -6.949 -12.297 5.504 1 90 42 ILE B N 1
ATOM 2647 C CA . ILE B 1 42 ? -7.508 -13.102 6.59 1 90 42 ILE B CA 1
ATOM 2648 C C . ILE B 1 42 ? -6.824 -14.469 6.629 1 90 42 ILE B C 1
ATOM 2650 O O . ILE B 1 42 ? -6.848 -15.203 5.641 1 90 42 ILE B O 1
ATOM 2654 N N . GLY B 1 43 ? -6.148 -14.766 7.645 1 89.19 43 GLY B N 1
ATOM 2655 C CA . GLY B 1 43 ? -5.441 -16.016 7.828 1 89.19 43 GLY B CA 1
ATOM 2656 C C . GLY B 1 43 ? -4.535 -16.016 9.047 1 89.19 43 GLY B C 1
ATOM 2657 O O . GLY B 1 43 ? -4.25 -14.969 9.617 1 89.19 43 GLY B O 1
ATOM 2658 N N . SER B 1 44 ? -4.055 -17.172 9.367 1 88.62 44 SER B N 1
ATOM 2659 C CA . SER B 1 44 ? -3.24 -17.312 10.57 1 88.62 44 SER B CA 1
ATOM 2660 C C . SER B 1 44 ? -1.761 -17.125 10.258 1 88.62 44 SER B C 1
ATOM 2662 O O . SER B 1 44 ? -0.948 -16.953 11.172 1 88.62 44 SER B O 1
ATOM 2664 N N . SER B 1 45 ? -1.405 -17.203 9 1 90.19 45 SER B N 1
ATOM 2665 C CA . SER B 1 45 ? -0.008 -17 8.633 1 90.19 45 SER B CA 1
ATOM 2666 C C . SER B 1 45 ? 0.34 -15.516 8.594 1 90.19 45 SER B C 1
ATOM 2668 O O . SER B 1 45 ? -0.415 -14.711 8.047 1 90.19 45 SER B O 1
ATOM 2670 N N . PRO B 1 46 ? 1.447 -15.133 9.188 1 93.12 46 PRO B N 1
ATOM 2671 C CA . PRO B 1 46 ? 1.835 -13.727 9.234 1 93.12 46 PRO B CA 1
ATOM 2672 C C . PRO B 1 46 ? 2.438 -13.234 7.922 1 93.12 46 PRO B C 1
ATOM 2674 O O . PRO B 1 46 ? 3.643 -12.977 7.852 1 93.12 46 PRO B O 1
ATOM 2677 N N . LEU B 1 47 ? 1.618 -13.039 6.914 1 95 47 LEU B N 1
ATOM 2678 C CA . LEU B 1 47 ? 2.031 -12.578 5.594 1 95 47 LEU B CA 1
ATOM 2679 C C . LEU B 1 47 ? 1.887 -11.062 5.48 1 95 47 LEU B C 1
ATOM 2681 O O . LEU B 1 47 ? 0.816 -10.516 5.75 1 95 47 LEU B O 1
ATOM 2685 N N . LEU B 1 48 ? 2.914 -10.43 5.094 1 97.25 48 LEU B N 1
ATOM 2686 C CA . LEU B 1 48 ? 2.869 -8.984 4.887 1 97.25 48 LEU B CA 1
ATOM 2687 C C . LEU B 1 48 ? 2.016 -8.641 3.67 1 97.25 48 LEU B C 1
ATOM 2689 O O . LEU B 1 48 ? 2.035 -9.352 2.666 1 97.25 48 LEU B O 1
ATOM 2693 N N . ALA B 1 49 ? 1.279 -7.527 3.754 1 98.25 49 ALA B N 1
ATOM 2694 C CA . ALA B 1 49 ? 0.501 -7.062 2.607 1 98.25 49 ALA B CA 1
ATOM 2695 C C . ALA B 1 49 ? 1.385 -6.895 1.375 1 98.25 49 ALA B C 1
ATOM 2697 O O . ALA B 1 49 ? 2.477 -6.328 1.459 1 98.25 49 ALA B O 1
ATOM 2698 N N . PRO B 1 50 ? 0.949 -7.344 0.288 1 98.5 50 PRO B N 1
ATOM 2699 C CA . PRO B 1 50 ? 1.836 -7.551 -0.859 1 98.5 50 PRO B CA 1
ATOM 2700 C C . PRO B 1 50 ? 2.275 -6.242 -1.512 1 98.5 50 PRO B C 1
ATOM 2702 O O . PRO B 1 50 ? 3.447 -6.086 -1.864 1 98.5 50 PRO B O 1
ATOM 2705 N N . LEU B 1 51 ? 1.38 -5.25 -1.686 1 98.88 51 LEU B N 1
ATOM 2706 C CA . LEU B 1 51 ? 1.754 -4.066 -2.451 1 98.88 51 LEU B CA 1
ATOM 2707 C C . LEU B 1 51 ? 2.74 -3.203 -1.671 1 98.88 51 LEU B C 1
ATOM 2709 O O . LEU B 1 51 ? 3.674 -2.643 -2.25 1 98.88 51 LEU B O 1
ATOM 2713 N N . GLU B 1 52 ? 2.561 -3.113 -0.358 1 98.88 52 GLU B N 1
ATOM 2714 C CA . GLU B 1 52 ? 3.527 -2.404 0.473 1 98.88 52 GLU B CA 1
ATOM 2715 C C . GLU B 1 52 ? 4.883 -3.102 0.459 1 98.88 52 GLU B C 1
ATOM 2717 O O . GLU B 1 52 ? 5.922 -2.447 0.343 1 98.88 52 GLU B O 1
ATOM 2722 N N . LEU B 1 53 ? 4.852 -4.406 0.527 1 98.94 53 LEU B N 1
ATOM 2723 C CA . LEU B 1 53 ? 6.113 -5.141 0.468 1 98.94 53 LEU B CA 1
ATOM 2724 C C . LEU B 1 53 ? 6.785 -4.953 -0.887 1 98.94 53 LEU B C 1
ATOM 2726 O O . LEU B 1 53 ? 8.008 -4.781 -0.959 1 98.94 53 LEU B O 1
ATOM 2730 N N . LEU B 1 54 ? 6.016 -4.992 -1.939 1 98.94 54 LEU B N 1
ATOM 2731 C CA . LEU B 1 54 ? 6.59 -4.797 -3.268 1 98.94 54 LEU B CA 1
ATOM 2732 C C . LEU B 1 54 ? 7.16 -3.391 -3.414 1 98.94 54 LEU B C 1
ATOM 2734 O O . LEU B 1 54 ? 8.172 -3.193 -4.086 1 98.94 54 LEU B O 1
ATOM 2738 N N . ALA B 1 55 ? 6.492 -2.387 -2.812 1 98.94 55 ALA B N 1
ATOM 2739 C CA . ALA B 1 55 ? 7.039 -1.033 -2.816 1 98.94 55 ALA B CA 1
ATOM 2740 C C . ALA B 1 55 ? 8.383 -0.984 -2.098 1 98.94 55 ALA B C 1
ATOM 2742 O O . ALA B 1 55 ? 9.328 -0.348 -2.576 1 98.94 55 ALA B O 1
ATOM 2743 N N . TYR B 1 56 ? 8.477 -1.648 -0.941 1 98.94 56 TYR B N 1
ATOM 2744 C CA . TYR B 1 56 ? 9.742 -1.785 -0.227 1 98.94 56 TYR B CA 1
ATOM 2745 C C . TYR B 1 56 ? 10.797 -2.434 -1.111 1 98.94 56 TYR B C 1
ATOM 2747 O O . TYR B 1 56 ? 11.93 -1.952 -1.189 1 98.94 56 TYR B O 1
ATOM 2755 N N . CYS B 1 57 ? 10.414 -3.504 -1.848 1 98.94 57 CYS B N 1
ATOM 2756 C CA . CYS B 1 57 ? 11.32 -4.234 -2.725 1 98.94 57 CYS B CA 1
ATOM 2757 C C . CYS B 1 57 ? 11.766 -3.363 -3.893 1 98.94 57 CYS B C 1
ATOM 2759 O O . CYS B 1 57 ? 12.898 -3.49 -4.371 1 98.94 57 CYS B O 1
ATOM 2761 N N . ALA B 1 58 ? 10.883 -2.508 -4.371 1 98.94 58 ALA B N 1
ATOM 2762 C CA . ALA B 1 58 ? 11.242 -1.591 -5.449 1 98.94 58 ALA B CA 1
ATOM 2763 C C . ALA B 1 58 ? 12.43 -0.72 -5.055 1 98.94 58 ALA B C 1
ATOM 2765 O O . ALA B 1 58 ? 13.281 -0.402 -5.895 1 98.94 58 ALA B O 1
ATOM 2766 N N . ALA B 1 59 ? 12.508 -0.324 -3.793 1 98.88 59 ALA B N 1
ATOM 2767 C CA . ALA B 1 59 ? 13.617 0.494 -3.297 1 98.88 59 ALA B CA 1
ATOM 2768 C C . ALA B 1 59 ? 14.906 -0.314 -3.221 1 98.88 59 ALA B C 1
ATOM 2770 O O . ALA B 1 59 ? 16 0.254 -3.189 1 98.88 59 ALA B O 1
ATOM 2771 N N . CYS B 1 60 ? 14.797 -1.666 -3.221 1 98.69 60 CYS B N 1
ATOM 2772 C CA . CYS B 1 60 ? 15.938 -2.539 -2.963 1 98.69 60 CYS B CA 1
ATOM 2773 C C . CYS B 1 60 ? 16.453 -3.154 -4.258 1 98.69 60 CYS B C 1
ATOM 2775 O O . CYS B 1 60 ? 17.469 -3.869 -4.254 1 98.69 60 CYS B O 1
ATOM 2777 N N . THR B 1 61 ? 15.766 -2.939 -5.379 1 98.75 61 THR B N 1
ATOM 2778 C CA . THR B 1 61 ? 16.109 -3.611 -6.625 1 98.75 61 THR B CA 1
ATOM 2779 C C . THR B 1 61 ? 16.109 -2.625 -7.789 1 98.75 61 THR B C 1
ATOM 2781 O O . THR B 1 61 ? 15.562 -1.53 -7.684 1 98.75 61 THR B O 1
ATOM 2784 N N . ASN B 1 62 ? 16.719 -3.049 -8.898 1 97.62 62 ASN B N 1
ATOM 2785 C CA . ASN B 1 62 ? 16.797 -2.176 -10.062 1 97.62 62 ASN B CA 1
ATOM 2786 C C . ASN B 1 62 ? 16.25 -2.854 -11.312 1 97.62 62 ASN B C 1
ATOM 2788 O O . ASN B 1 62 ? 15.836 -2.18 -12.258 1 97.62 62 ASN B O 1
ATOM 2792 N N . ARG B 1 63 ? 16.297 -4.184 -11.328 1 98.06 63 ARG B N 1
ATOM 2793 C CA . ARG B 1 63 ? 15.977 -4.871 -12.578 1 98.06 63 ARG B CA 1
ATOM 2794 C C . ARG B 1 63 ? 14.883 -5.918 -12.359 1 98.06 63 ARG B C 1
ATOM 2796 O O . ARG B 1 63 ? 14.117 -6.223 -13.273 1 98.06 63 ARG B O 1
ATOM 2803 N N . LEU B 1 64 ? 14.891 -6.5 -11.172 1 98.81 64 LEU B N 1
ATOM 2804 C CA . LEU B 1 64 ? 13.953 -7.566 -10.844 1 98.81 64 LEU B CA 1
ATOM 2805 C C . LEU B 1 64 ? 12.516 -7.105 -11.023 1 98.81 64 LEU B C 1
ATOM 2807 O O . LEU B 1 64 ? 12.117 -6.078 -10.477 1 98.81 64 LEU B O 1
ATOM 2811 N N . ARG B 1 65 ? 11.742 -7.746 -11.914 1 98.88 65 ARG B N 1
ATOM 2812 C CA . ARG B 1 65 ? 10.312 -7.453 -11.93 1 98.88 65 ARG B CA 1
ATOM 2813 C C . ARG B 1 65 ? 9.664 -7.816 -10.602 1 98.88 65 ARG B C 1
ATOM 2815 O O . ARG B 1 65 ? 10.164 -8.68 -9.875 1 98.88 65 ARG B O 1
ATOM 2822 N N . LEU B 1 66 ? 8.648 -7.137 -10.273 1 98.94 66 LEU B N 1
ATOM 2823 C CA . LEU B 1 66 ? 7.953 -7.293 -9.008 1 98.94 66 LEU B CA 1
ATOM 2824 C C . LEU B 1 66 ? 6.508 -7.727 -9.227 1 98.94 66 LEU B C 1
ATOM 2826 O O . LEU B 1 66 ? 5.707 -6.969 -9.781 1 98.94 66 LEU B O 1
ATOM 2830 N N . GLY B 1 67 ? 6.168 -8.945 -8.773 1 98.88 67 GLY B N 1
ATOM 2831 C CA . GLY B 1 67 ? 4.852 -9.477 -9.086 1 98.88 67 GLY B CA 1
ATOM 2832 C C . GLY B 1 67 ? 4.047 -9.844 -7.855 1 98.88 67 GLY B C 1
ATOM 2833 O O . GLY B 1 67 ? 4.613 -10.125 -6.797 1 98.88 67 GLY B O 1
ATOM 2834 N N . VAL B 1 68 ? 2.764 -9.766 -7.945 1 98.75 68 VAL B N 1
ATOM 2835 C CA . VAL B 1 68 ? 1.835 -10.305 -6.957 1 98.75 68 VAL B CA 1
ATOM 2836 C C . VAL B 1 68 ? 0.879 -11.289 -7.633 1 98.75 68 VAL B C 1
ATOM 2838 O O . VAL B 1 68 ? 0.222 -10.945 -8.617 1 98.75 68 VAL B O 1
ATOM 2841 N N . ALA B 1 69 ? 0.852 -12.562 -7.145 1 97 69 ALA B N 1
ATOM 2842 C CA . ALA B 1 69 ? -0.014 -13.602 -7.699 1 97 69 ALA B CA 1
ATOM 2843 C C . ALA B 1 69 ? -0.734 -14.367 -6.59 1 97 69 ALA B C 1
ATOM 2845 O O . ALA B 1 69 ? -0.171 -15.289 -5.996 1 97 69 ALA B O 1
ATOM 2846 N N . VAL B 1 70 ? -1.828 -13.922 -6.258 1 96.25 70 VAL B N 1
ATOM 2847 C CA . VAL B 1 70 ? -2.658 -12.891 -6.871 1 96.25 70 VAL B CA 1
ATOM 2848 C C . VAL B 1 70 ? -3.289 -12.023 -5.785 1 96.25 70 VAL B C 1
ATOM 2850 O O . VAL B 1 70 ? -3.33 -12.414 -4.613 1 96.25 70 VAL B O 1
ATOM 2853 N N . LEU B 1 71 ? -3.686 -10.82 -6.164 1 97.81 71 LEU B N 1
ATOM 2854 C CA . LEU B 1 71 ? -4.664 -10.062 -5.395 1 97.81 71 LEU B CA 1
ATOM 2855 C C . LEU B 1 71 ? -6.078 -10.578 -5.645 1 97.81 71 LEU B C 1
ATOM 2857 O O . LEU B 1 71 ? -6.469 -10.789 -6.797 1 97.81 71 LEU B O 1
ATOM 2861 N N . VAL B 1 72 ? -6.789 -10.844 -4.578 1 96.81 72 VAL B N 1
ATOM 2862 C CA . VAL B 1 72 ? -8.219 -11.094 -4.727 1 96.81 72 VAL B CA 1
ATOM 2863 C C . VAL B 1 72 ? -8.969 -9.766 -4.82 1 96.81 72 VAL B C 1
ATOM 2865 O O . VAL B 1 72 ? -9.492 -9.266 -3.818 1 96.81 72 VAL B O 1
ATOM 2868 N N . THR B 1 73 ? -9.094 -9.227 -5.996 1 97.31 73 THR B N 1
ATOM 2869 C CA . THR B 1 73 ? -9.438 -7.824 -6.191 1 97.31 73 THR B CA 1
ATOM 2870 C C . THR B 1 73 ? -10.914 -7.582 -5.879 1 97.31 73 THR B C 1
ATOM 2872 O O . THR B 1 73 ? -11.328 -6.438 -5.676 1 97.31 73 THR B O 1
ATOM 2875 N N . SER B 1 74 ? -11.742 -8.688 -5.77 1 96.38 74 SER B N 1
ATOM 2876 C CA . SER B 1 74 ? -13.133 -8.547 -5.363 1 96.38 74 SER B CA 1
ATOM 2877 C C . SER B 1 74 ? -13.25 -8.07 -3.92 1 96.38 74 SER B C 1
ATOM 2879 O O . SER B 1 74 ? -14.312 -7.625 -3.488 1 96.38 74 SER B O 1
ATOM 2881 N N . LEU B 1 75 ? -12.172 -8.141 -3.217 1 95.81 75 LEU B N 1
ATOM 2882 C CA . LEU B 1 75 ? -12.188 -7.746 -1.813 1 95.81 75 LEU B CA 1
ATOM 2883 C C . LEU B 1 75 ? -11.656 -6.324 -1.646 1 95.81 75 LEU B C 1
ATOM 2885 O O . LEU B 1 75 ? -11.586 -5.812 -0.527 1 95.81 75 LEU B O 1
ATOM 2889 N N . HIS B 1 76 ? -11.281 -5.727 -2.729 1 96.81 76 HIS B N 1
ATOM 2890 C CA . HIS B 1 76 ? -10.695 -4.391 -2.711 1 96.81 76 HIS B CA 1
ATOM 2891 C C . HIS B 1 76 ? -11.648 -3.365 -3.322 1 96.81 76 HIS B C 1
ATOM 2893 O O . HIS B 1 76 ? -12.508 -3.719 -4.133 1 96.81 76 HIS B O 1
ATOM 2899 N N . ASP B 1 77 ? -11.5 -2.113 -2.893 1 96.75 77 ASP B N 1
ATOM 2900 C CA . ASP B 1 77 ? -12.062 -1.021 -3.682 1 96.75 77 ASP B CA 1
ATOM 2901 C C . ASP B 1 77 ? -11.25 -0.792 -4.957 1 96.75 77 ASP B C 1
ATOM 2903 O O . ASP B 1 77 ? -10.039 -0.565 -4.898 1 96.75 77 ASP B O 1
ATOM 2907 N N . PRO B 1 78 ? -11.914 -0.764 -6.074 1 97.38 78 PRO B N 1
ATOM 2908 C CA . PRO B 1 78 ? -11.164 -0.734 -7.328 1 97.38 78 PRO B CA 1
ATOM 2909 C C . PRO B 1 78 ? -10.352 0.548 -7.504 1 97.38 78 PRO B C 1
ATOM 2911 O O . PRO B 1 78 ? -9.227 0.51 -8.016 1 97.38 78 PRO B O 1
ATOM 2914 N N . LEU B 1 79 ? -10.852 1.685 -7.09 1 97.19 79 LEU B N 1
ATOM 2915 C CA . LEU B 1 79 ? -10.133 2.936 -7.297 1 97.19 79 LEU B CA 1
ATOM 2916 C C . LEU B 1 79 ? -8.953 3.051 -6.336 1 97.19 79 LEU B C 1
ATOM 2918 O O . LEU B 1 79 ? -7.879 3.51 -6.719 1 97.19 79 LEU B O 1
ATOM 2922 N N . GLN B 1 80 ? -9.172 2.639 -5.098 1 97.31 80 GLN B N 1
ATOM 2923 C CA . GLN B 1 80 ? -8.055 2.576 -4.16 1 97.31 80 GLN B CA 1
ATOM 2924 C C . GLN B 1 80 ? -6.953 1.654 -4.676 1 97.31 80 GLN B C 1
ATOM 2926 O O . GLN B 1 80 ? -5.773 2.008 -4.641 1 97.31 80 GLN B O 1
ATOM 2931 N N . LEU B 1 81 ? -7.406 0.536 -5.152 1 98.38 81 LEU B N 1
ATOM 2932 C CA . LEU B 1 81 ? -6.445 -0.447 -5.637 1 98.38 81 LEU B CA 1
ATOM 2933 C C . LEU B 1 81 ? -5.711 0.072 -6.871 1 98.38 81 LEU B C 1
ATOM 2935 O O . LEU B 1 81 ? -4.5 -0.119 -7.008 1 98.38 81 LEU B O 1
ATOM 2939 N N . ALA B 1 82 ? -6.418 0.715 -7.762 1 98.31 82 ALA B N 1
ATOM 2940 C CA . ALA B 1 82 ? -5.789 1.291 -8.945 1 98.31 82 ALA B CA 1
ATOM 2941 C C . ALA B 1 82 ? -4.688 2.273 -8.562 1 98.31 82 ALA B C 1
ATOM 2943 O O . ALA B 1 82 ? -3.617 2.287 -9.18 1 98.31 82 ALA B O 1
ATOM 2944 N N . SER B 1 83 ? -4.93 3.062 -7.57 1 98.12 83 SER B N 1
ATOM 2945 C CA . SER B 1 83 ? -3.949 4.039 -7.105 1 98.12 83 SER B CA 1
ATOM 2946 C C . SER B 1 83 ? -2.725 3.352 -6.508 1 98.12 83 SER B C 1
ATOM 2948 O O . SER B 1 83 ? -1.59 3.738 -6.793 1 98.12 83 SER B O 1
ATOM 2950 N N . SER B 1 84 ? -2.939 2.357 -5.691 1 98.69 84 SER B N 1
ATOM 2951 C CA . SER B 1 84 ? -1.848 1.607 -5.078 1 98.69 84 SER B CA 1
ATOM 2952 C C . SER B 1 84 ? -0.99 0.918 -6.133 1 98.69 84 SER B C 1
ATOM 2954 O O . SER B 1 84 ? 0.24 0.949 -6.059 1 98.69 84 SER B O 1
ATOM 2956 N N . VAL B 1 85 ? -1.642 0.32 -7.082 1 98.88 85 VAL B N 1
ATOM 2957 C CA . VAL B 1 85 ? -0.96 -0.363 -8.18 1 98.88 85 VAL B CA 1
ATOM 2958 C C . VAL B 1 85 ? -0.109 0.636 -8.961 1 98.88 85 VAL B C 1
ATOM 2960 O O . VAL B 1 85 ? 1.054 0.364 -9.266 1 98.88 85 VAL B O 1
ATOM 2963 N N . THR B 1 86 ? -0.688 1.756 -9.258 1 98.62 86 THR B N 1
ATOM 2964 C CA . THR B 1 86 ? 0.042 2.803 -9.961 1 98.62 86 THR B CA 1
ATOM 2965 C C . THR B 1 86 ? 1.279 3.225 -9.172 1 98.62 86 THR B C 1
ATOM 2967 O O . THR B 1 86 ? 2.359 3.389 -9.742 1 98.62 86 THR B O 1
ATOM 2970 N N . ALA B 1 87 ? 1.108 3.385 -7.883 1 98.75 87 ALA B N 1
ATOM 2971 C CA . ALA B 1 87 ? 2.234 3.791 -7.043 1 98.75 87 ALA B CA 1
ATOM 2972 C C . ALA B 1 87 ? 3.381 2.791 -7.145 1 98.75 87 ALA B C 1
ATOM 2974 O O . ALA B 1 87 ? 4.531 3.176 -7.367 1 98.75 87 ALA B O 1
ATOM 2975 N N . VAL B 1 88 ? 3.098 1.503 -7.039 1 98.94 88 VAL B N 1
ATOM 2976 C CA . VAL B 1 88 ? 4.148 0.493 -7.082 1 98.94 88 VAL B CA 1
ATOM 2977 C C . VAL B 1 88 ? 4.781 0.468 -8.469 1 98.94 88 VAL B C 1
ATOM 2979 O O . VAL B 1 88 ? 6 0.322 -8.602 1 98.94 88 VAL B O 1
ATOM 2982 N N . ASP B 1 89 ? 3.961 0.57 -9.5 1 98.94 89 ASP B N 1
ATOM 2983 C CA . ASP B 1 89 ? 4.477 0.612 -10.867 1 98.94 89 ASP B CA 1
ATOM 2984 C C . ASP B 1 89 ? 5.445 1.777 -11.055 1 98.94 89 ASP B C 1
ATOM 2986 O O . ASP B 1 89 ? 6.512 1.615 -11.648 1 98.94 89 ASP B O 1
ATOM 2990 N N . ARG B 1 90 ? 5.102 2.893 -10.523 1 98.81 90 ARG B N 1
ATOM 2991 C CA . ARG B 1 90 ? 5.934 4.082 -10.688 1 98.81 90 ARG B CA 1
ATOM 2992 C C . ARG B 1 90 ? 7.184 3.998 -9.812 1 98.81 90 ARG B C 1
ATOM 2994 O O . ARG B 1 90 ? 8.289 4.289 -10.273 1 98.81 90 ARG B O 1
ATOM 3001 N N . LEU B 1 91 ? 7.008 3.537 -8.547 1 98.81 91 LEU B N 1
ATOM 3002 C CA . LEU B 1 91 ? 8.133 3.42 -7.629 1 98.81 91 LEU B CA 1
ATOM 3003 C C . LEU B 1 91 ? 9.164 2.428 -8.156 1 98.81 91 LEU B C 1
ATOM 3005 O O . LEU B 1 91 ? 10.352 2.541 -7.848 1 98.81 91 LEU B O 1
ATOM 3009 N N . SER B 1 92 ? 8.734 1.461 -8.977 1 98.75 92 SER B N 1
ATOM 3010 C CA . SER B 1 92 ? 9.625 0.449 -9.547 1 98.75 92 SER B CA 1
ATOM 3011 C C . SER B 1 92 ? 10.062 0.824 -10.961 1 98.75 92 SER B C 1
ATOM 3013 O O . SER B 1 92 ? 10.812 0.088 -11.594 1 98.75 92 SER B O 1
ATOM 3015 N N . ASN B 1 93 ? 9.586 1.918 -11.469 1 98.38 93 ASN B N 1
ATOM 3016 C CA . ASN B 1 93 ? 9.859 2.4 -12.812 1 98.38 93 ASN B CA 1
ATOM 3017 C C . ASN B 1 93 ? 9.375 1.413 -13.875 1 98.38 93 ASN B C 1
ATOM 3019 O O . ASN B 1 93 ? 10.109 1.094 -14.812 1 98.38 93 ASN B O 1
ATOM 3023 N N . GLY B 1 94 ? 8.195 0.867 -13.656 1 98.62 94 GLY B N 1
ATOM 3024 C CA . GLY B 1 94 ? 7.523 0.073 -14.672 1 98.62 94 GLY B CA 1
ATOM 3025 C C . GLY B 1 94 ? 7.887 -1.398 -14.617 1 98.62 94 GLY B C 1
ATOM 3026 O O . GLY B 1 94 ? 8.008 -2.055 -15.656 1 98.62 94 GLY B O 1
ATOM 3027 N N . ARG B 1 95 ? 8.023 -1.957 -13.438 1 98.81 95 ARG B N 1
ATOM 3028 C CA . ARG B 1 95 ? 8.461 -3.348 -13.344 1 98.81 95 ARG B CA 1
ATOM 3029 C C . ARG B 1 95 ? 7.391 -4.215 -12.695 1 98.81 95 ARG B C 1
ATOM 3031 O O . ARG B 1 95 ? 7.641 -5.371 -12.359 1 98.81 95 ARG B O 1
ATOM 3038 N N . LEU B 1 96 ? 6.172 -3.707 -12.492 1 98.88 96 LEU B N 1
ATOM 3039 C CA . LEU B 1 96 ? 5.133 -4.418 -11.75 1 98.88 96 LEU B CA 1
ATOM 3040 C C . LEU B 1 96 ? 4.402 -5.406 -12.656 1 98.88 96 LEU B C 1
ATOM 3042 O O . LEU B 1 96 ? 4.07 -5.082 -13.797 1 98.88 96 LEU B O 1
ATOM 3046 N N . ASP B 1 97 ? 4.199 -6.629 -12.203 1 98.94 97 ASP B N 1
ATOM 3047 C CA . ASP B 1 97 ? 3.246 -7.602 -12.734 1 98.94 97 ASP B CA 1
ATOM 3048 C C . ASP B 1 97 ? 2.078 -7.812 -11.773 1 98.94 97 ASP B C 1
ATOM 3050 O O . ASP B 1 97 ? 2.279 -8.164 -10.609 1 98.94 97 ASP B O 1
ATOM 3054 N N . LEU B 1 98 ? 0.881 -7.602 -12.258 1 98.88 98 LEU B N 1
ATOM 3055 C CA . LEU B 1 98 ? -0.296 -7.586 -11.398 1 98.88 98 LEU B CA 1
ATOM 3056 C C . LEU B 1 98 ? -1.123 -8.852 -11.578 1 98.88 98 LEU B C 1
ATOM 3058 O O . LEU B 1 98 ? -1.822 -9 -12.586 1 98.88 98 LEU B O 1
ATOM 3062 N N . GLY B 1 99 ? -1.063 -9.727 -10.625 1 98.75 99 GLY B N 1
ATOM 3063 C CA . GLY B 1 99 ? -1.958 -10.875 -10.609 1 98.75 99 GLY B CA 1
ATOM 3064 C C . GLY B 1 99 ? -3.285 -10.586 -9.938 1 98.75 99 GLY B C 1
ATOM 3065 O O . GLY B 1 99 ? -3.322 -10.016 -8.844 1 98.75 99 GLY B O 1
ATOM 3066 N N . VAL B 1 100 ? -4.379 -11.016 -10.562 1 98.56 100 VAL B N 1
ATOM 3067 C CA . VAL B 1 100 ? -5.711 -10.75 -10.031 1 98.56 100 VAL B CA 1
ATOM 3068 C C . VAL B 1 100 ? -6.547 -12.023 -10.07 1 98.56 100 VAL B C 1
ATOM 3070 O O . VAL B 1 100 ? -6.309 -12.906 -10.906 1 98.56 100 VAL B O 1
ATOM 3073 N N . ALA B 1 101 ? -7.473 -12.133 -9.188 1 97 101 ALA B N 1
ATOM 3074 C CA . ALA B 1 101 ? -8.492 -13.18 -9.18 1 97 101 ALA B CA 1
ATOM 3075 C C . ALA B 1 101 ? -9.766 -12.695 -8.484 1 97 101 ALA B C 1
ATOM 3077 O O . ALA B 1 101 ? -9.727 -11.75 -7.695 1 97 101 ALA B O 1
ATOM 3078 N N . ALA B 1 102 ? -10.883 -13.359 -8.703 1 95.56 102 ALA B N 1
ATOM 3079 C CA . ALA B 1 102 ? -12.164 -13.031 -8.078 1 95.56 102 ALA B CA 1
ATOM 3080 C C . ALA B 1 102 ? -12.273 -13.648 -6.688 1 95.56 102 ALA B C 1
ATOM 3082 O O . ALA B 1 102 ? -12.984 -13.141 -5.824 1 95.56 102 ALA B O 1
ATOM 3083 N N . GLY B 1 103 ? -11.516 -14.625 -6.512 1 91.12 103 GLY B N 1
ATOM 3084 C CA . GLY B 1 103 ? -11.617 -15.359 -5.262 1 91.12 103 GLY B CA 1
ATOM 3085 C C . GLY B 1 103 ? -12.656 -16.469 -5.301 1 91.12 103 GLY B C 1
ATOM 3086 O O . GLY B 1 103 ? -13.664 -16.359 -6.012 1 91.12 103 GLY B O 1
ATOM 3087 N N . GLY B 1 104 ? -12.445 -17.531 -4.52 1 83.19 104 GLY B N 1
ATOM 3088 C CA . GLY B 1 104 ? -13.328 -18.688 -4.496 1 83.19 104 GLY B CA 1
ATOM 3089 C C . GLY B 1 104 ? -14.383 -18.625 -3.408 1 83.19 104 GLY B C 1
ATOM 3090 O O . GLY B 1 104 ? -14.438 -17.641 -2.656 1 83.19 104 GLY B O 1
ATOM 3091 N N . GLY B 1 105 ? -15.242 -19.562 -3.408 1 73.31 105 GLY B N 1
ATOM 3092 C CA . GLY B 1 105 ? -16.438 -19.578 -2.574 1 73.31 105 GLY B CA 1
ATOM 3093 C C . GLY B 1 105 ? -16.125 -19.656 -1.091 1 73.31 105 GLY B C 1
ATOM 3094 O O . GLY B 1 105 ? -16.969 -19.359 -0.256 1 73.31 105 GLY B O 1
ATOM 3095 N N . SER B 1 106 ? -14.938 -19.953 -0.669 1 78.88 106 SER B N 1
ATOM 3096 C CA . SER B 1 106 ? -14.633 -20.094 0.75 1 78.88 106 SER B CA 1
ATOM 3097 C C . SER B 1 106 ? -14.156 -18.781 1.347 1 78.88 106 SER B C 1
ATOM 3099 O O . SER B 1 106 ? -13.961 -18.672 2.559 1 78.88 106 SER B O 1
ATOM 3101 N N . ARG B 1 107 ? -14.125 -17.812 0.561 1 82.75 107 ARG B N 1
ATOM 3102 C CA . ARG B 1 107 ? -13.641 -16.516 1.029 1 82.75 107 ARG B CA 1
ATOM 3103 C C . ARG B 1 107 ? -14.68 -15.828 1.903 1 82.75 107 ARG B C 1
ATOM 3105 O O . ARG B 1 107 ? -15.883 -16 1.697 1 82.75 107 ARG B O 1
ATOM 3112 N N . LYS B 1 108 ? -14.195 -15.055 2.816 1 89.56 108 LYS B N 1
ATOM 3113 C CA . LYS B 1 108 ? -15.055 -14.297 3.721 1 89.56 108 LYS B CA 1
ATOM 3114 C C . LYS B 1 108 ? -15.469 -12.969 3.098 1 89.56 108 LYS B C 1
ATOM 3116 O O . LYS B 1 108 ? -15.18 -11.898 3.645 1 89.56 108 LYS B O 1
ATOM 3121 N N . PHE B 1 109 ? -16.234 -13.031 2.088 1 92.81 109 PHE B N 1
ATOM 3122 C CA . PHE B 1 109 ? -16.625 -11.867 1.311 1 92.81 109 PHE B CA 1
ATOM 3123 C C . PHE B 1 109 ? -17.344 -10.844 2.188 1 92.81 109 PHE B C 1
ATOM 3125 O O . PHE B 1 109 ? -17.094 -9.641 2.086 1 92.81 109 PHE B O 1
ATOM 3132 N N . ALA B 1 110 ? -18.125 -11.336 3.098 1 91.88 110 ALA B N 1
ATOM 3133 C CA . ALA B 1 110 ? -18.953 -10.469 3.938 1 91.88 110 ALA B CA 1
ATOM 3134 C C . ALA B 1 110 ? -18.078 -9.594 4.832 1 91.88 110 ALA B C 1
ATOM 3136 O O . ALA B 1 110 ? -18.422 -8.445 5.125 1 91.88 110 ALA B O 1
ATOM 3137 N N . ALA B 1 111 ? -16.922 -10.094 5.207 1 94.12 111 ALA B N 1
ATOM 3138 C CA . ALA B 1 111 ? -15.992 -9.344 6.051 1 94.12 111 ALA B CA 1
ATOM 3139 C C . ALA B 1 111 ? -15.477 -8.102 5.332 1 94.12 111 ALA B C 1
ATOM 3141 O O . ALA B 1 111 ? -14.992 -7.164 5.969 1 94.12 111 ALA B O 1
ATOM 3142 N N . PHE B 1 112 ? -15.641 -8.094 4.02 1 94.62 112 PHE B N 1
ATOM 3143 C CA . PHE B 1 112 ? -15.148 -6.984 3.209 1 94.62 112 PHE B CA 1
ATOM 3144 C C . PHE B 1 112 ? -16.312 -6.223 2.578 1 94.62 112 PHE B C 1
ATOM 3146 O O . PHE B 1 112 ? -16.109 -5.391 1.693 1 94.62 112 PHE B O 1
ATOM 3153 N N . GLY B 1 113 ? -17.516 -6.527 2.963 1 92.5 113 GLY B N 1
ATOM 3154 C CA . GLY B 1 113 ? -18.688 -5.848 2.451 1 92.5 113 GLY B CA 1
ATOM 3155 C C . GLY B 1 113 ? -19.047 -6.258 1.036 1 92.5 113 GLY B C 1
ATOM 3156 O O . GLY B 1 113 ? -19.703 -5.504 0.312 1 92.5 113 GLY B O 1
ATOM 3157 N N . VAL B 1 114 ? -18.578 -7.367 0.604 1 93.88 114 VAL B N 1
ATOM 3158 C CA . VAL B 1 114 ? -18.828 -7.859 -0.746 1 93.88 114 VAL B CA 1
ATOM 3159 C C . VAL B 1 114 ? -19.875 -8.961 -0.704 1 93.88 114 VAL B C 1
ATOM 3161 O O . VAL B 1 114 ? -19.828 -9.844 0.158 1 93.88 114 VAL B O 1
ATOM 3164 N N . ASP B 1 115 ? -20.859 -8.859 -1.608 1 94.25 115 ASP B N 1
ATOM 3165 C CA . ASP B 1 115 ? -21.891 -9.898 -1.74 1 94.25 115 ASP B CA 1
ATOM 3166 C C . ASP B 1 115 ? -21.344 -11.109 -2.492 1 94.25 115 ASP B C 1
ATOM 3168 O O . ASP B 1 115 ? -20.938 -11 -3.652 1 94.25 115 ASP B O 1
ATOM 3172 N N . ARG B 1 116 ? -21.406 -12.227 -1.818 1 94.62 116 ARG B N 1
ATOM 3173 C CA . ARG B 1 116 ? -20.906 -13.469 -2.406 1 94.62 116 ARG B CA 1
ATOM 3174 C C . ARG B 1 116 ? -21.594 -13.766 -3.732 1 94.62 116 ARG B C 1
ATOM 3176 O O . ARG B 1 116 ? -20.969 -14.25 -4.672 1 94.62 116 ARG B O 1
ATOM 3183 N N . ALA B 1 117 ? -22.812 -13.398 -3.848 1 95.25 117 ALA B N 1
ATOM 3184 C CA . ALA B 1 117 ? -23.625 -13.742 -5.012 1 95.25 117 ALA B CA 1
ATOM 3185 C C . ALA B 1 117 ? -23.172 -12.977 -6.246 1 95.25 117 ALA B C 1
ATOM 3187 O O . ALA B 1 117 ? -23.391 -13.414 -7.379 1 95.25 117 ALA B O 1
ATOM 3188 N N . THR B 1 118 ? -22.484 -11.867 -6.016 1 95.44 118 THR B N 1
ATOM 3189 C CA . THR B 1 118 ? -22.156 -11.023 -7.156 1 95.44 118 THR B CA 1
ATOM 3190 C C . THR B 1 118 ? -20.656 -10.758 -7.223 1 95.44 118 THR B C 1
ATOM 3192 O O . THR B 1 118 ? -20.219 -9.844 -7.914 1 95.44 118 THR B O 1
ATOM 3195 N N . HIS B 1 119 ? -19.859 -11.547 -6.473 1 96.12 119 HIS B N 1
ATOM 3196 C CA . HIS B 1 119 ? -18.453 -11.219 -6.309 1 96.12 119 HIS B CA 1
ATOM 3197 C C . HIS B 1 119 ? -17.703 -11.312 -7.637 1 96.12 119 HIS B C 1
ATOM 3199 O O . HIS B 1 119 ? -16.781 -10.531 -7.891 1 96.12 119 HIS B O 1
ATOM 3205 N N . VAL B 1 120 ? -18.141 -12.195 -8.57 1 96.88 120 VAL B N 1
ATOM 3206 C CA . VAL B 1 120 ? -17.453 -12.336 -9.852 1 96.88 120 VAL B CA 1
ATOM 3207 C C . VAL B 1 120 ? -17.75 -11.117 -10.727 1 96.88 120 VAL B C 1
ATOM 3209 O O . VAL B 1 120 ? -16.859 -10.57 -11.367 1 96.88 120 VAL B O 1
ATOM 3212 N N . SER B 1 121 ? -19.062 -10.703 -10.727 1 97.12 121 SER B N 1
ATOM 3213 C CA . SER B 1 121 ? -19.438 -9.5 -11.477 1 97.12 121 SER B CA 1
ATOM 3214 C C . SER B 1 121 ? -18.734 -8.266 -10.906 1 97.12 121 SER B C 1
ATOM 3216 O O . SER B 1 121 ? -18.297 -7.398 -11.656 1 97.12 121 SER B O 1
ATOM 3218 N N . TYR B 1 122 ? -18.703 -8.258 -9.586 1 97.06 122 TYR B N 1
ATOM 3219 C CA . TYR B 1 122 ? -18.016 -7.156 -8.93 1 97.06 122 TYR B CA 1
ATOM 3220 C C . TYR B 1 122 ? -16.531 -7.133 -9.312 1 97.06 122 TYR B C 1
ATOM 3222 O O . TYR B 1 122 ? -15.984 -6.074 -9.609 1 97.06 122 TYR B O 1
ATOM 3230 N N . PHE B 1 123 ? -15.945 -8.25 -9.398 1 98 123 PHE B N 1
ATOM 3231 C CA . PHE B 1 123 ? -14.562 -8.422 -9.812 1 98 123 PHE B CA 1
ATOM 3232 C C . PHE B 1 123 ? -14.352 -7.902 -11.234 1 98 123 PHE B C 1
ATOM 3234 O O . PHE B 1 123 ? -13.461 -7.082 -11.477 1 98 123 PHE B O 1
ATOM 3241 N N . THR B 1 124 ? -15.109 -8.32 -12.148 1 98.06 124 THR B N 1
ATOM 3242 C CA . THR B 1 124 ? -14.953 -7.984 -13.555 1 98.06 124 THR B CA 1
ATOM 3243 C C . THR B 1 124 ? -15.164 -6.488 -13.773 1 98.06 124 THR B C 1
ATOM 3245 O O . THR B 1 124 ? -14.359 -5.836 -14.445 1 98.06 124 THR B O 1
ATOM 3248 N N . GLU B 1 125 ? -16.25 -5.973 -13.18 1 97.94 125 GLU B N 1
ATOM 3249 C CA . GLU B 1 125 ? -16.516 -4.543 -13.297 1 97.94 125 GLU B CA 1
ATOM 3250 C C . GLU B 1 125 ? -15.414 -3.721 -12.633 1 97.94 125 GLU B C 1
ATOM 3252 O O . GLU B 1 125 ? -15.016 -2.676 -13.156 1 97.94 125 GLU B O 1
ATOM 3257 N N . GLY B 1 126 ? -14.922 -4.188 -11.484 1 98.12 126 GLY B N 1
ATOM 3258 C CA . GLY B 1 126 ? -13.82 -3.518 -10.812 1 98.12 126 GLY B CA 1
ATOM 3259 C C . GLY B 1 126 ? -12.57 -3.439 -11.672 1 98.12 126 GLY B C 1
ATOM 3260 O O . GLY B 1 126 ? -11.914 -2.396 -11.727 1 98.12 126 GLY B O 1
ATOM 3261 N N . LEU B 1 127 ? -12.266 -4.52 -12.32 1 98.62 127 LEU B N 1
ATOM 3262 C CA . LEU B 1 127 ? -11.109 -4.547 -13.211 1 98.62 127 LEU B CA 1
ATOM 3263 C C . LEU B 1 127 ? -11.281 -3.547 -14.352 1 98.62 127 LEU B C 1
ATOM 3265 O O . LEU B 1 127 ? -10.336 -2.848 -14.719 1 98.62 127 LEU B O 1
ATOM 3269 N N . GLN B 1 128 ? -12.477 -3.457 -14.891 1 98.19 128 GLN B N 1
ATOM 3270 C CA . GLN B 1 128 ? -12.766 -2.498 -15.953 1 98.19 128 GLN B CA 1
ATOM 3271 C C . GLN B 1 128 ? -12.586 -1.063 -15.461 1 98.19 128 GLN B C 1
ATOM 3273 O O . GLN B 1 128 ? -12.047 -0.217 -16.172 1 98.19 128 GLN B O 1
ATOM 3278 N N . LEU B 1 129 ? -13.047 -0.83 -14.281 1 97.94 129 LEU B N 1
ATOM 3279 C CA . LEU B 1 129 ? -12.891 0.497 -13.695 1 97.94 129 LEU B CA 1
ATOM 3280 C C . LEU B 1 129 ? -11.422 0.823 -13.469 1 97.94 129 LEU B C 1
ATOM 3282 O O . LEU B 1 129 ? -10.984 1.949 -13.719 1 97.94 129 LEU B O 1
ATOM 3286 N N . MET B 1 130 ? -10.641 -0.126 -13 1 98.5 130 MET B N 1
ATOM 3287 C CA . MET B 1 130 ? -9.203 0.075 -12.828 1 98.5 130 MET B CA 1
ATOM 3288 C C . MET B 1 130 ? -8.531 0.399 -14.156 1 98.5 130 MET B C 1
ATOM 3290 O O . MET B 1 130 ? -7.703 1.312 -14.234 1 98.5 130 MET B O 1
ATOM 3294 N N . LYS B 1 131 ? -8.875 -0.324 -15.203 1 98.38 131 LYS B N 1
ATOM 3295 C CA . LYS B 1 131 ? -8.312 -0.058 -16.531 1 98.38 131 LYS B CA 1
ATOM 3296 C C . LYS B 1 131 ? -8.672 1.347 -17 1 98.38 131 LYS B C 1
ATOM 3298 O O . LYS B 1 131 ? -7.836 2.041 -17.594 1 98.38 131 LYS B O 1
ATOM 3303 N N . ALA B 1 132 ? -9.906 1.773 -16.703 1 97.81 132 ALA B N 1
ATOM 3304 C CA . ALA B 1 132 ? -10.312 3.135 -17.047 1 97.81 132 ALA B CA 1
ATOM 3305 C C . ALA B 1 132 ? -9.469 4.164 -16.297 1 97.81 132 ALA B C 1
ATOM 3307 O O . ALA B 1 132 ? -9.039 5.16 -16.875 1 97.81 132 ALA B O 1
ATOM 3308 N N . ALA B 1 133 ? -9.25 3.895 -15.047 1 97.38 133 ALA B N 1
ATOM 3309 C CA . ALA B 1 133 ? -8.453 4.793 -14.211 1 97.38 133 ALA B CA 1
ATOM 3310 C C . ALA B 1 133 ? -7.016 4.887 -14.719 1 97.38 133 ALA B C 1
ATOM 3312 O O . ALA B 1 133 ? -6.367 5.922 -14.578 1 97.38 133 ALA B O 1
ATOM 3313 N N . TRP B 1 134 ? -6.508 3.795 -15.344 1 98 134 TRP B N 1
ATOM 3314 C CA . TRP B 1 134 ? -5.125 3.725 -15.797 1 98 134 TRP B CA 1
ATOM 3315 C C . TRP B 1 134 ? -4.988 4.273 -17.219 1 98 134 TRP B C 1
ATOM 3317 O O . TRP B 1 134 ? -3.875 4.523 -17.688 1 98 134 TRP B O 1
ATOM 3327 N N . SER B 1 135 ? -6.102 4.461 -17.891 1 96.88 135 SER B N 1
ATOM 3328 C CA . SER B 1 135 ? -6.074 4.867 -19.297 1 96.88 135 SER B CA 1
ATOM 3329 C C . SER B 1 135 ? -5.5 6.27 -19.453 1 96.88 135 SER B C 1
ATOM 3331 O O . SER B 1 135 ? -5.246 6.957 -18.469 1 96.88 135 SER B O 1
ATOM 3333 N N . ASP B 1 136 ? -5.309 6.699 -20.641 1 94.62 136 ASP B N 1
ATOM 3334 C CA . ASP B 1 136 ? -4.719 8 -20.953 1 94.62 136 ASP B CA 1
ATOM 3335 C C . ASP B 1 136 ? -5.75 9.117 -20.797 1 94.62 136 ASP B C 1
ATOM 3337 O O . ASP B 1 136 ? -5.41 10.297 -20.875 1 94.62 136 ASP B O 1
ATOM 3341 N N . GLU B 1 137 ? -6.973 8.773 -20.516 1 91.81 137 GLU B N 1
ATOM 3342 C CA . GLU B 1 137 ? -8.008 9.781 -20.328 1 91.81 137 GLU B CA 1
ATOM 3343 C C . GLU B 1 137 ? -7.785 10.547 -19.016 1 91.81 137 GLU B C 1
ATOM 3345 O O . GLU B 1 137 ? -7.707 9.945 -17.953 1 91.81 137 GLU B O 1
ATOM 3350 N N . PRO B 1 138 ? -7.691 11.82 -19.078 1 87.19 138 PRO B N 1
ATOM 3351 C CA . PRO B 1 138 ? -7.402 12.602 -17.875 1 87.19 138 PRO B CA 1
ATOM 3352 C C . PRO B 1 138 ? -8.539 12.562 -16.859 1 87.19 138 PRO B C 1
ATOM 3354 O O . PRO B 1 138 ? -8.32 12.836 -15.68 1 87.19 138 PRO B O 1
ATOM 3357 N N . ARG B 1 139 ? -9.781 12.383 -17.359 1 94.38 139 ARG B N 1
ATOM 3358 C CA . ARG B 1 139 ? -10.953 12.258 -16.5 1 94.38 139 ARG B CA 1
ATOM 3359 C C . ARG B 1 139 ? -11.703 10.969 -16.781 1 94.38 139 ARG B C 1
ATOM 3361 O O . ARG B 1 139 ? -11.984 10.648 -17.938 1 94.38 139 ARG B O 1
ATOM 3368 N N . VAL B 1 140 ? -12.023 10.297 -15.734 1 95.12 140 VAL B N 1
ATOM 3369 C CA . VAL B 1 140 ? -12.586 8.961 -15.844 1 95.12 140 VAL B CA 1
ATOM 3370 C C . VAL B 1 140 ? -14.117 9.031 -15.82 1 95.12 140 VAL B C 1
ATOM 3372 O O . VAL B 1 140 ? -14.695 9.711 -14.969 1 95.12 140 VAL B O 1
ATOM 3375 N N . ARG B 1 141 ? -14.797 8.508 -16.797 1 95.69 141 ARG B N 1
ATOM 3376 C CA . ARG B 1 141 ? -16.234 8.227 -16.828 1 95.69 141 ARG B CA 1
ATOM 3377 C C . ARG B 1 141 ? -16.484 6.723 -16.844 1 95.69 141 ARG B C 1
ATOM 3379 O O . ARG B 1 141 ? -15.883 5.984 -17.625 1 95.69 141 ARG B O 1
ATOM 3386 N N . PHE B 1 142 ? -17.234 6.172 -15.914 1 96.69 142 PHE B N 1
ATOM 3387 C CA . PHE B 1 142 ? -17.531 4.754 -15.781 1 96.69 142 PHE B CA 1
ATOM 3388 C C . PHE B 1 142 ? -18.938 4.555 -15.195 1 96.69 142 PHE B C 1
ATOM 3390 O O . PHE B 1 142 ? -19.219 5.027 -14.094 1 96.69 142 PHE B O 1
ATOM 3397 N N . HIS B 1 143 ? -19.797 3.906 -15.93 1 96 143 HIS B N 1
ATOM 3398 C CA . HIS B 1 143 ? -21.172 3.648 -15.508 1 96 143 HIS B CA 1
ATOM 3399 C C . HIS B 1 143 ? -21.453 2.15 -15.422 1 96 143 HIS B C 1
ATOM 3401 O O . HIS B 1 143 ? -21.859 1.533 -16.406 1 96 143 HIS B O 1
ATOM 3407 N N . GLY B 1 144 ? -21.219 1.61 -14.219 1 96.12 144 GLY B N 1
ATOM 3408 C CA . GLY B 1 144 ? -21.453 0.193 -13.992 1 96.12 144 GLY B CA 1
ATOM 3409 C C . GLY B 1 144 ? -22.531 -0.078 -12.969 1 96.12 144 GLY B C 1
ATOM 3410 O O . GLY B 1 144 ? -23.172 0.854 -12.469 1 96.12 144 GLY B O 1
ATOM 3411 N N . ARG B 1 145 ? -22.75 -1.353 -12.695 1 96.19 145 ARG B N 1
ATOM 3412 C CA . ARG B 1 145 ? -23.734 -1.815 -11.727 1 96.19 145 ARG B CA 1
ATOM 3413 C C . ARG B 1 145 ? -23.328 -1.436 -10.305 1 96.19 145 ARG B C 1
ATOM 3415 O O . ARG B 1 145 ? -24.188 -1.066 -9.484 1 96.19 145 ARG B O 1
ATOM 3422 N N . PHE B 1 146 ? -22.047 -1.48 -10.031 1 96.06 146 PHE B N 1
ATOM 3423 C CA . PHE B 1 146 ? -21.578 -1.342 -8.656 1 96.06 146 PHE B CA 1
ATOM 3424 C C . PHE B 1 146 ? -21.016 0.053 -8.414 1 96.06 146 PHE B C 1
ATOM 3426 O O . PHE B 1 146 ? -21 0.538 -7.285 1 96.06 146 PHE B O 1
ATOM 3433 N N . ARG B 1 147 ? -20.453 0.633 -9.461 1 96.31 147 ARG B N 1
ATOM 3434 C CA . ARG B 1 147 ? -19.859 1.963 -9.375 1 96.31 147 ARG B CA 1
ATOM 3435 C C . ARG B 1 147 ? -20.359 2.859 -10.508 1 96.31 147 ARG B C 1
ATOM 3437 O O . ARG B 1 147 ? -20.516 2.406 -11.648 1 96.31 147 ARG B O 1
ATOM 3444 N N . ASP B 1 148 ? -20.594 4.102 -10.102 1 94.5 148 ASP B N 1
ATOM 3445 C CA . ASP B 1 148 ? -20.969 5.145 -11.047 1 94.5 148 ASP B CA 1
ATOM 3446 C C . ASP B 1 148 ? -20.141 6.41 -10.836 1 94.5 148 ASP B C 1
ATOM 3448 O O . ASP B 1 148 ? -20.312 7.121 -9.852 1 94.5 148 ASP B O 1
ATOM 3452 N N . VAL B 1 149 ? -19.203 6.594 -11.727 1 92.81 149 VAL B N 1
ATOM 3453 C CA . VAL B 1 149 ? -18.281 7.711 -11.625 1 92.81 149 VAL B CA 1
ATOM 3454 C C . VAL B 1 149 ? -18.344 8.562 -12.883 1 92.81 149 VAL B C 1
ATOM 3456 O O . VAL B 1 149 ? -18.375 8.039 -14 1 92.81 149 VAL B O 1
ATOM 3459 N N . ASP B 1 150 ? -18.516 9.891 -12.641 1 90.81 150 ASP B N 1
ATOM 3460 C CA . ASP B 1 150 ? -18.609 10.812 -13.773 1 90.81 150 ASP B CA 1
ATOM 3461 C C . ASP B 1 150 ? -17.578 11.93 -13.656 1 90.81 150 ASP B C 1
ATOM 3463 O O . ASP B 1 150 ? -17.641 12.75 -12.742 1 90.81 150 ASP B O 1
ATOM 3467 N N . ASP B 1 151 ? -16.578 11.852 -14.586 1 92.38 151 ASP B N 1
ATOM 3468 C CA . ASP B 1 151 ? -15.672 12.977 -14.781 1 92.38 151 ASP B CA 1
ATOM 3469 C C . ASP B 1 151 ? -14.719 13.117 -13.602 1 92.38 151 ASP B C 1
ATOM 3471 O O . ASP B 1 151 ? -14.578 14.203 -13.031 1 92.38 151 ASP B O 1
ATOM 3475 N N . LEU B 1 152 ? -14.047 12.078 -13.258 1 93.81 152 LEU B N 1
ATOM 3476 C CA . LEU B 1 152 ? -13.117 12.102 -12.125 1 93.81 152 LEU B CA 1
ATOM 3477 C C . LEU B 1 152 ? -11.68 12.25 -12.609 1 93.81 152 LEU B C 1
ATOM 3479 O O . LEU B 1 152 ? -11.219 11.477 -13.453 1 93.81 152 LEU B O 1
ATOM 3483 N N . PRO B 1 153 ? -11.055 13.312 -12.109 1 93.56 153 PRO B N 1
ATOM 3484 C CA . PRO B 1 153 ? -9.617 13.344 -12.367 1 93.56 153 PRO B CA 1
ATOM 3485 C C . PRO B 1 153 ? -8.852 12.289 -11.57 1 93.56 153 PRO B C 1
ATOM 3487 O O . PRO B 1 153 ? -9.047 12.156 -10.359 1 93.56 153 PRO B O 1
ATOM 3490 N N . ILE B 1 154 ? -8.031 11.461 -12.258 1 94.06 154 ILE B N 1
ATOM 3491 C CA . ILE B 1 154 ? -7.219 10.453 -11.594 1 94.06 154 ILE B CA 1
ATOM 3492 C C . ILE B 1 154 ? -5.781 10.531 -12.109 1 94.06 154 ILE B C 1
ATOM 3494 O O . ILE B 1 154 ? -5.531 10.336 -13.305 1 94.06 154 ILE B O 1
ATOM 3498 N N . GLN B 1 155 ? -4.926 10.898 -11.25 1 93.81 155 GLN B N 1
ATOM 3499 C CA . GLN B 1 155 ? -3.488 10.977 -11.484 1 93.81 155 GLN B CA 1
ATOM 3500 C C . GLN B 1 155 ? -2.709 10.477 -10.266 1 93.81 155 GLN B C 1
ATOM 3502 O O . GLN B 1 155 ? -3.201 10.531 -9.141 1 93.81 155 GLN B O 1
ATOM 3507 N N . PRO B 1 156 ? -1.493 10.023 -10.484 1 95.44 156 PRO B N 1
ATOM 3508 C CA . PRO B 1 156 ? -0.791 9.812 -11.758 1 95.44 156 PRO B CA 1
ATOM 3509 C C . PRO B 1 156 ? -1.234 8.531 -12.469 1 95.44 156 PRO B C 1
ATOM 3511 O O . PRO B 1 156 ? -2.023 7.762 -11.914 1 95.44 156 PRO B O 1
ATOM 3514 N N . LYS B 1 157 ? -0.776 8.344 -13.711 1 97.12 157 LYS B N 1
ATOM 3515 C CA . LYS B 1 157 ? -0.967 7.117 -14.477 1 97.12 157 LYS B CA 1
ATOM 3516 C C . LYS B 1 157 ? 0.233 6.184 -14.336 1 97.12 157 LYS B C 1
ATOM 3518 O O . LYS B 1 157 ? 1.329 6.629 -13.984 1 97.12 157 LYS B O 1
ATOM 3523 N N . PRO B 1 158 ? 0.056 4.875 -14.562 1 97.88 158 PRO B N 1
ATOM 3524 C CA . PRO B 1 158 ? 1.2 3.961 -14.531 1 97.88 158 PRO B CA 1
ATOM 3525 C C . PRO B 1 158 ? 2.26 4.305 -15.578 1 97.88 158 PRO B C 1
ATOM 3527 O O . PRO B 1 158 ? 1.964 4.996 -16.562 1 97.88 158 PRO B O 1
ATOM 3530 N N . VAL B 1 159 ? 3.482 3.852 -15.32 1 98.31 159 VAL B N 1
ATOM 3531 C CA . VAL B 1 159 ? 4.574 3.951 -16.281 1 98.31 159 VAL B CA 1
ATOM 3532 C C . VAL B 1 159 ? 4.301 3.033 -17.469 1 98.31 159 VAL B C 1
ATOM 3534 O O . VAL B 1 159 ? 4.41 3.453 -18.625 1 98.31 159 VAL B O 1
ATOM 3537 N N . GLN B 1 160 ? 3.971 1.82 -17.156 1 98.38 160 GLN B N 1
ATOM 3538 C CA . GLN B 1 160 ? 3.709 0.833 -18.203 1 98.38 160 GLN B CA 1
ATOM 3539 C C . GLN B 1 160 ? 2.402 1.135 -18.938 1 98.38 160 GLN B C 1
ATOM 3541 O O . GLN B 1 160 ? 1.417 1.535 -18.312 1 98.38 160 GLN B O 1
ATOM 3546 N N . ARG B 1 161 ? 2.436 0.982 -20.172 1 97.44 161 ARG B N 1
ATOM 3547 C CA . ARG B 1 161 ? 1.25 1.215 -20.984 1 97.44 161 ARG B CA 1
ATOM 3548 C C . ARG B 1 161 ? 0.796 -0.07 -21.672 1 97.44 161 ARG B C 1
ATOM 3550 O O . ARG B 1 161 ? 1.623 -0.865 -22.125 1 97.44 161 ARG B O 1
ATOM 3557 N N . PRO B 1 162 ? -0.47 -0.268 -21.875 1 97.31 162 PRO B N 1
ATOM 3558 C CA . PRO B 1 162 ? -1.573 0.56 -21.375 1 97.31 162 PRO B CA 1
ATOM 3559 C C . PRO B 1 162 ? -1.722 0.5 -19.859 1 97.31 162 PRO B C 1
ATOM 3561 O O . PRO B 1 162 ? -2.357 1.372 -19.266 1 97.31 162 PRO B O 1
ATOM 3564 N N . HIS B 1 163 ? -1.32 -0.422 -19.188 1 98.19 163 HIS B N 1
ATOM 3565 C CA . HIS B 1 163 ? -1.226 -0.674 -17.75 1 98.19 163 HIS B CA 1
ATOM 3566 C C . HIS B 1 163 ? -0.244 -1.802 -17.453 1 98.19 163 HIS B C 1
ATOM 3568 O O . HIS B 1 163 ? 0.268 -2.443 -18.375 1 98.19 163 HIS B O 1
ATOM 3574 N N . PRO B 1 164 ? 0.124 -2.01 -16.125 1 98.69 164 PRO B N 1
ATOM 3575 C CA . PRO B 1 164 ? 0.928 -3.199 -15.844 1 98.69 164 PRO B CA 1
ATOM 3576 C C . PRO B 1 164 ? 0.282 -4.488 -16.344 1 98.69 164 PRO B C 1
ATOM 3578 O O . PRO B 1 164 ? -0.945 -4.609 -16.344 1 98.69 164 PRO B O 1
ATOM 3581 N N . PRO B 1 165 ? 1.142 -5.406 -16.875 1 98.69 165 PRO B N 1
ATOM 3582 C CA . PRO B 1 165 ? 0.564 -6.68 -17.297 1 98.69 165 PRO B CA 1
ATOM 3583 C C . PRO B 1 165 ? -0.326 -7.312 -16.234 1 98.69 165 PRO B C 1
ATOM 3585 O O . PRO B 1 165 ? 0.045 -7.348 -15.062 1 98.69 165 PRO B O 1
ATOM 3588 N N . ILE B 1 166 ? -1.447 -7.758 -16.672 1 98.81 166 ILE B N 1
ATOM 3589 C CA . ILE B 1 166 ? -2.43 -8.344 -15.773 1 98.81 166 ILE B CA 1
ATOM 3590 C C . ILE B 1 166 ? -2.412 -9.867 -15.914 1 98.81 166 ILE B C 1
ATOM 3592 O O . ILE B 1 166 ? -2.754 -10.406 -16.969 1 98.81 166 ILE B O 1
ATOM 3596 N N . TRP B 1 167 ? -2 -10.508 -14.867 1 98.81 167 TRP B N 1
ATOM 3597 C CA . TRP B 1 167 ? -2.006 -11.961 -14.75 1 98.81 167 TRP B CA 1
ATOM 3598 C C . TRP B 1 167 ? -3.273 -12.445 -14.047 1 98.81 167 TRP B C 1
ATOM 3600 O O . TRP B 1 167 ? -3.73 -11.828 -13.086 1 98.81 167 TRP B O 1
ATOM 3610 N N . PHE B 1 168 ? -3.842 -13.523 -14.578 1 98.56 168 PHE B N 1
ATOM 3611 C CA . PHE B 1 168 ? -5.027 -14.078 -13.945 1 98.56 168 PHE B CA 1
ATOM 3612 C C . PHE B 1 168 ? -4.699 -15.391 -13.242 1 98.56 168 PHE B C 1
ATOM 3614 O O . PHE B 1 168 ? -3.936 -16.203 -13.766 1 98.56 168 PHE B O 1
ATOM 3621 N N . GLY B 1 169 ? -5.188 -15.555 -12.047 1 96.19 169 GLY B N 1
ATOM 3622 C CA . GLY B 1 169 ? -5.32 -16.875 -11.438 1 96.19 169 GLY B CA 1
ATOM 3623 C C . GLY B 1 169 ? -6.711 -17.453 -11.578 1 96.19 169 GLY B C 1
ATOM 3624 O O . GLY B 1 169 ? -7.672 -16.719 -11.844 1 96.19 169 GLY B O 1
ATOM 3625 N N . GLY B 1 170 ? -6.828 -18.75 -11.43 1 93.25 170 GLY B N 1
ATOM 3626 C CA . GLY B 1 170 ? -8.109 -19.422 -11.508 1 93.25 170 GLY B CA 1
ATOM 3627 C C . GLY B 1 170 ? -7.992 -20.859 -12.008 1 93.25 170 GLY B C 1
ATOM 3628 O O . GLY B 1 170 ? -6.98 -21.234 -12.602 1 93.25 170 GLY B O 1
ATOM 3629 N N . ARG B 1 171 ? -9.094 -21.609 -11.766 1 92.38 171 ARG B N 1
ATOM 3630 C CA . ARG B 1 171 ? -9.062 -23.016 -12.172 1 92.38 171 ARG B CA 1
ATOM 3631 C C . ARG B 1 171 ? -10.281 -23.359 -13.031 1 92.38 171 ARG B C 1
ATOM 3633 O O . ARG B 1 171 ? -10.172 -24.156 -13.969 1 92.38 171 ARG B O 1
ATOM 3640 N N . ALA B 1 172 ? -11.383 -22.719 -12.695 1 93.56 172 ALA B N 1
ATOM 3641 C CA . ALA B 1 172 ? -12.633 -23.047 -13.375 1 93.56 172 ALA B CA 1
ATOM 3642 C C . ALA B 1 172 ? -12.609 -22.594 -14.828 1 93.56 172 ALA B C 1
ATOM 3644 O O . ALA B 1 172 ? -12.047 -21.531 -15.141 1 93.56 172 ALA B O 1
ATOM 3645 N N . PRO B 1 173 ? -13.25 -23.375 -15.703 1 96.12 173 PRO B N 1
ATOM 3646 C CA . PRO B 1 173 ? -13.266 -23.016 -17.125 1 96.12 173 PRO B CA 1
ATOM 3647 C C . PRO B 1 173 ? -13.742 -21.594 -17.359 1 96.12 173 PRO B C 1
ATOM 3649 O O . PRO B 1 173 ? -13.164 -20.859 -18.172 1 96.12 173 PRO B O 1
ATOM 3652 N N . LYS B 1 174 ? -14.75 -21.172 -16.672 1 95.75 174 LYS B N 1
ATOM 3653 C CA . LYS B 1 174 ? -15.25 -19.812 -16.844 1 95.75 174 LYS B CA 1
ATOM 3654 C C . LYS B 1 174 ? -14.203 -18.781 -16.422 1 95.75 174 LYS B C 1
ATOM 3656 O O . LYS B 1 174 ? -14.125 -17.703 -17 1 95.75 174 LYS B O 1
ATOM 3661 N N . ALA B 1 175 ? -13.461 -19.125 -15.375 1 96.25 175 ALA B N 1
ATOM 3662 C CA . ALA B 1 175 ? -12.383 -18.234 -14.93 1 96.25 175 ALA B CA 1
ATOM 3663 C C . ALA B 1 175 ? -11.281 -18.156 -15.977 1 96.25 175 ALA B C 1
ATOM 3665 O O . ALA B 1 175 ? -10.711 -17.078 -16.203 1 96.25 175 ALA B O 1
ATOM 3666 N N . LEU B 1 176 ? -10.977 -19.266 -16.625 1 98.31 176 LEU B N 1
ATOM 3667 C CA . LEU B 1 176 ? -9.953 -19.297 -17.656 1 98.31 176 LEU B CA 1
ATOM 3668 C C . LEU B 1 176 ? -10.398 -18.5 -18.875 1 98.31 176 LEU B C 1
ATOM 3670 O O . LEU B 1 176 ? -9.594 -17.797 -19.5 1 98.31 176 LEU B O 1
ATOM 3674 N N . ALA B 1 177 ? -11.633 -18.641 -19.203 1 98.31 177 ALA B N 1
ATOM 3675 C CA . ALA B 1 177 ? -12.172 -17.828 -20.312 1 98.31 177 ALA B CA 1
ATOM 3676 C C . ALA B 1 177 ? -12.062 -16.344 -20 1 98.31 177 ALA B C 1
ATOM 3678 O O . ALA B 1 177 ? -11.695 -15.547 -20.875 1 98.31 177 ALA B O 1
ATOM 3679 N N . ARG B 1 178 ? -12.367 -15.969 -18.766 1 97.5 178 ARG B N 1
ATOM 3680 C CA . ARG B 1 178 ? -12.258 -14.586 -18.328 1 97.5 178 ARG B CA 1
ATOM 3681 C C . ARG B 1 178 ? -10.805 -14.109 -18.391 1 97.5 178 ARG B C 1
ATOM 3683 O O . ARG B 1 178 ? -10.547 -12.953 -18.719 1 97.5 178 ARG B O 1
ATOM 3690 N N . ALA B 1 179 ? -9.883 -14.969 -18 1 98.31 179 ALA B N 1
ATOM 3691 C CA . ALA B 1 179 ? -8.461 -14.648 -18.062 1 98.31 179 ALA B CA 1
ATOM 3692 C C . ALA B 1 179 ? -8.047 -14.242 -19.469 1 98.31 179 ALA B C 1
ATOM 3694 O O . ALA B 1 179 ? -7.363 -13.227 -19.656 1 98.31 179 ALA B O 1
ATOM 3695 N N . VAL B 1 180 ? -8.477 -15 -20.422 1 98.62 180 VAL B N 1
ATOM 3696 C CA . VAL B 1 180 ? -8.117 -14.734 -21.812 1 98.62 180 VAL B CA 1
ATOM 3697 C C . VAL B 1 180 ? -8.789 -13.438 -22.281 1 98.62 180 VAL B C 1
ATOM 3699 O O . VAL B 1 180 ? -8.164 -12.625 -22.953 1 98.62 180 VAL B O 1
ATOM 3702 N N . ARG B 1 181 ? -10.008 -13.227 -21.844 1 97.88 181 ARG B N 1
ATOM 3703 C CA . ARG B 1 181 ? -10.797 -12.086 -22.297 1 97.88 181 ARG B CA 1
ATOM 3704 C C . ARG B 1 181 ? -10.234 -10.781 -21.766 1 97.88 181 ARG B C 1
ATOM 3706 O O . ARG B 1 181 ? -10.219 -9.766 -22.453 1 97.88 181 ARG B O 1
ATOM 3713 N N . HIS B 1 182 ? -9.734 -10.828 -20.484 1 97.69 182 HIS B N 1
ATOM 3714 C CA . HIS B 1 182 ? -9.469 -9.562 -19.812 1 97.69 182 HIS B CA 1
ATOM 3715 C C . HIS B 1 182 ? -7.988 -9.438 -19.453 1 97.69 182 HIS B C 1
ATOM 3717 O O . HIS B 1 182 ? -7.527 -8.344 -19.109 1 97.69 182 HIS B O 1
ATOM 3723 N N . GLY B 1 183 ? -7.258 -10.523 -19.531 1 98.06 183 GLY B N 1
ATOM 3724 C CA . GLY B 1 183 ? -5.906 -10.516 -19 1 98.06 183 GLY B CA 1
ATOM 3725 C C . GLY B 1 183 ? -4.836 -10.578 -20.062 1 98.06 183 GLY B C 1
ATOM 3726 O O . GLY B 1 183 ? -5.148 -10.547 -21.266 1 98.06 183 GLY B O 1
ATOM 3727 N N . ASP B 1 184 ? -3.592 -10.539 -19.594 1 98.38 184 ASP B N 1
ATOM 3728 C CA . ASP B 1 184 ? -2.416 -10.594 -20.469 1 98.38 184 ASP B CA 1
ATOM 3729 C C . ASP B 1 184 ? -1.626 -11.875 -20.234 1 98.38 184 ASP B C 1
ATOM 3731 O O . ASP B 1 184 ? -0.751 -12.227 -21.031 1 98.38 184 ASP B O 1
ATOM 3735 N N . ALA B 1 185 ? -1.93 -12.531 -19.203 1 98.75 185 ALA B N 1
ATOM 3736 C CA . ALA B 1 185 ? -1.179 -13.719 -18.797 1 98.75 185 ALA B CA 1
ATOM 3737 C C . ALA B 1 185 ? -1.974 -14.547 -17.797 1 98.75 185 ALA B C 1
ATOM 3739 O O . ALA B 1 185 ? -3.018 -14.109 -17.297 1 98.75 185 ALA B O 1
ATOM 3740 N N . PHE B 1 186 ? -1.525 -15.75 -17.594 1 98.75 186 PHE B N 1
ATOM 3741 C CA . PHE B 1 186 ? -2.107 -16.672 -16.641 1 98.75 186 PHE B CA 1
ATOM 3742 C C . PHE B 1 186 ? -1.026 -17.297 -15.758 1 98.75 186 PHE B C 1
ATOM 3744 O O . PHE B 1 186 ? 0.054 -17.641 -16.234 1 98.75 186 PHE B O 1
ATOM 3751 N N . LEU B 1 187 ? -1.332 -17.375 -14.453 1 98.62 187 LEU B N 1
ATOM 3752 C CA . LEU B 1 187 ? -0.431 -18.078 -13.539 1 98.62 187 LEU B CA 1
ATOM 3753 C C . LEU B 1 187 ? -1.158 -19.188 -12.805 1 98.62 187 LEU B C 1
ATOM 3755 O O . LEU B 1 187 ? -2.008 -18.938 -11.953 1 98.62 187 LEU B O 1
ATOM 3759 N N . GLY B 1 188 ? -0.795 -20.391 -13.125 1 97.69 188 GLY B N 1
ATOM 3760 C CA . GLY B 1 188 ? -1.331 -21.531 -12.398 1 97.69 188 GLY B CA 1
ATOM 3761 C C . GLY B 1 188 ? -0.923 -21.547 -10.938 1 97.69 188 GLY B C 1
ATOM 3762 O O . GLY B 1 188 ? 0.23 -21.266 -10.609 1 97.69 188 GLY B O 1
ATOM 3763 N N . ALA B 1 189 ? -1.871 -21.953 -10.125 1 94.25 189 ALA B N 1
ATOM 3764 C CA . ALA B 1 189 ? -1.672 -21.938 -8.672 1 94.25 189 ALA B CA 1
ATOM 3765 C C . ALA B 1 189 ? -0.697 -23.016 -8.242 1 94.25 189 ALA B C 1
ATOM 3767 O O . ALA B 1 189 ? -0.633 -24.094 -8.852 1 94.25 189 ALA B O 1
ATOM 3768 N N . GLY B 1 190 ? -0.008 -22.672 -7.117 1 92.38 190 GLY B N 1
ATOM 3769 C CA . GLY B 1 190 ? 0.847 -23.688 -6.52 1 92.38 190 GLY B CA 1
ATOM 3770 C C . GLY B 1 190 ? 0.078 -24.891 -6.004 1 92.38 190 GLY B C 1
ATOM 3771 O O . GLY B 1 190 ? 0.621 -25.984 -5.926 1 92.38 190 GLY B O 1
ATOM 3772 N N . SER B 1 191 ? -1.175 -24.688 -5.727 1 90.38 191 SER B N 1
ATOM 3773 C CA . SER B 1 191 ? -2.018 -25.734 -5.172 1 90.38 191 SER B CA 1
ATOM 3774 C C . SER B 1 191 ? -2.59 -26.625 -6.277 1 90.38 191 SER B C 1
ATOM 3776 O O . SER B 1 191 ? -3.26 -27.625 -5.996 1 90.38 191 SER B O 1
ATOM 3778 N N . SER B 1 192 ? -2.4 -26.297 -7.48 1 92.12 192 SER B N 1
ATOM 3779 C CA . SER B 1 192 ? -2.85 -27.109 -8.609 1 92.12 192 SER B CA 1
ATOM 3780 C C . SER B 1 192 ? -1.792 -28.141 -9.016 1 92.12 192 SER B C 1
ATOM 3782 O O . SER B 1 192 ? -0.606 -27.812 -9.094 1 92.12 192 SER B O 1
ATOM 3784 N N . THR B 1 193 ? -2.217 -29.359 -9.258 1 95.12 193 THR B N 1
ATOM 3785 C CA . THR B 1 193 ? -1.288 -30.391 -9.711 1 95.12 193 THR B CA 1
ATOM 3786 C C . THR B 1 193 ? -0.798 -30.094 -11.125 1 95.12 193 THR B C 1
ATOM 3788 O O . THR B 1 193 ? -1.4 -29.281 -11.836 1 95.12 193 THR B O 1
ATOM 3791 N N . THR B 1 194 ? 0.276 -30.734 -11.516 1 96.88 194 THR B N 1
ATOM 3792 C CA . THR B 1 194 ? 0.775 -30.578 -12.875 1 96.88 194 THR B CA 1
ATOM 3793 C C . THR B 1 194 ? -0.269 -31.047 -13.891 1 96.88 194 THR B C 1
ATOM 3795 O O . THR B 1 194 ? -0.438 -30.422 -14.938 1 96.88 194 THR B O 1
ATOM 3798 N N . ALA B 1 195 ? -0.969 -32.094 -13.586 1 96.75 195 ALA B N 1
ATOM 3799 C CA . ALA B 1 195 ? -2.018 -32.594 -14.469 1 96.75 195 ALA B CA 1
ATOM 3800 C C . ALA B 1 195 ? -3.143 -31.578 -14.617 1 96.75 195 ALA B C 1
ATOM 3802 O O . ALA B 1 195 ? -3.613 -31.328 -15.734 1 96.75 195 ALA B O 1
ATOM 3803 N N . ASP B 1 196 ? -3.602 -31.016 -13.516 1 96.44 196 ASP B N 1
ATOM 3804 C CA . ASP B 1 196 ? -4.629 -29.984 -13.562 1 96.44 196 ASP B CA 1
ATOM 3805 C C . ASP B 1 196 ? -4.148 -28.766 -14.344 1 96.44 196 ASP B C 1
ATOM 3807 O O . ASP B 1 196 ? -4.922 -28.156 -15.086 1 96.44 196 ASP B O 1
ATOM 3811 N N . PHE B 1 197 ? -2.883 -28.453 -14.141 1 97.94 197 PHE B N 1
ATOM 3812 C CA . PHE B 1 197 ? -2.297 -27.344 -14.875 1 97.94 197 PHE B CA 1
ATOM 3813 C C . PHE B 1 197 ? -2.301 -27.625 -16.375 1 97.94 197 PHE B C 1
ATOM 3815 O O . PHE B 1 197 ? -2.648 -26.75 -17.172 1 97.94 197 PHE B O 1
ATOM 3822 N N . ALA B 1 198 ? -1.966 -28.797 -16.766 1 98.5 198 ALA B N 1
ATOM 3823 C CA . ALA B 1 198 ? -1.992 -29.188 -18.172 1 98.5 198 ALA B CA 1
ATOM 3824 C C . ALA B 1 198 ? -3.395 -29.031 -18.75 1 98.5 198 ALA B C 1
ATOM 3826 O O . ALA B 1 198 ? -3.553 -28.578 -19.891 1 98.5 198 ALA B O 1
ATOM 3827 N N . THR B 1 199 ? -4.352 -29.422 -18.016 1 98.38 199 THR B N 1
ATOM 3828 C CA . THR B 1 199 ? -5.738 -29.25 -18.422 1 98.38 199 THR B CA 1
ATOM 3829 C C . THR B 1 199 ? -6.082 -27.781 -18.609 1 98.38 199 THR B C 1
ATOM 3831 O O . THR B 1 199 ? -6.727 -27.391 -19.578 1 98.38 199 THR B O 1
ATOM 3834 N N . ALA B 1 200 ? -5.641 -26.953 -17.656 1 98.62 200 ALA B N 1
ATOM 3835 C CA . ALA B 1 200 ? -5.867 -25.516 -17.75 1 98.62 200 ALA B CA 1
ATOM 3836 C C . ALA B 1 200 ? -5.215 -24.938 -19 1 98.62 200 ALA B C 1
ATOM 3838 O O . ALA B 1 200 ? -5.812 -24.109 -19.688 1 98.62 200 ALA B O 1
ATOM 3839 N N . VAL B 1 201 ? -3.994 -25.406 -19.297 1 98.69 201 VAL B N 1
ATOM 3840 C CA . VAL B 1 201 ? -3.264 -24.922 -20.469 1 98.69 201 VAL B CA 1
ATOM 3841 C C . VAL B 1 201 ? -4.051 -25.234 -21.734 1 98.69 201 VAL B C 1
ATOM 3843 O O . VAL B 1 201 ? -4.191 -24.391 -22.609 1 98.69 201 VAL B O 1
ATOM 3846 N N . THR B 1 202 ? -4.535 -26.438 -21.797 1 98.56 202 THR B N 1
ATOM 3847 C CA . THR B 1 202 ? -5.34 -26.844 -22.938 1 98.56 202 THR B CA 1
ATOM 3848 C C . THR B 1 202 ? -6.559 -25.922 -23.094 1 98.56 202 THR B C 1
ATOM 3850 O O . THR B 1 202 ? -6.852 -25.453 -24.188 1 98.56 202 THR B O 1
ATOM 3853 N N . THR B 1 203 ? -7.23 -25.672 -22 1 98.69 203 THR B N 1
ATOM 3854 C CA . THR B 1 203 ? -8.406 -24.812 -22 1 98.69 203 THR B CA 1
ATOM 3855 C C . THR B 1 203 ? -8.031 -23.391 -22.422 1 98.69 203 THR B C 1
ATOM 3857 O O . THR B 1 203 ? -8.734 -22.766 -23.203 1 98.69 203 THR B O 1
ATOM 3860 N N . LEU B 1 204 ? -6.93 -22.875 -21.922 1 98.81 204 LEU B N 1
ATOM 3861 C CA . LEU B 1 204 ? -6.473 -21.531 -22.234 1 98.81 204 LEU B CA 1
ATOM 3862 C C . LEU B 1 204 ? -6.18 -21.391 -23.734 1 98.81 204 LEU B C 1
ATOM 3864 O O . LEU B 1 204 ? -6.582 -20.406 -24.359 1 98.81 204 LEU B O 1
ATOM 3868 N N . ARG B 1 205 ? -5.477 -22.391 -24.281 1 98.5 205 ARG B N 1
ATOM 3869 C CA . ARG B 1 205 ? -5.156 -22.375 -25.703 1 98.5 205 ARG B CA 1
ATOM 3870 C C . ARG B 1 205 ? -6.422 -22.406 -26.547 1 98.5 205 ARG B C 1
ATOM 3872 O O . ARG B 1 205 ? -6.52 -21.703 -27.562 1 98.5 205 ARG B O 1
ATOM 3879 N N . HIS B 1 206 ? -7.324 -23.203 -26.109 1 98.5 206 HIS B N 1
ATOM 3880 C CA . HIS B 1 206 ? -8.617 -23.234 -26.797 1 98.5 206 HIS B CA 1
ATOM 3881 C C . HIS B 1 206 ? -9.305 -21.875 -26.734 1 98.5 206 HIS B C 1
ATOM 3883 O O . HIS B 1 206 ? -9.797 -21.391 -27.75 1 98.5 206 HIS B O 1
ATOM 3889 N N . GLU B 1 207 ? -9.344 -21.266 -25.562 1 98.69 207 GLU B N 1
ATOM 3890 C CA . GLU B 1 207 ? -9.992 -19.984 -25.375 1 98.69 207 GLU B CA 1
ATOM 3891 C C . GLU B 1 207 ? -9.289 -18.891 -26.172 1 98.69 207 GLU B C 1
ATOM 3893 O O . GLU B 1 207 ? -9.93 -17.984 -26.719 1 98.69 207 GLU B O 1
ATOM 3898 N N . LEU B 1 208 ? -7.957 -18.922 -26.234 1 98.69 208 LEU B N 1
ATOM 3899 C CA . LEU B 1 208 ? -7.203 -17.969 -27.031 1 98.69 208 LEU B CA 1
ATOM 3900 C C . LEU B 1 208 ? -7.621 -18.016 -28.5 1 98.69 208 LEU B C 1
ATOM 3902 O O . LEU B 1 208 ? -7.844 -16.984 -29.125 1 98.69 208 LEU B O 1
ATOM 3906 N N . ALA B 1 209 ? -7.723 -19.219 -28.984 1 98.56 209 ALA B N 1
ATOM 3907 C CA . ALA B 1 209 ? -8.148 -19.406 -30.359 1 98.56 209 ALA B CA 1
ATOM 3908 C C . ALA B 1 209 ? -9.586 -18.938 -30.562 1 98.56 209 ALA B C 1
ATOM 3910 O O . ALA B 1 209 ? -9.875 -18.188 -31.5 1 98.56 209 ALA B O 1
ATOM 3911 N N . GLU B 1 210 ? -10.477 -19.297 -29.703 1 98.44 210 GLU B N 1
ATOM 3912 C CA . GLU B 1 210 ? -11.898 -18.984 -29.812 1 98.44 210 GLU B CA 1
ATOM 3913 C C . GLU B 1 210 ? -12.133 -17.484 -29.75 1 98.44 210 GLU B C 1
ATOM 3915 O O . GLU B 1 210 ? -13.023 -16.969 -30.422 1 98.44 210 GLU B O 1
ATOM 3920 N N . GLN B 1 211 ? -11.344 -16.828 -28.984 1 98.31 211 GLN B N 1
ATOM 3921 C CA . GLN B 1 211 ? -11.547 -15.391 -28.766 1 98.31 211 GLN B CA 1
ATOM 3922 C C . GLN B 1 211 ? -10.672 -14.562 -29.688 1 98.31 211 GLN B C 1
ATOM 3924 O O . GLN B 1 211 ? -10.664 -13.336 -29.625 1 98.31 211 GLN B O 1
ATOM 3929 N N . GLY B 1 212 ? -9.922 -15.18 -30.484 1 98.38 212 GLY B N 1
ATOM 3930 C CA . GLY B 1 212 ? -9.102 -14.508 -31.484 1 98.38 212 GLY B CA 1
ATOM 3931 C C . GLY B 1 212 ? -7.93 -13.75 -30.891 1 98.38 212 GLY B C 1
ATOM 3932 O O . GLY B 1 212 ? -7.551 -12.688 -31.391 1 98.38 212 GLY B O 1
ATOM 3933 N N . ARG B 1 213 ? -7.422 -14.242 -29.797 1 97.88 213 ARG B N 1
ATOM 3934 C CA . ARG B 1 213 ? -6.281 -13.625 -29.125 1 97.88 213 ARG B CA 1
ATOM 3935 C C . ARG B 1 213 ? -4.969 -14.219 -29.609 1 97.88 213 ARG B C 1
ATOM 3937 O O . ARG B 1 213 ? -4.875 -15.43 -29.844 1 97.88 213 ARG B O 1
ATOM 3944 N N . ASP B 1 214 ? -3.957 -13.391 -29.781 1 97.31 214 ASP B N 1
ATOM 3945 C CA . ASP B 1 214 ? -2.625 -13.852 -30.172 1 97.31 214 ASP B CA 1
ATOM 3946 C C . ASP B 1 214 ? -1.939 -14.578 -29.016 1 97.31 214 ASP B C 1
ATOM 3948 O O . ASP B 1 214 ? -1.651 -13.984 -27.969 1 97.31 214 ASP B O 1
ATOM 3952 N N . PRO B 1 215 ? -1.622 -15.844 -29.188 1 96.62 215 PRO B N 1
ATOM 3953 C CA . PRO B 1 215 ? -0.966 -16.594 -28.109 1 96.62 215 PRO B CA 1
ATOM 3954 C C . PRO B 1 215 ? 0.376 -15.992 -27.703 1 96.62 215 PRO B C 1
ATOM 3956 O O . PRO B 1 215 ? 0.793 -16.125 -26.547 1 96.62 215 PRO B O 1
ATOM 3959 N N . ALA B 1 216 ? 1.022 -15.352 -28.578 1 95.56 216 ALA B N 1
ATOM 3960 C CA . ALA B 1 216 ? 2.324 -14.758 -28.297 1 95.56 216 ALA B CA 1
ATOM 3961 C C . ALA B 1 216 ? 2.195 -13.617 -27.281 1 95.56 216 ALA B C 1
ATOM 3963 O O . ALA B 1 216 ? 3.166 -13.258 -26.625 1 95.56 216 ALA B O 1
ATOM 3964 N N . GLY B 1 217 ? 1.027 -13.062 -27.188 1 95.94 217 GLY B N 1
ATOM 3965 C CA . GLY B 1 217 ? 0.79 -11.953 -26.281 1 95.94 217 GLY B CA 1
ATOM 3966 C C . GLY B 1 217 ? 0.182 -12.383 -24.953 1 95.94 217 GLY B C 1
ATOM 3967 O O . GLY B 1 217 ? -0.244 -11.547 -24.156 1 95.94 217 GLY B O 1
ATOM 3968 N N . PHE B 1 218 ? 0.119 -13.664 -24.719 1 98.25 218 PHE B N 1
ATOM 3969 C CA . PHE B 1 218 ? -0.492 -14.219 -23.516 1 98.25 218 PHE B CA 1
ATOM 3970 C C . PHE B 1 218 ? 0.418 -15.266 -22.891 1 98.25 218 PHE B C 1
ATOM 3972 O O . PHE B 1 218 ? 0.391 -16.438 -23.266 1 98.25 218 PHE B O 1
ATOM 3979 N N . THR B 1 219 ? 1.077 -14.883 -21.828 1 98.31 219 THR B N 1
ATOM 3980 C CA . THR B 1 219 ? 2.059 -15.758 -21.203 1 98.31 219 THR B CA 1
ATOM 3981 C C . THR B 1 219 ? 1.384 -16.703 -20.203 1 98.31 219 THR B C 1
ATOM 3983 O O . THR B 1 219 ? 0.515 -16.281 -19.438 1 98.31 219 THR B O 1
ATOM 3986 N N . ILE B 1 220 ? 1.761 -17.922 -20.25 1 98.69 220 ILE B N 1
ATOM 3987 C CA . ILE B 1 220 ? 1.265 -18.938 -19.312 1 98.69 220 ILE B CA 1
ATOM 3988 C C . ILE B 1 220 ? 2.389 -19.359 -18.375 1 98.69 220 ILE B C 1
ATOM 3990 O O . ILE B 1 220 ? 3.436 -19.844 -18.828 1 98.69 220 ILE B O 1
ATOM 3994 N N . GLY B 1 221 ? 2.174 -19.156 -17.062 1 98.62 221 GLY B N 1
ATOM 3995 C CA . GLY B 1 221 ? 3.154 -19.547 -16.062 1 98.62 221 GLY B CA 1
ATOM 3996 C C . GLY B 1 221 ? 2.576 -20.453 -15 1 98.62 221 GLY B C 1
ATOM 3997 O O . GLY B 1 221 ? 1.378 -20.75 -15 1 98.62 221 GLY B O 1
ATOM 3998 N N . LYS B 1 222 ? 3.441 -20.969 -14.148 1 98.56 222 LYS B N 1
ATOM 3999 C CA . LYS B 1 222 ? 3.051 -21.859 -13.055 1 98.56 222 LYS B CA 1
ATOM 4000 C C . LYS B 1 222 ? 3.896 -21.609 -11.812 1 98.56 222 LYS B C 1
ATOM 4002 O O . LYS B 1 222 ? 5.125 -21.547 -11.891 1 98.56 222 LYS B O 1
ATOM 4007 N N . ARG B 1 223 ? 3.186 -21.359 -10.711 1 98.31 223 ARG B N 1
ATOM 4008 C CA . ARG B 1 223 ? 3.881 -21.406 -9.422 1 98.31 223 ARG B CA 1
ATOM 4009 C C . ARG B 1 223 ? 4.145 -22.844 -8.992 1 98.31 223 ARG B C 1
ATOM 4011 O O . ARG B 1 223 ? 3.268 -23.703 -9.102 1 98.31 223 ARG B O 1
ATOM 4018 N N . VAL B 1 224 ? 5.301 -23.109 -8.492 1 98.12 224 VAL B N 1
ATOM 4019 C CA . VAL B 1 224 ? 5.648 -24.438 -8 1 98.12 224 VAL B CA 1
ATOM 4020 C C . VAL B 1 224 ? 6.242 -24.328 -6.598 1 98.12 224 VAL B C 1
ATOM 4022 O O . VAL B 1 224 ? 7.293 -23.703 -6.41 1 98.12 224 VAL B O 1
ATOM 4025 N N . TYR B 1 225 ? 5.562 -24.906 -5.633 1 97.69 225 TYR B N 1
ATOM 4026 C CA . TYR B 1 225 ? 6.164 -25.078 -4.312 1 97.69 225 TYR B CA 1
ATOM 4027 C C . TYR B 1 225 ? 7.227 -26.172 -4.336 1 97.69 225 TYR B C 1
ATOM 4029 O O . TYR B 1 225 ? 7.008 -27.25 -4.906 1 97.69 225 TYR B O 1
ATOM 4037 N N . LEU B 1 226 ? 8.352 -25.828 -3.73 1 97.94 226 LEU B N 1
ATOM 4038 C CA . LEU B 1 226 ? 9.391 -26.828 -3.885 1 97.94 226 LEU B CA 1
ATOM 4039 C C . LEU B 1 226 ? 10.391 -26.766 -2.734 1 97.94 226 LEU B C 1
ATOM 4041 O O . LEU B 1 226 ? 10.375 -25.812 -1.947 1 97.94 226 LEU B O 1
ATOM 4045 N N . MET B 1 227 ? 11.172 -27.812 -2.598 1 98.44 227 MET B N 1
ATOM 4046 C CA . MET B 1 227 ? 12.266 -27.953 -1.641 1 98.44 227 MET B CA 1
ATOM 4047 C C . MET B 1 227 ? 13.367 -28.859 -2.197 1 98.44 227 MET B C 1
ATOM 4049 O O . MET B 1 227 ? 13.109 -30 -2.574 1 98.44 227 MET B O 1
ATOM 4053 N N . VAL B 1 228 ? 14.586 -28.266 -2.295 1 98.62 228 VAL B N 1
ATOM 4054 C CA . VAL B 1 228 ? 15.742 -29.047 -2.715 1 98.62 228 VAL B CA 1
ATOM 4055 C C . VAL B 1 228 ? 16.531 -29.5 -1.49 1 98.62 228 VAL B C 1
ATOM 4057 O O . VAL B 1 228 ? 16.844 -28.688 -0.613 1 98.62 228 VAL B O 1
ATOM 4060 N N . ASP B 1 229 ? 16.766 -30.75 -1.38 1 98.44 229 ASP B N 1
ATOM 4061 C CA . ASP B 1 229 ? 17.641 -31.312 -0.361 1 98.44 229 ASP B CA 1
ATOM 4062 C C . ASP B 1 229 ? 18.375 -32.562 -0.892 1 98.44 229 ASP B C 1
ATOM 4064 O O . ASP B 1 229 ? 17.859 -33.25 -1.783 1 98.44 229 ASP B O 1
ATOM 4068 N N . ASP B 1 230 ? 19.609 -32.812 -0.394 1 98.25 230 ASP B N 1
ATOM 4069 C CA . ASP B 1 230 ? 20.359 -33.969 -0.827 1 98.25 230 ASP B CA 1
ATOM 4070 C C . ASP B 1 230 ? 19.719 -35.281 -0.315 1 98.25 230 ASP B C 1
ATOM 4072 O O . ASP B 1 230 ? 19.938 -36.344 -0.869 1 98.25 230 ASP B O 1
ATOM 4076 N N . ASP B 1 231 ? 18.969 -35.156 0.702 1 98.31 231 ASP B N 1
ATOM 4077 C CA . ASP B 1 231 ? 18.156 -36.25 1.233 1 98.31 231 ASP B CA 1
ATOM 4078 C C . ASP B 1 231 ? 16.688 -36.094 0.841 1 98.31 231 ASP B C 1
ATOM 4080 O O . ASP B 1 231 ? 16 -35.188 1.348 1 98.31 231 ASP B O 1
ATOM 4084 N N . PRO B 1 232 ? 16.156 -37 -0.006 1 96.94 232 PRO B N 1
ATOM 4085 C CA . PRO B 1 232 ? 14.789 -36.844 -0.497 1 96.94 232 PRO B CA 1
ATOM 4086 C C . PRO B 1 232 ? 13.75 -36.875 0.624 1 96.94 232 PRO B C 1
ATOM 4088 O O . PRO B 1 232 ? 12.719 -36.219 0.538 1 96.94 232 PRO B O 1
ATOM 4091 N N . GLU B 1 233 ? 14.008 -37.625 1.648 1 97.12 233 GLU B N 1
ATOM 4092 C CA . GLU B 1 233 ? 13.07 -37.719 2.764 1 97.12 233 GLU B CA 1
ATOM 4093 C C . GLU B 1 233 ? 13.016 -36.375 3.533 1 97.12 233 GLU B C 1
ATOM 4095 O O . GLU B 1 233 ? 11.938 -35.938 3.924 1 97.12 233 GLU B O 1
ATOM 4100 N N . ARG B 1 234 ? 14.148 -35.812 3.727 1 97.56 234 ARG B N 1
ATOM 4101 C CA . ARG B 1 234 ? 14.195 -34.5 4.387 1 97.56 234 ARG B CA 1
ATOM 4102 C C . ARG B 1 234 ? 13.508 -33.438 3.547 1 97.56 234 ARG B C 1
ATOM 4104 O O . ARG B 1 234 ? 12.812 -32.562 4.078 1 97.56 234 ARG B O 1
ATOM 4111 N N . ALA B 1 235 ? 13.742 -33.469 2.244 1 97.56 235 ALA B N 1
ATOM 4112 C CA . ALA B 1 235 ? 13.086 -32.531 1.344 1 97.56 235 ALA B CA 1
ATOM 4113 C C . ALA B 1 235 ? 11.562 -32.625 1.485 1 97.56 235 ALA B C 1
ATOM 4115 O O . ALA B 1 235 ? 10.891 -31.578 1.571 1 97.56 235 ALA B O 1
ATOM 4116 N N . ARG B 1 236 ? 11.086 -33.844 1.529 1 95.44 236 ARG B N 1
ATOM 4117 C CA . ARG B 1 236 ? 9.648 -34.062 1.629 1 95.44 236 ARG B CA 1
ATOM 4118 C C . ARG B 1 236 ? 9.102 -33.531 2.955 1 95.44 236 ARG B C 1
ATOM 4120 O O . ARG B 1 236 ? 8.055 -32.875 2.988 1 95.44 236 ARG B O 1
ATOM 4127 N N . GLU B 1 237 ? 9.844 -33.781 3.988 1 95.5 237 GLU B N 1
ATOM 4128 C CA . GLU B 1 237 ? 9.422 -33.312 5.305 1 95.5 237 GLU B CA 1
ATOM 4129 C C . GLU B 1 237 ? 9.391 -31.781 5.359 1 95.5 237 GLU B C 1
ATOM 4131 O O . GLU B 1 237 ? 8.43 -31.188 5.859 1 95.5 237 GLU B O 1
ATOM 4136 N N . ARG B 1 238 ? 10.383 -31.188 4.816 1 95.69 238 ARG B N 1
ATOM 4137 C CA . ARG B 1 238 ? 10.516 -29.734 4.871 1 95.69 238 ARG B CA 1
ATOM 4138 C C . ARG B 1 238 ? 9.453 -29.062 4.02 1 95.69 238 ARG B C 1
ATOM 4140 O O . ARG B 1 238 ? 8.883 -28.047 4.426 1 95.69 238 ARG B O 1
ATOM 4147 N N . VAL B 1 239 ? 9.203 -29.594 2.854 1 95.94 239 VAL B N 1
ATOM 4148 C CA . VAL B 1 239 ? 8.242 -28.953 1.964 1 95.94 239 VAL B CA 1
ATOM 4149 C C . VAL B 1 239 ? 6.84 -29.047 2.561 1 95.94 239 VAL B C 1
ATOM 4151 O O . VAL B 1 239 ? 6.047 -28.109 2.463 1 95.94 239 VAL B O 1
ATOM 4154 N N . LEU B 1 240 ? 6.555 -30.188 3.176 1 93.75 240 LEU B N 1
ATOM 4155 C CA . LEU B 1 240 ? 5.242 -30.375 3.793 1 93.75 240 LEU B CA 1
ATOM 4156 C C . LEU B 1 240 ? 5.066 -29.438 4.98 1 93.75 240 LEU B C 1
ATOM 4158 O O . LEU B 1 240 ? 3.984 -28.875 5.18 1 93.75 240 LEU B O 1
ATOM 4162 N N . ALA B 1 241 ? 6.117 -29.281 5.75 1 92.5 241 ALA B N 1
ATOM 4163 C CA . ALA B 1 241 ? 6.074 -28.328 6.855 1 92.5 241 ALA B CA 1
ATOM 4164 C C . ALA B 1 241 ? 5.801 -26.922 6.355 1 92.5 241 ALA B C 1
ATOM 4166 O O . ALA B 1 241 ? 5.008 -26.188 6.949 1 92.5 241 ALA B O 1
ATOM 4167 N N . GLY B 1 242 ? 6.449 -26.547 5.293 1 92.5 242 GLY B N 1
ATOM 4168 C CA . GLY B 1 242 ? 6.242 -25.25 4.699 1 92.5 242 GLY B CA 1
ATOM 4169 C C . GLY B 1 242 ? 4.832 -25.047 4.176 1 92.5 242 GLY B C 1
ATOM 4170 O O . GLY B 1 242 ? 4.223 -24 4.402 1 92.5 242 GLY B O 1
ATOM 4171 N N . LEU B 1 243 ? 4.309 -26.031 3.51 1 91.25 243 LEU B N 1
ATOM 4172 C CA . LEU B 1 243 ? 2.967 -25.953 2.947 1 91.25 243 LEU B CA 1
ATOM 4173 C C . LEU B 1 243 ? 1.919 -25.859 4.051 1 91.25 243 LEU B C 1
ATOM 4175 O O . LEU B 1 243 ? 0.911 -25.172 3.898 1 91.25 243 LEU B O 1
ATOM 4179 N N . ARG B 1 244 ? 2.18 -26.547 5.105 1 86.44 244 ARG B N 1
ATOM 4180 C CA . ARG B 1 244 ? 1.269 -26.469 6.246 1 86.44 244 ARG B CA 1
ATOM 4181 C C . ARG B 1 244 ? 1.227 -25.062 6.828 1 86.44 244 ARG B C 1
ATOM 4183 O O . ARG B 1 244 ? 0.181 -24.609 7.301 1 86.44 244 ARG B O 1
ATOM 4190 N N . SER B 1 245 ? 2.32 -24.438 6.766 1 82.06 245 SER B N 1
ATOM 4191 C CA . SER B 1 245 ? 2.381 -23.062 7.254 1 82.06 245 SER B CA 1
ATOM 4192 C C . SER B 1 245 ? 1.578 -22.109 6.359 1 82.06 245 SER B C 1
ATOM 4194 O O . SER B 1 245 ? 1.066 -21.094 6.824 1 82.06 245 SER B O 1
ATOM 4196 N N . ILE B 1 246 ? 1.458 -22.453 5.156 1 81.19 246 ILE B N 1
ATOM 4197 C CA . ILE B 1 246 ? 0.772 -21.609 4.18 1 81.19 246 ILE B CA 1
ATOM 4198 C C . ILE B 1 246 ? -0.708 -21.984 4.129 1 81.19 246 ILE B C 1
ATOM 4200 O O . ILE B 1 246 ? -1.575 -21.109 4.156 1 81.19 246 ILE B O 1
ATOM 4204 N N . TYR B 1 247 ? -0.998 -23.25 4.117 1 79.19 247 TYR B N 1
ATOM 4205 C CA . TYR B 1 247 ? -2.354 -23.703 3.826 1 79.19 247 TYR B CA 1
ATOM 4206 C C . TYR B 1 247 ? -3.014 -24.281 5.07 1 79.19 247 TYR B C 1
ATOM 4208 O O . TYR B 1 247 ? -4.211 -24.594 5.059 1 79.19 247 TYR B O 1
ATOM 4216 N N . GLY B 1 248 ? -2.273 -24.312 6.062 1 76.88 248 GLY B N 1
ATOM 4217 C CA . GLY B 1 248 ? -2.805 -25.047 7.203 1 76.88 248 GLY B CA 1
ATOM 4218 C C . GLY B 1 248 ? -2.918 -26.547 6.957 1 76.88 248 GLY B C 1
ATOM 4219 O O . GLY B 1 248 ? -1.96 -27.172 6.512 1 76.88 248 GLY B O 1
ATOM 4220 N N . LYS B 1 249 ? -4.094 -27.203 7.363 1 70.62 249 LYS B N 1
ATOM 4221 C CA . LYS B 1 249 ? -4.309 -28.656 7.289 1 70.62 249 LYS B CA 1
ATOM 4222 C C . LYS B 1 249 ? -4.992 -29.031 5.98 1 70.62 249 LYS B C 1
ATOM 4224 O O . LYS B 1 249 ? -5.684 -30.062 5.914 1 70.62 249 LYS B O 1
ATOM 4229 N N . MET B 1 250 ? -4.637 -28.406 4.914 1 68.81 250 MET B N 1
ATOM 4230 C CA . MET B 1 250 ? -5.254 -28.75 3.637 1 68.81 250 MET B CA 1
ATOM 4231 C C . MET B 1 250 ? -4.797 -30.125 3.162 1 68.81 250 MET B C 1
ATOM 4233 O O . MET B 1 250 ? -3.611 -30.453 3.242 1 68.81 250 MET B O 1
ATOM 4237 N N . GLY B 1 251 ? -5.637 -30.984 2.781 1 68.88 251 GLY B N 1
ATOM 4238 C CA . GLY B 1 251 ? -5.309 -32.281 2.252 1 68.88 251 GLY B CA 1
ATOM 4239 C C . GLY B 1 251 ? -4.695 -32.25 0.865 1 68.88 251 GLY B C 1
ATOM 4240 O O . GLY B 1 251 ? -4.902 -31.281 0.125 1 68.88 251 GLY B O 1
ATOM 4241 N N . GLY B 1 252 ? -3.844 -33.094 0.446 1 77.19 252 GLY B N 1
ATOM 4242 C CA . GLY B 1 252 ? -3.338 -33.281 -0.906 1 77.19 252 GLY B CA 1
ATOM 4243 C C . GLY B 1 252 ? -2.139 -32.406 -1.211 1 77.19 252 GLY B C 1
ATOM 4244 O O . GLY B 1 252 ? -1.764 -32.219 -2.373 1 77.19 252 GLY B O 1
ATOM 4245 N N . LEU B 1 253 ? -1.615 -31.859 -0.164 1 77.19 253 LEU B N 1
ATOM 4246 C CA . LEU B 1 253 ? -0.48 -30.969 -0.345 1 77.19 253 LEU B CA 1
ATOM 4247 C C . LEU B 1 253 ? 0.717 -31.719 -0.923 1 77.19 253 LEU B C 1
ATOM 4249 O O . LEU B 1 253 ? 1.529 -31.125 -1.644 1 77.19 253 LEU B O 1
ATOM 4253 N N . ASP B 1 254 ? 0.727 -32.938 -0.699 1 78.88 254 ASP B N 1
ATOM 4254 C CA . ASP B 1 254 ? 1.84 -33.781 -1.177 1 78.88 254 ASP B CA 1
ATOM 4255 C C . ASP B 1 254 ? 1.836 -33.875 -2.701 1 78.88 254 ASP B C 1
ATOM 4257 O O . ASP B 1 254 ? 2.889 -34.031 -3.32 1 78.88 254 ASP B O 1
ATOM 4261 N N . ALA B 1 255 ? 0.711 -33.75 -3.262 1 83.5 255 ALA B N 1
ATOM 4262 C CA . ALA B 1 255 ? 0.566 -33.969 -4.695 1 83.5 255 ALA B CA 1
ATOM 4263 C C . ALA B 1 255 ? 0.958 -32.719 -5.488 1 83.5 255 ALA B C 1
ATOM 4265 O O . ALA B 1 255 ? 1.128 -32.781 -6.711 1 83.5 255 ALA B O 1
ATOM 4266 N N . VAL B 1 256 ? 1.222 -31.688 -4.793 1 88.75 256 VAL B N 1
ATOM 4267 C CA . VAL B 1 256 ? 1.367 -30.453 -5.555 1 88.75 256 VAL B CA 1
ATOM 4268 C C . VAL B 1 256 ? 2.807 -29.953 -5.461 1 88.75 256 VAL B C 1
ATOM 4270 O O . VAL B 1 256 ? 3.264 -29.188 -6.316 1 88.75 256 VAL B O 1
ATOM 4273 N N . ALA B 1 257 ? 3.578 -30.422 -4.508 1 94.12 257 ALA B N 1
ATOM 4274 C CA . ALA B 1 257 ? 4.93 -29.906 -4.309 1 94.12 257 ALA B CA 1
ATOM 4275 C C . ALA B 1 257 ? 5.949 -30.719 -5.102 1 94.12 257 ALA B C 1
ATOM 4277 O O . ALA B 1 257 ? 5.707 -31.891 -5.426 1 94.12 257 ALA B O 1
ATOM 4278 N N . VAL B 1 258 ? 6.977 -30.094 -5.539 1 96.69 258 VAL B N 1
ATOM 4279 C CA . VAL B 1 258 ? 8.148 -30.734 -6.133 1 96.69 258 VAL B CA 1
ATOM 4280 C C . VAL B 1 258 ? 9.305 -30.719 -5.137 1 96.69 258 VAL B C 1
ATOM 4282 O O . VAL B 1 258 ? 9.883 -29.656 -4.863 1 96.69 258 VAL B O 1
ATOM 4285 N N . ALA B 1 259 ? 9.672 -31.922 -4.574 1 97.75 259 ALA B N 1
ATOM 4286 C CA . ALA B 1 259 ? 10.672 -31.953 -3.512 1 97.75 259 ALA B CA 1
ATOM 4287 C C . ALA B 1 259 ? 11.609 -33.156 -3.676 1 97.75 259 ALA B C 1
ATOM 4289 O O . ALA B 1 259 ? 11.188 -34.219 -4.125 1 97.75 259 ALA B O 1
ATOM 4290 N N . GLY B 1 260 ? 12.852 -33.031 -3.342 1 98.31 260 GLY B N 1
ATOM 4291 C CA . GLY B 1 260 ? 13.852 -34.062 -3.383 1 98.31 260 GLY B CA 1
ATOM 4292 C C . GLY B 1 260 ? 15.242 -33.562 -3.725 1 98.31 260 GLY B C 1
ATOM 4293 O O . GLY B 1 260 ? 15.617 -32.469 -3.348 1 98.31 260 GLY B O 1
ATOM 4294 N N . THR B 1 261 ? 16.016 -34.469 -4.32 1 98.5 261 THR B N 1
ATOM 4295 C CA . THR B 1 261 ? 17.344 -34.094 -4.805 1 98.5 261 THR B CA 1
ATOM 4296 C C . THR B 1 261 ? 17.234 -33.125 -5.984 1 98.5 261 THR B C 1
ATOM 4298 O O . THR B 1 261 ? 16.156 -32.938 -6.539 1 98.5 261 THR B O 1
ATOM 4301 N N . PRO B 1 262 ? 18.375 -32.531 -6.332 1 98.44 262 PRO B N 1
ATOM 4302 C CA . PRO B 1 262 ? 18.344 -31.703 -7.535 1 98.44 262 PRO B CA 1
ATOM 4303 C C . PRO B 1 262 ? 17.797 -32.438 -8.75 1 98.44 262 PRO B C 1
ATOM 4305 O O . PRO B 1 262 ? 17.062 -31.844 -9.555 1 98.44 262 PRO B O 1
ATOM 4308 N N . ASP B 1 263 ? 18.109 -33.719 -8.852 1 98.38 263 ASP B N 1
ATOM 4309 C CA . ASP B 1 263 ? 17.594 -34.531 -9.945 1 98.38 263 ASP B CA 1
ATOM 4310 C C . ASP B 1 263 ? 16.062 -34.625 -9.875 1 98.38 263 ASP B C 1
ATOM 4312 O O . ASP B 1 263 ? 15.383 -34.5 -10.898 1 98.38 263 ASP B O 1
ATOM 4316 N N . ASP B 1 264 ? 15.562 -34.812 -8.719 1 98.19 264 ASP B N 1
ATOM 4317 C CA . ASP B 1 264 ? 14.117 -34.938 -8.516 1 98.19 264 ASP B CA 1
ATOM 4318 C C . ASP B 1 264 ? 13.398 -33.656 -8.883 1 98.19 264 ASP B C 1
ATOM 4320 O O . ASP B 1 264 ? 12.391 -33.688 -9.586 1 98.19 264 ASP B O 1
ATOM 4324 N N . VAL B 1 265 ? 13.914 -32.594 -8.391 1 98.62 265 VAL B N 1
ATOM 4325 C CA . VAL B 1 265 ? 13.281 -31.281 -8.609 1 98.62 265 VAL B CA 1
ATOM 4326 C C . VAL B 1 265 ? 13.375 -30.906 -10.094 1 98.62 265 VAL B C 1
ATOM 4328 O O . VAL B 1 265 ? 12.414 -30.391 -10.664 1 98.62 265 VAL B O 1
ATOM 4331 N N . THR B 1 266 ? 14.508 -31.219 -10.711 1 98.69 266 THR B N 1
ATOM 4332 C CA . THR B 1 266 ? 14.656 -30.969 -12.141 1 98.69 266 THR B CA 1
ATOM 4333 C C . THR B 1 266 ? 13.594 -31.734 -12.938 1 98.69 266 THR B C 1
ATOM 4335 O O . THR B 1 266 ? 12.953 -31.172 -13.82 1 98.69 266 THR B O 1
ATOM 4338 N N . ARG B 1 267 ? 13.461 -32.969 -12.625 1 98.25 267 ARG B N 1
ATOM 4339 C CA . ARG B 1 267 ? 12.461 -33.781 -13.305 1 98.25 267 ARG B CA 1
ATOM 4340 C C . ARG B 1 267 ? 11.055 -33.219 -13.109 1 98.25 267 ARG B C 1
ATOM 4342 O O . ARG B 1 267 ? 10.289 -33.094 -14.07 1 98.25 267 ARG B O 1
ATOM 4349 N N . GLY B 1 268 ? 10.727 -32.875 -11.859 1 97.88 268 GLY B N 1
ATOM 4350 C CA . GLY B 1 268 ? 9.414 -32.312 -11.57 1 97.88 268 GLY B CA 1
ATOM 4351 C C . GLY B 1 268 ? 9.148 -31.031 -12.328 1 97.88 268 GLY B C 1
ATOM 4352 O O . GLY B 1 268 ? 8.062 -30.844 -12.883 1 97.88 268 GLY B O 1
ATOM 4353 N N . LEU B 1 269 ? 10.062 -30.125 -12.352 1 98.62 269 LEU B N 1
ATOM 4354 C CA . LEU B 1 269 ? 9.898 -28.859 -13.047 1 98.62 269 LEU B CA 1
ATOM 4355 C C . LEU B 1 269 ? 9.836 -29.062 -14.555 1 98.62 269 LEU B C 1
ATOM 4357 O O . LEU B 1 269 ? 9.117 -28.359 -15.258 1 98.62 269 LEU B O 1
ATOM 4361 N N . ALA B 1 270 ? 10.625 -30.047 -15.062 1 98.62 270 ALA B N 1
ATOM 4362 C CA . ALA B 1 270 ? 10.562 -30.375 -16.484 1 98.62 270 ALA B CA 1
ATOM 4363 C C . ALA B 1 270 ? 9.164 -30.828 -16.875 1 98.62 270 ALA B C 1
ATOM 4365 O O . ALA B 1 270 ? 8.695 -30.516 -17.984 1 98.62 270 ALA B O 1
ATOM 4366 N N . GLU B 1 271 ? 8.531 -31.562 -16.016 1 98.31 271 GLU B N 1
ATOM 4367 C CA . GLU B 1 271 ? 7.16 -32 -16.266 1 98.31 271 GLU B CA 1
ATOM 4368 C C . GLU B 1 271 ? 6.219 -30.797 -16.375 1 98.31 271 GLU B C 1
ATOM 4370 O O . GLU B 1 271 ? 5.309 -30.781 -17.203 1 98.31 271 GLU B O 1
ATOM 4375 N N . VAL B 1 272 ? 6.402 -29.812 -15.5 1 98.38 272 VAL B N 1
ATOM 4376 C CA . VAL B 1 272 ? 5.578 -28.609 -15.516 1 98.38 272 VAL B CA 1
ATOM 4377 C C . VAL B 1 272 ? 5.805 -27.844 -16.812 1 98.38 272 VAL B C 1
ATOM 4379 O O . VAL B 1 272 ? 4.855 -27.344 -17.422 1 98.38 272 VAL B O 1
ATOM 4382 N N . ILE B 1 273 ? 7.031 -27.766 -17.234 1 98.62 273 ILE B N 1
ATOM 4383 C CA . ILE B 1 273 ? 7.371 -27.109 -18.5 1 98.62 273 ILE B CA 1
ATOM 4384 C C . ILE B 1 273 ? 6.711 -27.859 -19.656 1 98.62 273 ILE B C 1
ATOM 4386 O O . ILE B 1 273 ? 6.109 -27.234 -20.531 1 98.62 273 ILE B O 1
ATOM 4390 N N . ALA B 1 274 ? 6.809 -29.156 -19.625 1 98.31 274 ALA B N 1
ATOM 4391 C CA . ALA B 1 274 ? 6.203 -29.984 -20.672 1 98.31 274 ALA B CA 1
ATOM 4392 C C . ALA B 1 274 ? 4.688 -29.812 -20.703 1 98.31 274 ALA B C 1
ATOM 4394 O O . ALA B 1 274 ? 4.066 -29.922 -21.766 1 98.31 274 ALA B O 1
ATOM 4395 N N . ALA B 1 275 ? 4.152 -29.484 -19.531 1 98.31 275 ALA B N 1
ATOM 4396 C CA . ALA B 1 275 ? 2.709 -29.281 -19.422 1 98.31 275 ALA B CA 1
ATOM 4397 C C . ALA B 1 275 ? 2.285 -27.953 -20.031 1 98.31 275 ALA B C 1
ATOM 4399 O O . ALA B 1 275 ? 1.091 -27.703 -20.203 1 98.31 275 ALA B O 1
ATOM 4400 N N . GLY B 1 276 ? 3.227 -27.094 -20.328 1 98.12 276 GLY B N 1
ATOM 4401 C CA . GLY B 1 276 ? 2.881 -25.906 -21.094 1 98.12 276 GLY B CA 1
ATOM 4402 C C . GLY B 1 276 ? 3.33 -24.609 -20.422 1 98.12 276 GLY B C 1
ATOM 4403 O O . GLY B 1 276 ? 3.043 -23.516 -20.922 1 98.12 276 GLY B O 1
ATOM 4404 N N . ALA B 1 277 ? 4.078 -24.703 -19.328 1 98.38 277 ALA B N 1
ATOM 4405 C CA . ALA B 1 277 ? 4.547 -23.484 -18.672 1 98.38 277 ALA B CA 1
ATOM 4406 C C . ALA B 1 277 ? 5.617 -22.781 -19.5 1 98.38 277 ALA B C 1
ATOM 4408 O O . ALA B 1 277 ? 6.566 -23.422 -19.969 1 98.38 277 ALA B O 1
ATOM 4409 N N . GLN B 1 278 ? 5.395 -21.531 -19.672 1 97.94 278 GLN B N 1
ATOM 4410 C CA . GLN B 1 278 ? 6.379 -20.703 -20.359 1 97.94 278 GLN B CA 1
ATOM 4411 C C . GLN B 1 278 ? 7.273 -19.953 -19.375 1 97.94 278 GLN B C 1
ATOM 4413 O O . GLN B 1 278 ? 8.336 -19.453 -19.734 1 97.94 278 GLN B O 1
ATOM 4418 N N . THR B 1 279 ? 6.836 -19.828 -18.203 1 98.06 279 THR B N 1
ATOM 4419 C CA . THR B 1 279 ? 7.59 -19.281 -17.078 1 98.06 279 THR B CA 1
ATOM 4420 C C . THR B 1 279 ? 7.234 -20 -15.781 1 98.06 279 THR B C 1
ATOM 4422 O O . THR B 1 279 ? 6.105 -20.469 -15.617 1 98.06 279 THR B O 1
ATOM 4425 N N . LEU B 1 280 ? 8.258 -20.172 -14.93 1 98.69 280 LEU B N 1
ATOM 4426 C CA . LEU B 1 280 ? 8.062 -20.812 -13.633 1 98.69 280 LEU B CA 1
ATOM 4427 C C . LEU B 1 280 ? 8.281 -19.812 -12.5 1 98.69 280 LEU B C 1
ATOM 4429 O O . LEU B 1 280 ? 9.273 -19.078 -12.5 1 98.69 280 LEU B O 1
ATOM 4433 N N . LEU B 1 281 ? 7.34 -19.734 -11.617 1 98.81 281 LEU B N 1
ATOM 4434 C CA . LEU B 1 281 ? 7.543 -19.094 -10.32 1 98.81 281 LEU B CA 1
ATOM 4435 C C . LEU B 1 281 ? 7.965 -20.125 -9.266 1 98.81 281 LEU B C 1
ATOM 4437 O O . LEU B 1 281 ? 7.129 -20.875 -8.75 1 98.81 281 LEU B O 1
ATOM 4441 N N . LEU B 1 282 ? 9.258 -20.141 -9.047 1 98.88 282 LEU B N 1
ATOM 4442 C CA . LEU B 1 282 ? 9.805 -21.047 -8.055 1 98.88 282 LEU B CA 1
ATOM 4443 C C . LEU B 1 282 ? 9.562 -20.531 -6.641 1 98.88 282 LEU B C 1
ATOM 4445 O O . LEU B 1 282 ? 9.969 -19.422 -6.309 1 98.88 282 LEU B O 1
ATOM 4449 N N . ASN B 1 283 ? 8.922 -21.359 -5.816 1 98.5 283 ASN B N 1
ATOM 4450 C CA . ASN B 1 283 ? 8.5 -20.922 -4.492 1 98.5 283 ASN B CA 1
ATOM 4451 C C . ASN B 1 283 ? 9.008 -21.859 -3.398 1 98.5 283 ASN B C 1
ATOM 4453 O O . ASN B 1 283 ? 8.25 -22.672 -2.865 1 98.5 283 ASN B O 1
ATOM 4457 N N . PRO B 1 284 ? 10.273 -21.641 -2.986 1 97.88 284 PRO B N 1
ATOM 4458 C CA . PRO B 1 284 ? 10.719 -22.359 -1.796 1 97.88 284 PRO B CA 1
ATOM 4459 C C . PRO B 1 284 ? 9.883 -22.047 -0.559 1 97.88 284 PRO B C 1
ATOM 4461 O O . PRO B 1 284 ? 9.469 -20.891 -0.37 1 97.88 284 PRO B O 1
ATOM 4464 N N . VAL B 1 285 ? 9.633 -23.031 0.251 1 96.12 285 VAL B N 1
ATOM 4465 C CA . VAL B 1 285 ? 8.758 -22.859 1.401 1 96.12 285 VAL B CA 1
ATOM 4466 C C . VAL B 1 285 ? 9.539 -23.078 2.693 1 96.12 285 VAL B C 1
ATOM 4468 O O . VAL B 1 285 ? 9.047 -23.734 3.617 1 96.12 285 VAL B O 1
ATOM 4471 N N . GLY B 1 286 ? 10.75 -22.609 2.662 1 94.12 286 GLY B N 1
ATOM 4472 C CA . GLY B 1 286 ? 11.508 -22.625 3.902 1 94.12 286 GLY B CA 1
ATOM 4473 C C . GLY B 1 286 ? 10.914 -21.719 4.973 1 94.12 286 GLY B C 1
ATOM 4474 O O . GLY B 1 286 ? 10.102 -20.844 4.68 1 94.12 286 GLY B O 1
ATOM 4475 N N . PRO B 1 287 ? 11.344 -21.891 6.219 1 91.44 287 PRO B N 1
ATOM 4476 C CA . PRO B 1 287 ? 10.703 -21.219 7.352 1 91.44 287 PRO B CA 1
ATOM 4477 C C . PRO B 1 287 ? 11.148 -19.766 7.516 1 91.44 287 PRO B C 1
ATOM 4479 O O . PRO B 1 287 ? 10.523 -19.016 8.258 1 91.44 287 PRO B O 1
ATOM 4482 N N . ASP B 1 288 ? 12.273 -19.422 6.91 1 93.81 288 ASP B N 1
ATOM 4483 C CA . ASP B 1 288 ? 12.766 -18.062 7.082 1 93.81 288 ASP B CA 1
ATOM 4484 C C . ASP B 1 288 ? 13.547 -17.609 5.855 1 93.81 288 ASP B C 1
ATOM 4486 O O . ASP B 1 288 ? 13.742 -18.375 4.914 1 93.81 288 ASP B O 1
ATOM 4490 N N . VAL B 1 289 ? 13.93 -16.344 5.863 1 97.06 289 VAL B N 1
ATOM 4491 C CA . VAL B 1 289 ? 14.578 -15.703 4.723 1 97.06 289 VAL B CA 1
ATOM 4492 C C . VAL B 1 289 ? 15.883 -16.422 4.402 1 97.06 289 VAL B C 1
ATOM 4494 O O . VAL B 1 289 ? 16.203 -16.656 3.232 1 97.06 289 VAL B O 1
ATOM 4497 N N . GLY B 1 290 ? 16.656 -16.781 5.465 1 97.25 290 GLY B N 1
ATOM 4498 C CA . GLY B 1 290 ? 17.938 -17.438 5.266 1 97.25 290 GLY B CA 1
ATOM 4499 C C . GLY B 1 290 ? 17.812 -18.781 4.543 1 97.25 290 GLY B C 1
ATOM 4500 O O . GLY B 1 290 ? 18.547 -19.047 3.596 1 97.25 290 GLY B O 1
ATOM 4501 N N . GLN B 1 291 ? 16.922 -19.594 4.934 1 96.94 291 GLN B N 1
ATOM 4502 C CA . GLN B 1 291 ? 16.734 -20.891 4.316 1 96.94 291 GLN B CA 1
ATOM 4503 C C . GLN B 1 291 ? 16.188 -20.766 2.898 1 96.94 291 GLN B C 1
ATOM 4505 O O . GLN B 1 291 ? 16.531 -21.547 2.014 1 96.94 291 GLN B O 1
ATOM 4510 N N . ASN B 1 292 ? 15.336 -19.812 2.682 1 98.25 292 ASN B N 1
ATOM 4511 C CA . ASN B 1 292 ? 14.844 -19.562 1.33 1 98.25 292 ASN B CA 1
ATOM 4512 C C . ASN B 1 292 ? 15.945 -19.031 0.42 1 98.25 292 ASN B C 1
ATOM 4514 O O . ASN B 1 292 ? 15.961 -19.328 -0.776 1 98.25 292 ASN B O 1
ATOM 4518 N N . HIS B 1 293 ? 16.812 -18.25 1.005 1 98.75 293 HIS B N 1
ATOM 4519 C CA . HIS B 1 293 ? 17.984 -17.781 0.27 1 98.75 293 HIS B CA 1
ATOM 4520 C C . HIS B 1 293 ? 18.844 -18.953 -0.193 1 98.75 293 HIS B C 1
ATOM 4522 O O . HIS B 1 293 ? 19.266 -19 -1.353 1 98.75 293 HIS B O 1
ATOM 4528 N N . GLU B 1 294 ? 19.078 -19.875 0.705 1 98.5 294 GLU B N 1
ATOM 4529 C CA . GLU B 1 294 ? 19.844 -21.078 0.367 1 98.5 294 GLU B CA 1
ATOM 4530 C C . GLU B 1 294 ? 19.156 -21.875 -0.748 1 98.5 294 GLU B C 1
ATOM 4532 O O . GLU B 1 294 ? 19.828 -22.344 -1.678 1 98.5 294 GLU B O 1
ATOM 4537 N N . GLN B 1 295 ? 17.891 -22.016 -0.633 1 98.81 295 GLN B N 1
ATOM 4538 C CA . G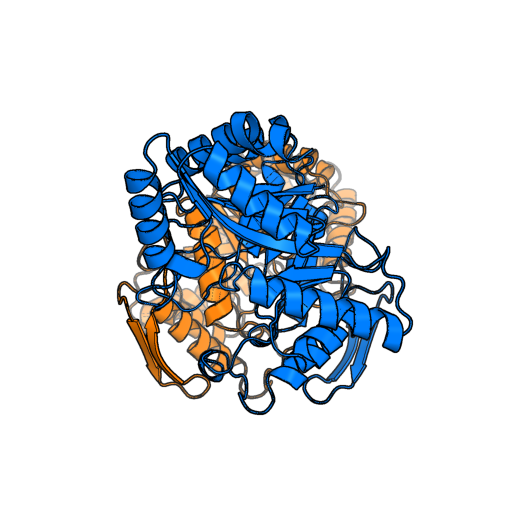LN B 1 295 ? 17.109 -22.719 -1.653 1 98.81 295 GLN B CA 1
ATOM 4539 C C . GLN B 1 295 ? 17.234 -22.031 -3.01 1 98.81 295 GLN B C 1
ATOM 4541 O O . GLN B 1 295 ? 17.422 -22.688 -4.035 1 98.81 295 GLN B O 1
ATOM 4546 N N . MET B 1 296 ? 17.094 -20.703 -3.016 1 98.88 296 MET B N 1
ATOM 4547 C CA . MET B 1 296 ? 17.25 -19.938 -4.25 1 98.88 296 MET B CA 1
ATOM 4548 C C . MET B 1 296 ? 18.594 -20.203 -4.906 1 98.88 296 MET B C 1
ATOM 4550 O O . MET B 1 296 ? 18.672 -20.438 -6.113 1 98.88 296 MET B O 1
ATOM 4554 N N . GLU B 1 297 ? 19.641 -20.234 -4.137 1 98.81 297 GLU B N 1
ATOM 4555 C CA . GLU B 1 297 ? 20.984 -20.453 -4.66 1 98.81 297 GLU B CA 1
ATOM 4556 C C . GLU B 1 297 ? 21.125 -21.875 -5.223 1 98.81 297 GLU B C 1
ATOM 4558 O O . GLU B 1 297 ? 21.734 -22.078 -6.277 1 98.81 297 GLU B O 1
ATOM 4563 N N . ARG B 1 298 ? 20.578 -22.812 -4.508 1 98.69 298 ARG B N 1
ATOM 4564 C CA . ARG B 1 298 ? 20.641 -24.188 -4.98 1 98.69 298 ARG B CA 1
ATOM 4565 C C . ARG B 1 298 ? 19.875 -24.344 -6.289 1 98.69 298 ARG B C 1
ATOM 4567 O O . ARG B 1 298 ? 20.344 -25.016 -7.215 1 98.69 298 ARG B O 1
ATOM 4574 N N . LEU B 1 299 ? 18.703 -23.75 -6.332 1 98.88 299 LEU B N 1
ATOM 4575 C CA . LEU B 1 299 ? 17.906 -23.812 -7.555 1 98.88 299 LEU B CA 1
ATOM 4576 C C . LEU B 1 299 ? 18.672 -23.25 -8.734 1 98.88 299 LEU B C 1
ATOM 4578 O O . LEU B 1 299 ? 18.719 -23.844 -9.812 1 98.88 299 LEU B O 1
ATOM 4582 N N . ALA B 1 300 ? 19.25 -22.109 -8.555 1 98.69 300 ALA B N 1
ATOM 4583 C CA . ALA B 1 300 ? 19.984 -21.406 -9.609 1 98.69 300 ALA B CA 1
ATOM 4584 C C . ALA B 1 300 ? 21.203 -22.219 -10.039 1 98.69 300 ALA B C 1
ATOM 4586 O O . ALA B 1 300 ? 21.562 -22.234 -11.227 1 98.69 300 ALA B O 1
ATOM 4587 N N . ALA B 1 301 ? 21.859 -22.875 -9.109 1 98.44 301 ALA B N 1
ATOM 4588 C CA . ALA B 1 301 ? 23.125 -23.547 -9.375 1 98.44 301 ALA B CA 1
ATOM 4589 C C . ALA B 1 301 ? 22.906 -24.969 -9.898 1 98.44 301 ALA B C 1
ATOM 4591 O O . ALA B 1 301 ? 23.625 -25.438 -10.773 1 98.44 301 ALA B O 1
ATOM 4592 N N . GLU B 1 302 ? 21.859 -25.641 -9.367 1 98.5 302 GLU B N 1
ATOM 4593 C CA . GLU B 1 302 ? 21.812 -27.094 -9.531 1 98.5 302 GLU B CA 1
ATOM 4594 C C . GLU B 1 302 ? 20.625 -27.531 -10.383 1 98.5 302 GLU B C 1
ATOM 4596 O O . GLU B 1 302 ? 20.625 -28.625 -10.938 1 98.5 302 GLU B O 1
ATOM 4601 N N . VAL B 1 303 ? 19.625 -26.688 -10.461 1 98.81 303 VAL B N 1
ATOM 4602 C CA . VAL B 1 303 ? 18.375 -27.156 -11.062 1 98.81 303 VAL B CA 1
ATOM 4603 C C . VAL B 1 303 ? 18.125 -26.406 -12.375 1 98.81 303 VAL B C 1
ATOM 4605 O O . VAL B 1 303 ? 18.031 -27.031 -13.438 1 98.81 303 VAL B O 1
ATOM 4608 N N . ILE B 1 304 ? 18.141 -25.094 -12.375 1 98.62 304 ILE B N 1
ATOM 4609 C CA . ILE B 1 304 ? 17.734 -24.25 -13.492 1 98.62 304 ILE B CA 1
ATOM 4610 C C . ILE B 1 304 ? 18.625 -24.547 -14.703 1 98.62 304 ILE B C 1
ATOM 4612 O O . ILE B 1 304 ? 18.125 -24.688 -15.82 1 98.62 304 ILE B O 1
ATOM 4616 N N . PRO B 1 305 ? 19.984 -24.719 -14.547 1 98.06 305 PRO B N 1
ATOM 4617 C CA . PRO B 1 305 ? 20.844 -24.969 -15.711 1 98.06 305 PRO B CA 1
ATOM 4618 C C . PRO B 1 305 ? 20.484 -26.25 -16.438 1 98.06 305 PRO B C 1
ATOM 4620 O O . PRO B 1 305 ? 20.844 -26.438 -17.609 1 98.06 305 PRO B O 1
ATOM 4623 N N . ARG B 1 306 ? 19.766 -27.094 -15.727 1 97.75 306 ARG B N 1
ATOM 4624 C CA . ARG B 1 306 ? 19.438 -28.406 -16.297 1 97.75 306 ARG B CA 1
ATOM 4625 C C . ARG B 1 306 ? 18.078 -28.359 -17 1 97.75 306 ARG B C 1
ATOM 4627 O O . ARG B 1 306 ? 17.656 -29.359 -17.594 1 97.75 306 ARG B O 1
ATOM 4634 N N . LEU B 1 307 ? 17.328 -27.297 -16.844 1 97.25 307 LEU B N 1
ATOM 4635 C CA . LEU B 1 307 ? 16.016 -27.141 -17.469 1 97.25 307 LEU B CA 1
ATOM 4636 C C . LEU B 1 307 ? 16.125 -26.406 -18.797 1 97.25 307 LEU B C 1
ATOM 4638 O O . LEU B 1 307 ? 15.156 -26.328 -19.547 1 97.25 307 LEU B O 1
ATOM 4642 N N . ARG B 1 308 ? 17.328 -25.688 -19.156 1 75.81 308 ARG B N 1
ATOM 4643 C CA . ARG B 1 308 ? 17.562 -24.938 -20.391 1 75.81 308 ARG B CA 1
ATOM 4644 C C . ARG B 1 308 ? 17.953 -25.891 -21.531 1 75.81 308 ARG B C 1
ATOM 4646 O O . ARG B 1 308 ? 18.516 -26.953 -21.281 1 75.81 308 ARG B O 1
#

Organism: Mycobacterium marinum (strain ATCC BAA-535 / M) (NCBI:txid216594)

InterPro domains:
  IPR011251 Luciferase-like domain [PF00296] (10-244)
  IPR019921 Luciferase-like, F420-dependent oxidoreductase, Rv2161c, predicted [TIGR03619] (42-241)
  IPR036661 Luciferase-like domain superfamily [G3DSA:3.20.20.30] (9-308)
  IPR036661 Luciferase-like domain superfamily [SSF51679] (1-308)
  IPR050172 SsuD/RutA monooxygenase [PTHR42847] (16-238)

Sequence (616 aa):
MRFSIAIPQLDTDGFDAAGLRAYLARAEELGFEGGWVLEQIIGSSPLLAPLELLAYCAACTNRLRLGVAVLVTSLHDPLQLASSVTAVDRLSNGRLDLGVAAGGGSRKFAAFGVDRATHVSYFTEGLQLMKAAWSDEPRVRFHGRFRDVDDLPIQPKPVQRPHPPIWFGGRAPKALARAVRHGDAFLGAGSSTTADFATAVTTLRHELAEQGRDPAGFTIGKRVYLMVDDDPERARERVLAGLRSIYGKMGGLDAVAVAGTPDDVTRGLAEVIAAGAQTLLLNPVGPDVGQNHEQMERLAAEVIPRLRMRFSIAIPQLDTDGFDAAGLRAYLARAEELGFEGGWVLEQIIGSSPLLAPLELLAYCAACTNRLRLGVAVLVTSLHDPLQLASSVTAVDRLSNGRLDLGVAAGGGSRKFAAFGVDRATHVSYFTEGLQLMKAAWSDEPRVRFHGRFRDVDDLPIQPKPVQRPHPPIWFGGRAPKALARAVRHGDAFLGAGSSTTADFATAVTTLRHELAEQGRDPAGFTIGKRVYLMVDDDPERARERVLAGLRSIYGKMGGLDAVAVAGTPDDVTRGLAEVIAAGAQTLLLNPVGPDVGQNHEQMERLAAEVIPRLR

Secondary structure (DSSP, 8-state):
-EEEEEPP-B-SSS--HHHHHHHHHHHHHTT-SEEEE---SSBSS-BPPHHHHHHHHHHH-SS-EEEEEEEEGGGS-HHHHHHHHHHHHHHTTS-EEEEEE---TTS-GGGGT--GGGHHHHHHHHHHHHHHHHSS-SEEEEE-SS-EEEEEEB-P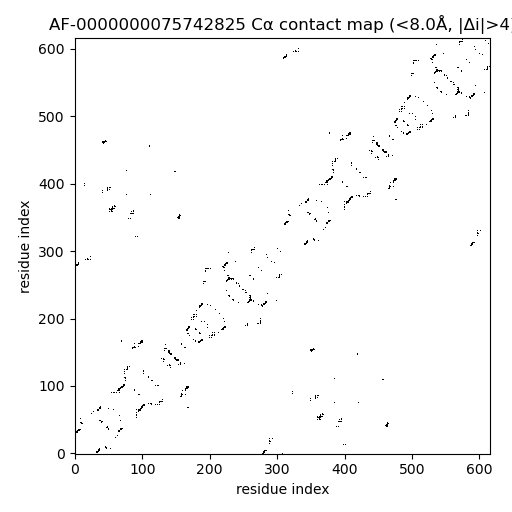PPSSSSSS-EEE---SHHHHHHHHHH-SEEEE-TTS-HHHHHHHHHHHHHHHHHTT--GGG-EEEEEEEEEE-SSHHHHHHHHHHHHHHHHSS-TTGGGT-EEESHHHHHHHHHHHHHTT-SEEEEEE--SSHHHHHHHHHHIIIIIGGGT-/-EEEEEPP-B-SSS--HHHHHHHHHHHHHTT-SEEEE---SSBSS-BPPHHHHHHHHHHH-SS-EEEEEEEEGGGS-HHHHHHHHHHHHHHTTS-EEEEEE---TTS-GGGGT--GGGHHHHHHHHHHHHHHHHSS-SEEEEE-SS-EEEEEEB-PPPSSSSSS-EEE---SHHHHHHHHHH-SEEEE-TTS-HHHHHHHHHHHHHHHHHTT--GGG-EEEEEEEEEE-SSHHHHHHHHHHHHHHHHSS-TTGGGT-EEESHHHHHHHHHHHHHTT-SEEEEEE--SSHHHHHHHHHHIIIIIGGGT-

pLDDT: mean 95.87, std 5.08, range [68.81, 98.94]

Nearest PDB structures (foldseek):
  2i7g-assembly1_A  TM=8.423E-01  e=4.691E-22  Agrobacterium fabrum str. C58
  6ket-assembly1_B  TM=8.611E-01  e=2.565E-20  Cylindrospermum alatosporum CCALA 988
  1xkj-assembly1_A  TM=8.727E-01  e=7.515E-20  Vibrio harveyi
  6ket-assembly1_A  TM=8.294E-01  e=9.864E-21  Cylindrospermum alatosporum CCALA 988
  8t0u-assembly1_A  TM=7.999E-01  e=2.565E-20  Pseudomonas fluorescens Pf0-1

Radius of gyration: 24.93 Å; Cα contacts (8 Å, |Δi|>4): 1291; chains: 2; bounding box: 48×76×63 Å

Solvent-accessible surface area (backbone atoms only — not comparable to full-atom values): 31180 Å² total; per-residue (Å²): 130,47,45,26,36,52,48,82,47,74,43,83,86,56,66,55,62,70,53,49,48,52,42,51,47,47,41,47,72,73,62,38,53,26,36,32,38,45,62,56,72,70,32,80,47,27,36,46,35,39,64,35,50,47,16,24,47,27,64,59,50,89,72,50,24,39,31,34,67,35,38,50,51,36,65,47,56,38,67,62,47,39,42,46,52,26,28,36,15,34,64,41,68,45,32,41,35,44,22,35,32,49,67,65,89,84,55,68,37,53,65,57,68,32,55,74,92,45,29,60,60,50,22,54,53,31,51,51,49,28,52,46,50,34,35,91,51,64,51,34,70,44,86,54,97,84,42,59,38,78,66,40,34,43,20,52,58,41,65,34,75,76,44,57,51,33,27,22,46,68,77,50,68,70,44,43,47,46,25,60,73,74,36,38,23,38,40,37,52,40,82,45,31,60,70,57,44,29,52,47,43,53,51,42,54,50,40,26,60,76,68,70,46,63,65,91,66,41,51,41,28,32,38,38,34,29,29,78,27,92,46,45,68,56,9,46,52,48,36,51,55,27,47,33,58,73,60,45,89,58,80,68,58,76,67,27,48,34,48,8,27,52,68,47,32,36,52,46,52,46,51,40,40,73,39,56,38,51,28,37,35,42,29,63,35,50,94,45,53,69,54,30,43,52,46,53,50,46,40,62,72,59,23,51,71,73,73,109,129,46,46,27,35,52,49,84,47,75,42,84,88,57,68,56,60,69,53,50,48,52,42,50,44,47,41,47,73,73,61,38,53,26,38,31,38,46,62,56,71,71,33,80,48,27,36,45,34,38,63,35,49,48,18,23,47,27,65,60,51,89,73,50,24,40,31,34,66,35,37,50,51,36,66,47,57,38,67,63,47,40,40,47,51,25,28,36,15,33,66,41,71,47,32,41,37,44,22,34,30,49,66,64,90,84,56,67,38,52,64,58,69,32,54,74,92,45,30,60,60,49,22,54,53,31,51,52,50,26,52,49,51,33,36,89,52,65,48,34,70,45,85,54,94,81,41,62,38,79,67,39,32,43,21,52,59,42,64,34,74,74,43,60,52,34,26,22,45,67,79,50,70,70,44,43,46,47,25,60,73,75,35,36,22,37,39,37,50,40,83,45,31,60,69,56,44,28,52,47,43,54,50,42,55,51,43,26,59,76,69,69,47,63,66,90,65,41,52,39,28,33,37,39,34,29,27,78,26,92,46,44,67,58,10,46,52,47,34,51,54,27,46,34,58,73,60,47,88,58,81,68,58,76,68,27,49,36,48,7,27,53,67,46,34,37,53,46,51,48,51,39,40,73,39,58,37,51,30,39,34,41,28,62,34,51,93,45,54,68,54,32,42,51,44,52,52,45,39,61,69,59,24,51,71,70,72,107